Protein AF-0000000078822637 (afdb_homodimer)

Secondary structure (DSSP, 8-state):
---HHHHHHHHHHT----SSEESPPPPHHHHHHHHHHGGGS--GGG---EEEEEEETHHHHHHHHHHHHSGGGGSHHHHHHHHHHHHHHHSSSEEEEEEEE----SSS-HHHHHHHHHHHHHHHHHHHHHTT-EEEEE---TTHHHHHHHHHT--TTEEEEEEEEEEEESSPPPPPPPPPPGGGTEEE---/---HHHHHHHHHHT----SSEESPPPPHHHHHHHHHHGGGS--GGG---EEEEEEETHHHHHHHHHHHHSGGGGSHHHHHHHHHHHHHHHSSSEEEEEEEE----SSS-HHHHHHHHHHHHHHHHHHHHHTT-EEEEE---TTHHHHHHHHHT--TTEEEEEEEEEEEESSPPPPPPPPPPGGGTEEE---

Sequence (382 aa):
MRSTDEQTLEAILARRSAWPLSEPAPAPAELESILQAAAVAPDHAGLRPWHFKVVQGDDRQALLHRVLQHPDAQNEQVQVLQGKYTMKLTTAPVVIVLAARITVHPKVPEFEQLLAAGAAVMNMLNAAHLLGYSGFWSSTPEPLAALLHNVMGFGSQERIIGLLNVGMPASAARTAVARPSWQEYAQLWHAMRSTDEQTLEAILARRSAWPLSEPAPAPAELESILQAAAVAPDHAGLRPWHFKVVQGDDRQALLHRVLQHPDAQNEQVQVLQGKYTMKLTTAPVVIVLAARITVHPKVPEFEQLLAAGAAVMNMLNAAHLLGYSGFWSSTPEPLAALLHNVMGFGSQERIIGLLNVGMPASAARTAVARPSWQEYAQLWHA

Radius of gyration: 20.96 Å; Cα contacts (8 Å, |Δi|>4): 709; chains: 2; bounding box: 51×57×42 Å

Foldseek 3Di:
DPPPVRVLVVLLVPADAFPDFADDFDDPVLLVQLLVLLVVFDDVPPPSQKDKDKAADPRLVVLLVQLCPDPVCPDPVNVVCNVVVNSQSPHFRMKIFMKGQADDDPVQDRVNSVVSNVRSNSSSQSSLSVVPKHKDWDADDPPRQVSSCVSVPPDPRIGTGTMIGIHHHPDPDDDDDDDDDPVVPDDDDDD/DPPPVVVLVVLLVPADAFPDFADDDDDPVLLVVLLVLLVVFDDVPSPSQKDKDKAADPRLVVLLVQLCPDPVCPDPVNVVCNVVSNRQSPHFRMKMWMKGQADDDPVQDRVNSVVSNVRSNSSSQSSLSVVPKHKDWDADDPPRQVSSCVSVPPDPRIGTGTMIGIHHHPDPDDPDDDDDDPVVPDDDDDD

pLDDT: mean 93.75, std 8.47, range [35.59, 98.94]

InterPro domains:
  IPR000415 Nitroreductase-like [G3DSA:3.40.109.10] (8-168)
  IPR000415 Nitroreductase-like [SSF55469] (4-186)
  IPR026021 Putative NAD(P)H nitroreductase YdjA-like [PIRSF000232] (5-181)
  IPR026021 Putative NAD(P)H nitroreductase YdjA-like [cd02135] (9-168)
  IPR029479 Nitroreductase [PF00881] (13-167)
  IPR052530 NAD(P)H nitroreductase [PTHR43821] (5-188)

Organism: Methylobacillus flagellatus (strain ATCC 51484 / DSM 6875 / VKM B-1610 / KT) (NCBI:txid265072)

Nearest PDB structures (foldseek):
  7tmg-assembly1_B  TM=8.390E-01  e=2.909E-16  Klebsiella pneumoniae subsp. pneumoniae HS11286
  3bm1-assembly1_B  TM=8.216E-01  e=4.114E-15  Escherichia coli K-12
  7tmf-assembly1_A  TM=8.148E-01  e=1.372E-14  Klebsiella pneumoniae subsp. pneumoniae HS11286
  8dil-assembly2_C  TM=8.152E-01  e=1.273E-13  Salmonella enterica subsp. enterica serovar Typhimurium str. SL1344
  3k6h-assembly1_B  TM=7.688E-01  e=8.353E-14  Agrobacterium fabrum str. C58

Solvent-accessible surface area (backbone atoms only — not comparable to full-atom values): 20145 Å² total; per-residue (Å²): 125,76,50,73,39,51,54,42,44,50,53,60,58,62,52,64,73,47,78,60,29,19,71,63,53,70,50,73,72,53,45,50,51,22,51,36,27,30,52,49,34,68,48,84,90,69,67,68,24,42,37,38,37,36,29,42,70,71,31,24,57,46,47,50,50,53,47,63,64,34,78,80,35,74,38,70,72,39,57,75,41,42,66,62,50,50,47,67,48,57,47,26,39,28,32,30,43,33,22,34,40,62,63,93,46,97,86,46,51,65,69,58,40,41,20,29,29,19,14,14,53,40,35,23,44,49,38,32,42,45,72,73,34,34,34,32,81,40,84,52,59,82,64,55,31,59,42,51,37,60,75,69,63,56,53,94,47,43,39,70,71,22,37,38,31,32,12,27,60,67,57,79,79,68,84,78,75,81,67,66,61,39,69,80,37,36,43,80,50,73,117,126,76,50,74,38,52,53,42,44,52,51,60,60,62,50,63,73,48,78,59,30,18,70,62,53,72,52,72,72,53,45,49,50,22,50,36,28,29,53,49,32,70,49,84,90,69,68,68,23,42,36,37,37,36,29,42,70,71,32,24,57,46,48,51,51,53,46,62,65,34,77,80,35,75,39,71,74,40,58,74,41,44,65,61,51,49,47,67,47,57,46,24,40,28,33,32,44,35,22,35,40,62,63,95,46,97,85,47,52,64,70,58,40,41,21,26,28,18,15,14,53,40,35,23,43,49,38,32,41,48,73,72,33,34,33,32,81,40,85,50,58,82,64,56,31,57,43,51,36,59,75,70,62,58,53,94,49,43,38,71,70,21,38,38,31,32,12,26,63,68,56,79,80,69,85,77,76,82,66,66,59,41,70,79,36,36,42,81,51,75,117

Structure (mmCIF, N/CA/C/O backbone):
data_AF-0000000078822637-model_v1
#
loop_
_entity.id
_entity.type
_entity.pdbx_description
1 polymer 'Putative NAD(P)H nitroreductase'
#
loop_
_atom_site.group_PDB
_atom_site.id
_atom_site.type_symbol
_atom_site.label_atom_id
_atom_site.label_alt_id
_atom_site.label_comp_id
_atom_site.label_asym_id
_atom_site.label_entity_id
_atom_site.label_seq_id
_atom_site.pdbx_PDB_ins_code
_atom_site.Cartn_x
_atom_site.Cartn_y
_atom_site.Cartn_z
_atom_site.occupancy
_atom_site.B_iso_or_equiv
_atom_site.auth_seq_id
_atom_site.auth_comp_id
_atom_site.auth_asym_id
_atom_site.auth_atom_id
_atom_site.pdbx_PDB_model_num
ATOM 1 N N . MET A 1 1 ? -28.891 1.143 11.992 1 35.59 1 MET A N 1
ATOM 2 C CA . MET A 1 1 ? -28.469 0.389 10.812 1 35.59 1 MET A CA 1
ATOM 3 C C . MET A 1 1 ? -27.156 0.945 10.25 1 35.59 1 MET A C 1
ATOM 5 O O . MET A 1 1 ? -27.062 2.141 9.961 1 35.59 1 MET A O 1
ATOM 9 N N . ARG A 1 2 ? -26.047 0.352 10.438 1 51.81 2 ARG A N 1
ATOM 10 C CA . ARG A 1 2 ? -24.812 0.991 10.023 1 51.81 2 ARG A CA 1
ATOM 11 C C . ARG A 1 2 ? -24.891 1.479 8.578 1 51.81 2 ARG A C 1
ATOM 13 O O . ARG A 1 2 ? -25.578 0.869 7.754 1 51.81 2 ARG A O 1
ATOM 20 N N . SER A 1 3 ? -24.5 2.73 8.367 1 64.12 3 SER A N 1
ATOM 21 C CA . SER A 1 3 ? -24.516 3.26 7.004 1 64.12 3 SER A CA 1
ATOM 22 C C . SER A 1 3 ? -23.781 2.336 6.039 1 64.12 3 SER A C 1
ATOM 24 O O . SER A 1 3 ? -22.969 1.503 6.461 1 64.12 3 SER A O 1
ATOM 26 N N . THR A 1 4 ? -24.312 2.105 4.902 1 61.62 4 THR A N 1
ATOM 27 C CA . THR A 1 4 ? -23.641 1.351 3.852 1 61.62 4 THR A CA 1
ATOM 28 C C . THR A 1 4 ? -22.141 1.573 3.906 1 61.62 4 THR A C 1
ATOM 30 O O . THR A 1 4 ? -21.359 0.639 3.701 1 61.62 4 THR A O 1
ATOM 33 N N . ASP A 1 5 ? -21.875 2.717 4.395 1 66.25 5 ASP A N 1
ATOM 34 C CA . ASP A 1 5 ? -20.469 3.072 4.465 1 66.25 5 ASP A CA 1
ATOM 35 C C . ASP A 1 5 ? -19.766 2.355 5.621 1 66.25 5 ASP A C 1
ATOM 37 O O . ASP A 1 5 ? -18.641 1.88 5.48 1 66.25 5 ASP A O 1
ATOM 41 N N . GLU A 1 6 ? -20.469 2.184 6.676 1 72.88 6 GLU A N 1
ATOM 42 C CA . GLU A 1 6 ? -19.906 1.493 7.832 1 72.88 6 GLU A CA 1
ATOM 43 C C . GLU A 1 6 ? -19.734 0.004 7.551 1 72.88 6 GLU A C 1
ATOM 45 O O . GLU A 1 6 ? -18.734 -0.598 7.977 1 72.88 6 GLU A O 1
ATOM 50 N N . GLN A 1 7 ? -20.625 -0.453 6.805 1 77 7 GLN A N 1
ATOM 51 C CA . GLN A 1 7 ? -20.547 -1.869 6.461 1 77 7 GLN A CA 1
ATOM 52 C C . GLN A 1 7 ? -19.391 -2.141 5.512 1 77 7 GLN A C 1
ATOM 54 O O . GLN A 1 7 ? -18.703 -3.158 5.637 1 77 7 GLN A O 1
ATOM 59 N N . THR A 1 8 ? -19.172 -1.151 4.688 1 79.12 8 THR A N 1
ATOM 60 C CA . THR A 1 8 ? -18.094 -1.294 3.727 1 79.12 8 THR A CA 1
ATOM 61 C C . THR A 1 8 ? -16.734 -1.22 4.426 1 79.12 8 THR A C 1
ATOM 63 O O . THR A 1 8 ? -15.836 -2.012 4.137 1 79.12 8 THR A O 1
ATOM 66 N N . LEU A 1 9 ? -16.672 -0.358 5.414 1 87.75 9 LEU A N 1
ATOM 67 C CA . LEU A 1 9 ? -15.43 -0.23 6.168 1 87.75 9 LEU A CA 1
ATOM 68 C C . LEU A 1 9 ? -15.156 -1.493 6.973 1 87.75 9 LEU A C 1
ATOM 70 O O . LEU A 1 9 ? -14.016 -1.965 7.02 1 87.75 9 LEU A O 1
ATOM 74 N N . GLU A 1 10 ? -16.188 -2.043 7.473 1 88.62 10 GLU A N 1
ATOM 75 C CA . GLU A 1 10 ? -16.031 -3.273 8.242 1 88.62 10 GLU A CA 1
ATOM 76 C C . GLU A 1 10 ? -15.523 -4.414 7.367 1 88.62 10 GLU A C 1
ATOM 78 O O . GLU A 1 10 ? -14.742 -5.246 7.824 1 88.62 10 GLU A O 1
ATOM 83 N N . ALA A 1 11 ? -15.969 -4.387 6.184 1 87.38 11 ALA A N 1
ATOM 84 C CA . ALA A 1 11 ? -15.531 -5.43 5.258 1 87.38 11 ALA A CA 1
ATOM 85 C C . ALA A 1 11 ? -14.031 -5.332 4.984 1 87.38 11 ALA A C 1
ATOM 87 O O . ALA A 1 11 ? -13.32 -6.336 5.02 1 87.38 11 ALA A O 1
ATOM 88 N N . ILE A 1 12 ? -13.547 -4.172 4.789 1 88.31 12 ILE A N 1
ATOM 89 C CA . ILE A 1 12 ? -12.133 -3.988 4.488 1 88.31 12 ILE A CA 1
ATOM 90 C C . ILE A 1 12 ? -11.297 -4.309 5.727 1 88.31 12 ILE A C 1
ATOM 92 O O . ILE A 1 12 ? -10.219 -4.906 5.621 1 88.31 12 ILE A O 1
ATOM 96 N N . LEU A 1 13 ? -11.82 -3.955 6.883 1 92.44 13 LEU A N 1
ATOM 97 C CA . LEU A 1 13 ? -11.094 -4.172 8.133 1 92.44 13 LEU A CA 1
ATOM 98 C C . LEU A 1 13 ? -11.047 -5.656 8.477 1 92.44 13 LEU A C 1
ATOM 100 O O . LEU A 1 13 ? -10.227 -6.078 9.297 1 92.44 13 LEU A O 1
ATOM 104 N N . ALA A 1 14 ? -11.859 -6.438 7.844 1 92.81 14 ALA A N 1
ATOM 105 C CA . ALA A 1 14 ? -11.953 -7.863 8.156 1 92.81 14 ALA A CA 1
ATOM 106 C C . ALA A 1 14 ? -11.031 -8.68 7.254 1 92.81 14 ALA A C 1
ATOM 108 O O . ALA A 1 14 ? -10.891 -9.891 7.434 1 92.81 14 ALA A O 1
ATOM 109 N N . ARG A 1 15 ? -10.383 -8.055 6.328 1 94.69 15 ARG A N 1
ATOM 110 C CA . ARG A 1 15 ? -9.539 -8.805 5.406 1 94.69 15 ARG A CA 1
ATOM 111 C C . ARG A 1 15 ? -8.398 -9.5 6.145 1 94.69 15 ARG A C 1
ATOM 113 O O . ARG A 1 15 ? -7.75 -8.891 7 1 94.69 15 ARG A O 1
ATOM 120 N N . ARG A 1 16 ? -8.18 -10.773 5.789 1 95.12 16 ARG A N 1
ATOM 121 C CA . ARG A 1 16 ? -7.055 -11.586 6.242 1 95.12 16 ARG A CA 1
ATOM 122 C C . ARG A 1 16 ? -6.441 -12.359 5.082 1 95.12 16 ARG A C 1
ATOM 124 O O . ARG A 1 16 ? -7.145 -12.766 4.156 1 95.12 16 ARG A O 1
ATOM 131 N N . SER A 1 17 ? -5.16 -12.555 5.23 1 95.88 17 SER A N 1
ATOM 132 C CA . SER A 1 17 ? -4.531 -13.492 4.301 1 95.88 17 SER A CA 1
ATOM 133 C C . SER A 1 17 ? -4.887 -14.93 4.637 1 95.88 17 SER A C 1
ATOM 135 O O . SER A 1 17 ? -5.125 -15.266 5.801 1 95.88 17 SER A O 1
ATOM 137 N N . ALA A 1 18 ? -4.973 -15.695 3.631 1 95.06 18 ALA A N 1
ATOM 138 C CA . ALA A 1 18 ? -5.195 -17.125 3.811 1 95.06 18 ALA A CA 1
ATOM 139 C C . ALA A 1 18 ? -4.246 -17.938 2.936 1 95.06 18 ALA A C 1
ATOM 141 O O . ALA A 1 18 ? -3.977 -17.578 1.79 1 95.06 18 ALA A O 1
ATOM 142 N N . TRP A 1 19 ? -3.828 -19.062 3.496 1 93.81 19 TRP A N 1
ATOM 143 C CA . TRP A 1 19 ? -2.994 -20.016 2.775 1 93.81 19 TRP A CA 1
ATOM 144 C C . TRP A 1 19 ? -3.156 -21.422 3.348 1 93.81 19 TRP A C 1
ATOM 146 O O . TRP A 1 19 ? -3.242 -21.594 4.566 1 93.81 19 TRP A O 1
ATOM 156 N N . PRO A 1 20 ? -3.184 -22.375 2.488 1 95.56 20 PRO A N 1
ATOM 157 C CA . PRO A 1 20 ? -3.125 -22.359 1.024 1 95.56 20 PRO A CA 1
ATOM 158 C C . PRO A 1 20 ? -4.465 -22 0.384 1 95.56 20 PRO A C 1
ATOM 160 O O . PRO A 1 20 ? -5.492 -21.984 1.062 1 95.56 20 PRO A O 1
ATOM 163 N N . LEU A 1 21 ? -4.359 -21.609 -0.945 1 97.38 21 LEU A N 1
ATOM 164 C CA . LEU A 1 21 ? -5.551 -21.25 -1.702 1 97.38 21 LEU A CA 1
ATOM 165 C C . LEU A 1 21 ? -5.809 -22.234 -2.834 1 97.38 21 LEU A C 1
ATOM 167 O O . LEU A 1 21 ? -4.867 -22.828 -3.367 1 97.38 21 LEU A O 1
ATOM 171 N N . SER A 1 22 ? -7.043 -22.344 -3.109 1 96.81 22 SER A N 1
ATOM 172 C CA . SER A 1 22 ? -7.461 -23.281 -4.141 1 96.81 22 SER A CA 1
ATOM 173 C C . SER A 1 22 ? -8.602 -22.719 -4.977 1 96.81 22 SER A C 1
ATOM 175 O O . SER A 1 22 ? -8.938 -21.547 -4.863 1 96.81 22 SER A O 1
ATOM 177 N N . GLU A 1 23 ? -9.062 -23.531 -5.914 1 96.94 23 GLU A N 1
ATOM 178 C CA . GLU A 1 23 ? -10.188 -23.172 -6.766 1 96.94 23 GLU A CA 1
ATOM 179 C C . GLU A 1 23 ? -11.445 -22.906 -5.938 1 96.94 23 GLU A C 1
ATOM 181 O O . GLU A 1 23 ? -11.586 -23.438 -4.832 1 96.94 23 GLU A O 1
ATOM 186 N N . PRO A 1 24 ? -12.32 -22.125 -6.453 1 97.25 24 PRO A N 1
ATOM 187 C CA . PRO A 1 24 ? -12.352 -21.531 -7.793 1 97.25 24 PRO A CA 1
ATOM 188 C C . PRO A 1 24 ? -11.508 -20.266 -7.891 1 97.25 24 PRO A C 1
ATOM 190 O O . PRO A 1 24 ? -11.289 -19.578 -6.887 1 97.25 24 PRO A O 1
ATOM 193 N N . ALA A 1 25 ? -11.117 -19.969 -9.156 1 98.12 25 ALA A N 1
ATOM 194 C CA . ALA A 1 25 ? -10.492 -18.688 -9.508 1 98.12 25 ALA A CA 1
ATOM 195 C C . ALA A 1 25 ? -11.539 -17.594 -9.672 1 98.12 25 ALA A C 1
ATOM 197 O O . ALA A 1 25 ? -12.711 -17.875 -9.906 1 98.12 25 ALA A O 1
ATOM 198 N N . PRO A 1 26 ? -11.078 -16.359 -9.539 1 97.69 26 PRO A N 1
ATOM 199 C CA . PRO A 1 26 ? -11.984 -15.297 -9.984 1 97.69 26 PRO A CA 1
ATOM 200 C C . PRO A 1 26 ? -12.398 -15.453 -11.445 1 97.69 26 PRO A C 1
ATOM 202 O O . PRO A 1 26 ? -11.602 -15.891 -12.273 1 97.69 26 PRO A O 1
ATOM 205 N N . ALA A 1 27 ? -13.641 -15.102 -11.703 1 97.38 27 ALA A N 1
ATOM 206 C CA . ALA A 1 27 ? -14.055 -14.984 -13.102 1 97.38 27 ALA A CA 1
ATOM 207 C C . ALA A 1 27 ? -13.227 -13.93 -13.828 1 97.38 27 ALA A C 1
ATOM 209 O O . ALA A 1 27 ? -12.633 -13.055 -13.195 1 97.38 27 ALA A O 1
ATOM 210 N N . PRO A 1 28 ? -13.227 -14.031 -15.164 1 97.25 28 PRO A N 1
ATOM 211 C CA . PRO A 1 28 ? -12.375 -13.102 -15.906 1 97.25 28 PRO A CA 1
ATOM 212 C C . PRO A 1 28 ? -12.664 -11.641 -15.57 1 97.25 28 PRO A C 1
ATOM 214 O O . PRO A 1 28 ? -11.734 -10.867 -15.312 1 97.25 28 PRO A O 1
ATOM 217 N N . ALA A 1 29 ? -13.93 -11.273 -15.523 1 96.94 29 ALA A N 1
ATOM 218 C CA . ALA A 1 29 ? -14.297 -9.891 -15.227 1 96.94 29 ALA A CA 1
ATOM 219 C C . ALA A 1 29 ? -13.883 -9.5 -13.812 1 96.94 29 ALA A C 1
ATOM 221 O O . ALA A 1 29 ? -13.516 -8.344 -13.562 1 96.94 29 ALA A O 1
ATOM 222 N N . GLU A 1 30 ? -13.953 -10.445 -12.867 1 97.12 30 GLU A N 1
ATOM 223 C CA . GLU A 1 30 ? -13.547 -10.211 -11.484 1 97.12 30 GLU A CA 1
ATOM 224 C C . GLU A 1 30 ? -12.039 -10.016 -11.375 1 97.12 30 GLU A C 1
ATOM 226 O O . GLU A 1 30 ? -11.562 -9.125 -10.672 1 97.12 30 GLU A O 1
ATOM 231 N N . LEU A 1 31 ? -11.32 -10.836 -12.125 1 98.25 31 LEU A N 1
ATOM 232 C CA . LEU A 1 31 ? -9.867 -10.703 -12.156 1 98.25 31 LEU A CA 1
ATOM 233 C C . LEU A 1 31 ? -9.461 -9.352 -12.727 1 98.25 31 LEU A C 1
ATOM 235 O O . LEU A 1 31 ? -8.555 -8.695 -12.203 1 98.25 31 LEU A O 1
ATOM 239 N N . GLU A 1 32 ? -10.164 -8.938 -13.766 1 97.69 32 GLU A N 1
ATOM 240 C CA . GLU A 1 32 ? -9.898 -7.621 -14.344 1 97.69 32 GLU A CA 1
ATOM 241 C C . GLU A 1 32 ? -10.125 -6.512 -13.32 1 97.69 32 GLU A C 1
ATOM 243 O O . GLU A 1 32 ? -9.344 -5.562 -13.242 1 97.69 32 GLU A O 1
ATOM 248 N N . SER A 1 33 ? -11.211 -6.637 -12.562 1 97.25 33 SER A N 1
ATOM 249 C CA . SER A 1 33 ? -11.5 -5.645 -11.531 1 97.25 33 SER A CA 1
ATOM 250 C C . SER A 1 33 ? -10.414 -5.625 -10.469 1 97.25 33 SER A C 1
ATOM 252 O O . SER A 1 33 ? -10.039 -4.555 -9.969 1 97.25 33 SER A O 1
ATOM 254 N N . ILE A 1 34 ? -9.922 -6.789 -10.102 1 98.38 34 ILE A N 1
ATOM 255 C CA . ILE A 1 34 ? -8.844 -6.895 -9.125 1 98.38 34 ILE A CA 1
ATOM 256 C C . ILE A 1 34 ? -7.598 -6.18 -9.648 1 98.38 34 ILE A C 1
ATOM 258 O O . ILE A 1 34 ? -6.996 -5.375 -8.938 1 98.38 34 ILE A O 1
ATOM 262 N N . LEU A 1 35 ? -7.242 -6.414 -10.898 1 98.75 35 LEU A N 1
ATOM 263 C CA . LEU A 1 35 ? -6.078 -5.773 -11.5 1 98.75 35 LEU A CA 1
ATOM 264 C C . LEU A 1 35 ? -6.297 -4.27 -11.633 1 98.75 35 LEU A C 1
ATOM 266 O O . LEU A 1 35 ? -5.375 -3.48 -11.422 1 98.75 35 LEU A O 1
ATOM 270 N N . GLN A 1 36 ? -7.516 -3.889 -11.953 1 97.88 36 GLN A N 1
ATOM 271 C CA . GLN A 1 36 ? -7.836 -2.477 -12.133 1 97.88 36 GLN A CA 1
ATOM 272 C C . GLN A 1 36 ? -7.719 -1.713 -10.82 1 97.88 36 GLN A C 1
ATOM 274 O O . GLN A 1 36 ? -7.402 -0.522 -10.812 1 97.88 36 GLN A O 1
ATOM 279 N N . ALA A 1 37 ? -7.918 -2.373 -9.727 1 98.25 37 ALA A N 1
ATOM 280 C CA . ALA A 1 37 ? -7.859 -1.737 -8.414 1 98.25 37 ALA A CA 1
ATOM 281 C C . ALA A 1 37 ? -6.473 -1.159 -8.141 1 98.25 37 ALA A C 1
ATOM 283 O O . ALA A 1 37 ? -6.336 -0.184 -7.398 1 98.25 37 ALA A O 1
ATOM 284 N N . ALA A 1 38 ? -5.453 -1.714 -8.742 1 98.69 38 ALA A N 1
ATOM 285 C CA . ALA A 1 38 ? -4.094 -1.208 -8.57 1 98.69 38 ALA A CA 1
ATOM 286 C C . ALA A 1 38 ? -3.982 0.235 -9.055 1 98.69 38 ALA A C 1
ATOM 288 O O . ALA A 1 38 ? -3.217 1.025 -8.5 1 98.69 38 ALA A O 1
ATOM 289 N N . ALA A 1 39 ? -4.762 0.613 -9.992 1 97.88 39 ALA A N 1
ATOM 290 C CA . ALA A 1 39 ? -4.68 1.92 -10.641 1 97.88 39 ALA A CA 1
ATOM 291 C C . ALA A 1 39 ? -5.16 3.027 -9.711 1 97.88 39 ALA A C 1
ATOM 293 O O . ALA A 1 39 ? -4.949 4.211 -9.977 1 97.88 39 ALA A O 1
ATOM 294 N N . VAL A 1 40 ? -5.82 2.682 -8.648 1 97.5 40 VAL A N 1
ATOM 295 C CA . VAL A 1 40 ? -6.387 3.652 -7.715 1 97.5 40 VAL A CA 1
ATOM 296 C C . VAL A 1 40 ? -5.305 4.141 -6.758 1 97.5 40 VAL A C 1
ATOM 298 O O . VAL A 1 40 ? -5.477 5.164 -6.09 1 97.5 40 VAL A O 1
ATOM 301 N N . ALA A 1 41 ? -4.191 3.404 -6.645 1 98.25 41 ALA A N 1
ATOM 302 C CA . ALA A 1 41 ? -3.113 3.779 -5.734 1 98.25 41 ALA A CA 1
ATOM 303 C C . ALA A 1 41 ? -2.559 5.16 -6.078 1 98.25 41 ALA A C 1
ATOM 305 O O . ALA A 1 41 ? -2.4 5.496 -7.258 1 98.25 41 ALA A O 1
ATOM 306 N N . PRO A 1 42 ? -2.334 6.023 -5.043 1 97.62 42 PRO A N 1
ATOM 307 C CA . PRO A 1 42 ? -1.615 7.262 -5.352 1 97.62 42 PRO A CA 1
ATOM 308 C C . PRO A 1 42 ? -0.234 7.008 -5.953 1 97.62 42 PRO A C 1
ATOM 310 O O . PRO A 1 42 ? 0.438 6.043 -5.574 1 97.62 42 PRO A O 1
ATOM 313 N N . ASP A 1 43 ? 0.136 7.824 -6.848 1 95.5 43 ASP A N 1
ATOM 314 C CA . ASP A 1 43 ? 1.37 7.672 -7.613 1 95.5 43 ASP A CA 1
ATOM 315 C C . ASP A 1 43 ? 1.955 9.031 -7.988 1 95.5 43 ASP A C 1
ATOM 317 O O . ASP A 1 43 ? 1.507 9.664 -8.945 1 95.5 43 ASP A O 1
ATOM 321 N N . HIS A 1 44 ? 3.016 9.352 -7.184 1 95.19 44 HIS A N 1
ATOM 322 C CA . HIS A 1 44 ? 3.697 10.609 -7.461 1 95.19 44 HIS A CA 1
ATOM 323 C C . HIS A 1 44 ? 4.254 10.633 -8.883 1 95.19 44 HIS A C 1
ATOM 325 O O . HIS A 1 44 ? 4.949 9.703 -9.297 1 95.19 44 HIS A O 1
ATOM 331 N N . ALA A 1 45 ? 3.883 11.625 -9.664 1 95.88 45 ALA A N 1
ATOM 332 C CA . ALA A 1 45 ? 4.359 11.875 -11.023 1 95.88 45 ALA A CA 1
ATOM 333 C C . ALA A 1 45 ? 3.758 10.875 -12.008 1 95.88 45 ALA A C 1
ATOM 335 O O . ALA A 1 45 ? 4.18 10.805 -13.164 1 95.88 45 ALA A O 1
ATOM 336 N N . GLY A 1 46 ? 2.834 9.992 -11.609 1 95.5 46 GLY A N 1
ATOM 337 C CA . GLY A 1 46 ? 2.152 9.078 -12.508 1 95.5 46 GLY A CA 1
ATOM 338 C C . GLY A 1 46 ? 3.086 8.07 -13.156 1 95.5 46 GLY A C 1
ATOM 339 O O . GLY A 1 46 ? 2.979 7.805 -14.359 1 95.5 46 GLY A O 1
ATOM 340 N N . LEU A 1 47 ? 4.031 7.523 -12.422 1 97 47 LEU A N 1
ATOM 341 C CA . LEU A 1 47 ? 5.062 6.641 -12.961 1 97 47 LEU A CA 1
ATOM 342 C C . LEU A 1 47 ? 4.543 5.211 -13.086 1 97 47 LEU A C 1
ATOM 344 O O . LEU A 1 47 ? 5.145 4.387 -13.773 1 97 47 LEU A O 1
ATOM 348 N N . ARG A 1 48 ? 3.463 4.84 -12.383 1 97 48 ARG A N 1
ATOM 349 C CA . ARG A 1 48 ? 2.891 3.496 -12.359 1 97 48 ARG A CA 1
ATOM 350 C C . ARG A 1 48 ? 3.965 2.449 -12.086 1 97 48 ARG A C 1
ATOM 352 O O . ARG A 1 48 ? 4.164 1.533 -12.891 1 97 48 ARG A O 1
ATOM 359 N N . PRO A 1 49 ? 4.594 2.479 -10.93 1 98.62 49 PRO A N 1
ATOM 360 C CA . PRO A 1 49 ? 5.766 1.641 -10.664 1 98.62 49 PRO A CA 1
ATOM 361 C C . PRO A 1 49 ? 5.395 0.197 -10.328 1 98.62 49 PRO A C 1
ATOM 363 O O . PRO A 1 49 ? 6.164 -0.506 -9.672 1 98.62 49 PRO A O 1
ATOM 366 N N . TRP A 1 50 ? 4.293 -0.252 -10.664 1 98.75 50 TRP A N 1
ATOM 367 C CA . TRP A 1 50 ? 3.877 -1.634 -10.453 1 98.75 50 TRP A CA 1
ATOM 368 C C . TRP A 1 50 ? 3.59 -2.324 -11.781 1 98.75 50 TRP A C 1
ATOM 370 O O . TRP A 1 50 ? 2.861 -1.79 -12.617 1 98.75 50 TRP A O 1
ATOM 380 N N . HIS A 1 51 ? 4.168 -3.471 -11.93 1 98.69 51 HIS A N 1
ATOM 381 C CA . HIS A 1 51 ? 4.027 -4.266 -13.148 1 98.69 51 HIS A CA 1
ATOM 382 C C . HIS A 1 51 ? 3.832 -5.742 -12.828 1 98.69 51 HIS A C 1
ATOM 384 O O . HIS A 1 51 ? 4.617 -6.324 -12.07 1 98.69 51 HIS A O 1
ATOM 390 N N . PHE A 1 52 ? 2.822 -6.328 -13.445 1 98.88 52 PHE A N 1
ATOM 391 C CA . PHE A 1 52 ? 2.41 -7.66 -13.023 1 98.88 52 PHE A CA 1
ATOM 392 C C . PHE A 1 52 ? 2.346 -8.609 -14.211 1 98.88 52 PHE A C 1
ATOM 394 O O . PHE A 1 52 ? 2.049 -8.195 -15.328 1 98.88 52 PHE A O 1
ATOM 401 N N . LYS A 1 53 ? 2.604 -9.828 -13.961 1 98.88 53 LYS A N 1
ATOM 402 C CA . LYS A 1 53 ? 2.293 -10.922 -14.883 1 98.88 53 LYS A CA 1
ATOM 403 C C . LYS A 1 53 ? 1.382 -11.953 -14.219 1 98.88 53 LYS A C 1
ATOM 405 O O . LYS A 1 53 ? 1.685 -12.453 -13.133 1 98.88 53 LYS A O 1
ATOM 410 N N . VAL A 1 54 ? 0.286 -12.234 -14.883 1 98.88 54 VAL A N 1
ATOM 411 C CA . VAL A 1 54 ? -0.759 -13.094 -14.328 1 98.88 54 VAL A CA 1
ATOM 412 C C . VAL A 1 54 ? -0.646 -14.492 -14.93 1 98.88 54 VAL A C 1
ATOM 414 O O . VAL A 1 54 ? -0.647 -14.656 -16.156 1 98.88 54 VAL A O 1
ATOM 417 N N . VAL A 1 55 ? -0.563 -15.469 -14.055 1 98.75 55 VAL A N 1
ATOM 418 C CA . VAL A 1 55 ? -0.416 -16.859 -14.461 1 98.75 55 VAL A CA 1
ATOM 419 C C . VAL A 1 55 ? -1.627 -17.672 -13.992 1 98.75 55 VAL A C 1
ATOM 421 O O . VAL A 1 55 ? -1.984 -17.641 -12.812 1 98.75 55 VAL A O 1
ATOM 424 N N . GLN A 1 56 ? -2.236 -18.422 -14.898 1 98.06 56 GLN A N 1
ATOM 425 C CA . GLN A 1 56 ? -3.449 -19.172 -14.586 1 98.06 56 GLN A CA 1
ATOM 426 C C . GLN A 1 56 ? -3.469 -20.516 -15.312 1 98.06 56 GLN A C 1
ATOM 428 O O . GLN A 1 56 ? -2.68 -20.75 -16.234 1 98.06 56 GLN A O 1
ATOM 433 N N . GLY A 1 57 ? -4.32 -21.422 -14.805 1 96 57 GLY A N 1
ATOM 434 C CA . GLY A 1 57 ? -4.52 -22.703 -15.469 1 96 57 GLY A CA 1
ATOM 435 C C . GLY A 1 57 ? -3.232 -23.484 -15.664 1 96 57 GLY A C 1
ATOM 436 O O . GLY A 1 57 ? -2.406 -23.562 -14.75 1 96 57 GLY A O 1
ATOM 437 N N . ASP A 1 58 ? -3.051 -24.016 -16.828 1 96.44 58 ASP A N 1
ATOM 438 C CA . ASP A 1 58 ? -1.923 -24.891 -17.141 1 96.44 58 ASP A CA 1
ATOM 439 C C . ASP A 1 58 ? -0.614 -24.109 -17.188 1 96.44 58 ASP A C 1
ATOM 441 O O . ASP A 1 58 ? 0.467 -24.688 -17.031 1 96.44 58 ASP A O 1
ATOM 445 N N . ASP A 1 59 ? -0.722 -22.844 -17.328 1 98.12 59 ASP A N 1
ATOM 446 C CA . ASP A 1 59 ? 0.476 -22.016 -17.422 1 98.12 59 ASP A CA 1
ATOM 447 C C . ASP A 1 59 ? 1.256 -22.031 -16.109 1 98.12 59 ASP A C 1
ATOM 449 O O . ASP A 1 59 ? 2.467 -21.797 -16.094 1 98.12 59 ASP A O 1
ATOM 453 N N . ARG A 1 60 ? 0.568 -22.266 -15.039 1 97.94 60 ARG A N 1
ATOM 454 C CA . ARG A 1 60 ? 1.237 -22.344 -13.75 1 97.94 60 ARG A CA 1
ATOM 455 C C . ARG A 1 60 ? 2.24 -23.5 -13.719 1 97.94 60 ARG A C 1
ATOM 457 O O . ARG A 1 60 ? 3.385 -23.312 -13.297 1 97.94 60 ARG A O 1
ATOM 464 N N . GLN A 1 61 ? 1.823 -24.641 -14.172 1 97 61 GLN A N 1
ATOM 465 C CA . GLN A 1 61 ? 2.725 -25.781 -14.242 1 97 61 GLN A CA 1
ATOM 466 C C . GLN A 1 61 ? 3.828 -25.547 -15.273 1 97 61 GLN A C 1
ATOM 468 O O . GLN A 1 61 ? 4.969 -25.969 -15.07 1 97 61 GLN A O 1
ATOM 473 N N . ALA A 1 62 ? 3.455 -24.953 -16.328 1 97.69 62 ALA A N 1
ATOM 474 C CA . ALA A 1 62 ? 4.449 -24.641 -17.359 1 97.69 62 ALA A CA 1
ATOM 475 C C . ALA A 1 62 ? 5.527 -23.703 -16.812 1 97.69 62 ALA A C 1
ATOM 477 O O . ALA A 1 62 ? 6.715 -23.891 -17.078 1 97.69 62 ALA A O 1
ATOM 478 N N . LEU A 1 63 ? 5.105 -22.672 -16.109 1 97.56 63 LEU A N 1
ATOM 479 C CA . LEU A 1 63 ? 6.055 -21.766 -15.484 1 97.56 63 LEU A CA 1
ATOM 480 C C . LEU A 1 63 ? 6.973 -22.5 -14.516 1 97.56 63 LEU A C 1
ATOM 482 O O . LEU A 1 63 ? 8.195 -22.312 -14.547 1 97.56 63 LEU A O 1
ATOM 486 N N . LEU A 1 64 ? 6.383 -23.328 -13.672 1 95.88 64 LEU A N 1
ATOM 487 C CA . LEU A 1 64 ? 7.172 -24.109 -12.734 1 95.88 64 LEU A CA 1
ATOM 488 C C . LEU A 1 64 ? 8.227 -24.938 -13.477 1 95.88 64 LEU A C 1
ATOM 490 O O . LEU A 1 64 ? 9.391 -24.953 -13.086 1 95.88 64 LEU A O 1
ATOM 494 N N . HIS A 1 65 ? 7.789 -25.562 -14.484 1 95.38 65 HIS A N 1
ATOM 495 C CA . HIS A 1 65 ? 8.688 -26.391 -15.266 1 95.38 65 HIS A CA 1
ATOM 496 C C . HIS A 1 65 ? 9.852 -25.578 -15.82 1 95.38 65 HIS A C 1
ATOM 498 O O . HIS A 1 65 ? 11.008 -26 -15.734 1 95.38 65 HIS A O 1
ATOM 504 N N . ARG A 1 66 ? 9.609 -24.453 -16.375 1 96 66 ARG A N 1
ATOM 505 C CA . ARG A 1 66 ? 10.648 -23.594 -16.938 1 96 66 ARG A CA 1
ATOM 506 C C . ARG A 1 66 ? 11.609 -23.109 -15.852 1 96 66 ARG A C 1
ATOM 508 O O . ARG A 1 66 ? 12.82 -23.062 -16.062 1 96 66 ARG A O 1
ATOM 5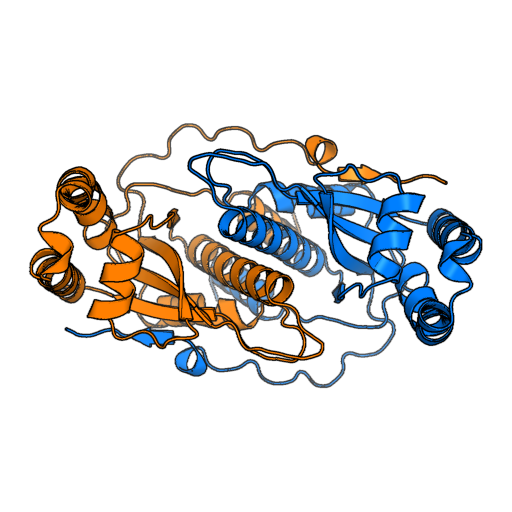15 N N . VAL A 1 67 ? 11.055 -22.75 -14.727 1 94.5 67 VAL A N 1
ATOM 516 C CA . VAL A 1 67 ? 11.875 -22.281 -13.609 1 94.5 67 VAL A CA 1
ATOM 517 C C . VAL A 1 67 ? 12.805 -23.391 -13.148 1 94.5 67 VAL A C 1
ATOM 519 O O . VAL A 1 67 ? 14.008 -23.188 -12.984 1 94.5 67 VAL A O 1
ATOM 522 N N . LEU A 1 68 ? 12.305 -24.578 -13.016 1 91.38 68 LEU A N 1
ATOM 523 C CA . LEU A 1 68 ? 13.07 -25.703 -12.492 1 91.38 68 LEU A CA 1
ATOM 524 C C . LEU A 1 68 ? 14.102 -26.172 -13.516 1 91.38 68 LEU A C 1
ATOM 526 O O . LEU A 1 68 ? 15.117 -26.781 -13.148 1 91.38 68 LEU A O 1
ATOM 530 N N . GLN A 1 69 ? 13.844 -25.906 -14.75 1 92.81 69 GLN A N 1
ATOM 531 C CA . GLN A 1 69 ? 14.742 -26.359 -15.797 1 92.81 69 GLN A CA 1
ATOM 532 C C . GLN A 1 69 ? 15.852 -25.344 -16.047 1 92.81 69 GLN A C 1
ATOM 534 O O . GLN A 1 69 ? 16.828 -25.625 -16.75 1 92.81 69 GLN A O 1
ATOM 539 N N . HIS A 1 70 ? 15.594 -24.188 -15.578 1 93.38 70 HIS A N 1
ATOM 540 C CA . HIS A 1 70 ? 16.609 -23.156 -15.781 1 93.38 70 HIS A CA 1
ATOM 541 C C . HIS A 1 70 ? 17.953 -23.578 -15.172 1 93.38 70 HIS A C 1
ATOM 543 O O . HIS A 1 70 ? 17.984 -24.156 -14.086 1 93.38 70 HIS A O 1
ATOM 549 N N . PRO A 1 71 ? 19.047 -23.281 -15.828 1 92.5 71 PRO A N 1
ATOM 550 C CA . PRO A 1 71 ? 20.359 -23.688 -15.32 1 92.5 71 PRO A CA 1
ATOM 551 C C . PRO A 1 71 ? 20.625 -23.172 -13.906 1 92.5 71 PRO A C 1
ATOM 553 O O . PRO A 1 71 ? 21.234 -23.875 -13.094 1 92.5 71 PRO A O 1
ATOM 556 N N . ASP A 1 72 ? 20.156 -22.031 -13.609 1 89.5 72 ASP A N 1
ATOM 557 C CA . ASP A 1 72 ? 20.406 -21.422 -12.305 1 89.5 72 ASP A CA 1
ATOM 558 C C . ASP A 1 72 ? 19.609 -22.125 -11.211 1 89.5 72 ASP A C 1
ATOM 560 O O . ASP A 1 72 ? 19.859 -21.922 -10.023 1 89.5 72 ASP A O 1
ATOM 564 N N . ALA A 1 73 ? 18.688 -22.906 -11.578 1 90.25 73 ALA A N 1
ATOM 565 C CA . ALA A 1 73 ? 17.844 -23.609 -10.617 1 90.25 73 ALA A CA 1
ATOM 566 C C . ALA A 1 73 ? 18.578 -24.797 -10.016 1 90.25 73 ALA A C 1
ATOM 568 O O . ALA A 1 73 ? 18.141 -25.375 -9.016 1 90.25 73 ALA A O 1
ATOM 569 N N . GLN A 1 74 ? 19.625 -25.219 -10.57 1 86.31 74 GLN A N 1
ATOM 570 C CA . GLN A 1 74 ? 20.328 -26.422 -10.156 1 86.31 74 GLN A CA 1
ATOM 571 C C . GLN A 1 74 ? 21.25 -26.141 -8.969 1 86.31 74 GLN A C 1
ATOM 573 O O . GLN A 1 74 ? 21.828 -27.078 -8.406 1 86.31 74 GLN A O 1
ATOM 578 N N . ASN A 1 75 ? 21.234 -25 -8.43 1 84.81 75 ASN A N 1
ATOM 579 C CA . ASN A 1 75 ? 22.062 -24.703 -7.262 1 84.81 75 ASN A CA 1
ATOM 580 C C . ASN A 1 75 ? 21.359 -25.109 -5.965 1 84.81 75 ASN A C 1
ATOM 582 O O . ASN A 1 75 ? 20.141 -25.266 -5.934 1 84.81 75 ASN A O 1
ATOM 586 N N . GLU A 1 76 ? 22.156 -25.328 -4.977 1 87.5 76 GLU A N 1
ATOM 587 C CA . GLU A 1 76 ? 21.703 -25.875 -3.699 1 87.5 76 GLU A CA 1
ATOM 588 C C . GLU A 1 76 ? 20.672 -24.969 -3.055 1 87.5 76 GLU A C 1
ATOM 590 O O . GLU A 1 76 ? 19.719 -25.438 -2.439 1 87.5 76 GLU A O 1
ATOM 595 N N . GLN A 1 77 ? 20.766 -23.719 -3.215 1 85.31 77 GLN A N 1
ATOM 596 C CA . GLN A 1 77 ? 19.844 -22.766 -2.609 1 85.31 77 GLN A CA 1
ATOM 597 C C . GLN A 1 77 ? 18.438 -22.906 -3.188 1 85.31 77 GLN A C 1
ATOM 599 O O . GLN A 1 77 ? 17.453 -22.797 -2.461 1 85.31 77 GLN A O 1
ATOM 604 N N . VAL A 1 78 ? 18.422 -23.188 -4.41 1 84.62 78 VAL A N 1
ATOM 605 C CA . VAL A 1 78 ? 17.141 -23.344 -5.078 1 84.62 78 VAL A CA 1
ATOM 606 C C . VAL A 1 78 ? 16.516 -24.688 -4.695 1 84.62 78 VAL A C 1
ATOM 608 O O . VAL A 1 78 ? 15.312 -24.797 -4.48 1 84.62 78 VAL A O 1
ATOM 611 N N . GLN A 1 79 ? 17.359 -25.672 -4.645 1 85.81 79 GLN A N 1
ATOM 612 C CA . GLN A 1 79 ? 16.875 -27 -4.316 1 85.81 79 GLN A CA 1
ATOM 613 C C . GLN A 1 79 ? 16.172 -27.016 -2.957 1 85.81 79 GLN A C 1
ATOM 615 O O . GLN A 1 79 ? 15.172 -27.703 -2.775 1 85.81 79 GLN A O 1
ATOM 620 N N . VAL A 1 80 ? 16.734 -26.266 -2.082 1 86.62 80 VAL A N 1
ATOM 621 C CA . VAL A 1 80 ? 16.172 -26.219 -0.732 1 86.62 80 VAL A CA 1
ATOM 622 C C . VAL A 1 80 ? 14.805 -25.547 -0.762 1 86.62 80 VAL A C 1
ATOM 624 O O . VAL A 1 80 ? 13.93 -25.875 0.044 1 86.62 80 VAL A O 1
ATOM 627 N N . LEU A 1 81 ? 14.562 -24.688 -1.741 1 84.62 81 LEU A N 1
ATOM 628 C CA . LEU A 1 81 ? 13.328 -23.906 -1.827 1 84.62 81 LEU A CA 1
ATOM 629 C C . LEU A 1 81 ? 12.336 -24.562 -2.781 1 84.62 81 LEU A C 1
ATOM 631 O O . LEU A 1 81 ? 11.195 -24.094 -2.904 1 84.62 81 LEU A O 1
ATOM 635 N N . GLN A 1 82 ? 12.688 -25.609 -3.359 1 86.06 82 GLN A N 1
ATOM 636 C CA . GLN A 1 82 ? 11.922 -26.188 -4.465 1 86.06 82 GLN A CA 1
ATOM 637 C C . GLN A 1 82 ? 10.5 -26.531 -4.035 1 86.06 82 GLN A C 1
ATOM 639 O O . GLN A 1 82 ? 9.539 -26.219 -4.742 1 86.06 82 GLN A O 1
ATOM 644 N N . GLY A 1 83 ? 10.344 -27.172 -2.9 1 87.81 83 GLY A N 1
ATOM 645 C CA . GLY A 1 83 ? 9.023 -27.531 -2.42 1 87.81 83 GLY A CA 1
ATOM 646 C C . GLY A 1 83 ? 8.125 -26.328 -2.186 1 87.81 83 GLY A C 1
ATOM 647 O O . GLY A 1 83 ? 6.988 -26.281 -2.656 1 87.81 83 GLY A O 1
ATOM 648 N N . LYS A 1 84 ? 8.688 -25.375 -1.535 1 86.62 84 LYS A N 1
ATOM 649 C CA . LYS A 1 84 ? 7.941 -24.156 -1.209 1 86.62 84 LYS A CA 1
ATOM 650 C C . LYS A 1 84 ? 7.555 -23.391 -2.473 1 86.62 84 LYS A C 1
ATOM 652 O O . LYS A 1 84 ? 6.43 -22.906 -2.588 1 86.62 84 LYS A O 1
ATOM 657 N N . TYR A 1 85 ? 8.398 -23.344 -3.303 1 85.19 85 TYR A N 1
ATOM 658 C CA . TYR A 1 85 ? 8.156 -22.609 -4.539 1 85.19 85 TYR A CA 1
ATOM 659 C C . TYR A 1 85 ? 7.152 -23.328 -5.422 1 85.19 85 TYR A C 1
ATOM 661 O O . TYR A 1 85 ? 6.297 -22.703 -6.055 1 85.19 85 TYR A O 1
ATOM 669 N N . THR A 1 86 ? 7.289 -24.641 -5.441 1 92.75 86 THR A N 1
ATOM 670 C CA . THR A 1 86 ? 6.305 -25.438 -6.172 1 92.75 86 THR A CA 1
ATOM 671 C C . THR A 1 86 ? 4.895 -25.156 -5.66 1 92.75 86 THR A C 1
ATOM 673 O O . THR A 1 86 ? 3.984 -24.891 -6.445 1 92.75 86 THR A O 1
ATOM 676 N N . MET A 1 87 ? 4.777 -25.094 -4.422 1 93.5 87 MET A N 1
ATOM 677 C CA . MET A 1 87 ? 3.465 -24.859 -3.828 1 93.5 87 MET A CA 1
ATOM 678 C C . MET A 1 87 ? 2.953 -23.469 -4.184 1 93.5 87 MET A C 1
ATOM 680 O O . MET A 1 87 ? 1.792 -23.297 -4.562 1 93.5 87 MET A O 1
ATOM 684 N N . LYS A 1 88 ? 3.82 -22.5 -4.141 1 94.5 88 LYS A N 1
ATOM 685 C CA . LYS A 1 88 ? 3.43 -21.109 -4.375 1 94.5 88 LYS A CA 1
ATOM 686 C C . LYS A 1 88 ? 2.998 -20.906 -5.824 1 94.5 88 LYS A C 1
ATOM 688 O O . LYS A 1 88 ? 2.16 -20.047 -6.105 1 94.5 88 LYS A O 1
ATOM 693 N N . LEU A 1 89 ? 3.496 -21.719 -6.707 1 96.62 89 LEU A N 1
ATOM 694 C CA . LEU A 1 89 ? 3.203 -21.5 -8.117 1 96.62 89 LEU A CA 1
ATOM 695 C C . LEU A 1 89 ? 2.035 -22.375 -8.57 1 96.62 89 LEU A C 1
ATOM 697 O O . LEU A 1 89 ? 1.457 -22.141 -9.633 1 96.62 89 LEU A O 1
ATOM 701 N N . THR A 1 90 ? 1.609 -23.344 -7.684 1 95.75 90 THR A N 1
ATOM 702 C CA . THR A 1 90 ? 0.728 -24.328 -8.297 1 95.75 90 THR A CA 1
ATOM 703 C C . THR A 1 90 ? -0.54 -24.516 -7.469 1 95.75 90 THR A C 1
ATOM 705 O O . THR A 1 90 ? -1.519 -25.094 -7.941 1 95.75 90 THR A O 1
ATOM 708 N N . THR A 1 91 ? -0.542 -24.078 -6.277 1 94.19 91 THR A N 1
ATOM 709 C CA . THR A 1 91 ? -1.665 -24.406 -5.406 1 94.19 91 THR A CA 1
ATOM 710 C C . THR A 1 91 ? -2.83 -23.453 -5.641 1 94.19 91 THR A C 1
ATOM 712 O O . THR A 1 91 ? -3.973 -23.891 -5.801 1 94.19 91 THR A O 1
ATOM 715 N N . ALA A 1 92 ? -2.605 -22.141 -5.711 1 97.75 92 ALA A N 1
ATOM 716 C CA . ALA A 1 92 ? -3.664 -21.172 -5.984 1 97.75 92 ALA A CA 1
ATOM 717 C C . ALA A 1 92 ? -4.02 -21.156 -7.465 1 97.75 92 ALA A C 1
ATOM 719 O O . ALA A 1 92 ? -3.152 -21.328 -8.32 1 97.75 92 ALA A O 1
ATOM 720 N N . PRO A 1 93 ? -5.27 -20.969 -7.781 1 98.44 93 PRO A N 1
ATOM 721 C CA . PRO A 1 93 ? -5.676 -21 -9.188 1 98.44 93 PRO A CA 1
ATOM 722 C C . PRO A 1 93 ? -5.156 -19.797 -9.977 1 98.44 93 PRO A C 1
ATOM 724 O O . PRO A 1 93 ? -5.109 -19.828 -11.211 1 98.44 93 PRO A O 1
ATOM 727 N N . VAL A 1 94 ? -4.875 -18.703 -9.336 1 98.75 94 VAL A N 1
ATOM 728 C CA . VAL A 1 94 ? -4.27 -17.547 -9.961 1 98.75 94 VAL A CA 1
ATOM 729 C C . VAL A 1 94 ? -2.998 -17.156 -9.211 1 98.75 94 VAL A C 1
ATOM 731 O O . VAL A 1 94 ? -3.002 -17.062 -7.98 1 98.75 94 VAL A O 1
ATOM 734 N N . VAL A 1 95 ? -1.929 -17.016 -9.938 1 98.81 95 VAL A N 1
ATOM 735 C CA . VAL A 1 95 ? -0.67 -16.484 -9.422 1 98.81 95 VAL A CA 1
ATOM 736 C C . VAL A 1 95 ? -0.32 -15.188 -10.148 1 98.81 95 VAL A C 1
ATOM 738 O O . VAL A 1 95 ? -0.162 -15.172 -11.367 1 98.81 95 VAL A O 1
ATOM 741 N N . ILE A 1 96 ? -0.265 -14.141 -9.414 1 98.94 96 ILE A N 1
ATOM 742 C CA . ILE A 1 96 ? 0.198 -12.875 -9.977 1 98.94 96 ILE A CA 1
ATOM 743 C C . ILE A 1 96 ? 1.632 -12.609 -9.523 1 98.94 96 ILE A C 1
ATOM 745 O O . ILE A 1 96 ? 1.892 -12.422 -8.336 1 98.94 96 ILE A O 1
ATOM 749 N N . VAL A 1 97 ? 2.574 -12.641 -10.453 1 98.88 97 VAL A N 1
ATOM 750 C CA . VAL A 1 97 ? 3.957 -12.273 -10.164 1 98.88 97 VAL A CA 1
ATOM 751 C C . VAL A 1 97 ? 4.105 -10.75 -10.188 1 98.88 97 VAL A C 1
ATOM 753 O O . VAL A 1 97 ? 3.828 -10.109 -11.203 1 98.88 97 VAL A O 1
ATOM 756 N N . LEU A 1 98 ? 4.539 -10.242 -9.078 1 98.94 98 LEU A N 1
ATOM 757 C CA . LEU A 1 98 ? 4.543 -8.805 -8.859 1 98.94 98 LEU A CA 1
ATOM 758 C C . LEU A 1 98 ? 5.945 -8.234 -9.055 1 98.94 98 LEU A C 1
ATOM 760 O O . LEU A 1 98 ? 6.918 -8.75 -8.508 1 98.94 98 LEU A O 1
ATOM 764 N N . ALA A 1 99 ? 6.031 -7.176 -9.789 1 98.88 99 ALA A N 1
ATOM 765 C CA . ALA A 1 99 ? 7.297 -6.461 -9.93 1 98.88 99 ALA A CA 1
ATOM 766 C C . ALA A 1 99 ? 7.102 -4.961 -9.742 1 98.88 99 ALA A C 1
ATOM 768 O O . ALA A 1 99 ? 6.078 -4.402 -10.148 1 98.88 99 ALA A O 1
ATOM 769 N N . ALA A 1 100 ? 8.016 -4.328 -9.07 1 98.81 100 ALA A N 1
ATOM 770 C CA . ALA A 1 100 ? 8.125 -2.873 -9.07 1 98.81 100 ALA A CA 1
ATOM 771 C C . ALA A 1 100 ? 9.039 -2.395 -10.195 1 98.81 100 ALA A C 1
ATOM 773 O O . ALA A 1 100 ? 10.188 -2.828 -10.297 1 98.81 100 ALA A O 1
ATOM 774 N N . ARG A 1 101 ? 8.531 -1.599 -11.062 1 98.38 101 ARG A N 1
ATOM 775 C CA . ARG A 1 101 ? 9.359 -0.956 -12.078 1 98.38 101 ARG A CA 1
ATOM 776 C C . ARG A 1 101 ? 9.891 0.384 -11.586 1 98.38 101 ARG A C 1
ATOM 778 O O . ARG A 1 101 ? 9.164 1.38 -11.562 1 98.38 101 ARG A O 1
ATOM 785 N N . ILE A 1 102 ? 11.133 0.399 -11.219 1 98.38 102 ILE A N 1
ATOM 786 C CA . ILE A 1 102 ? 11.734 1.587 -10.625 1 98.38 102 ILE A CA 1
ATOM 787 C C . ILE A 1 102 ? 12.359 2.449 -11.719 1 98.38 102 ILE A C 1
ATOM 789 O O . ILE A 1 102 ? 13.25 1.993 -12.445 1 98.38 102 ILE A O 1
ATOM 793 N N . THR A 1 103 ? 11.859 3.609 -11.812 1 97.56 103 THR A N 1
ATOM 794 C CA . THR A 1 103 ? 12.344 4.598 -12.766 1 97.56 103 THR A CA 1
ATOM 795 C C . THR A 1 103 ? 13.164 5.676 -12.062 1 97.56 103 THR A C 1
ATOM 797 O O . THR A 1 103 ? 12.734 6.223 -11.047 1 97.56 103 THR A O 1
ATOM 800 N N . VAL A 1 104 ? 14.391 5.918 -12.578 1 97.06 104 VAL A N 1
ATOM 801 C CA . VAL A 1 104 ? 15.156 7.047 -12.055 1 97.06 104 VAL A CA 1
ATOM 802 C C . VAL A 1 104 ? 14.422 8.352 -12.352 1 97.06 104 VAL A C 1
ATOM 804 O O . VAL A 1 104 ? 14.117 8.648 -13.508 1 97.06 104 VAL A O 1
ATOM 807 N N . HIS A 1 105 ? 14.062 9.078 -11.352 1 97 105 HIS A N 1
ATOM 808 C CA . HIS A 1 105 ? 13.312 10.328 -11.469 1 97 105 HIS A CA 1
ATOM 809 C C . HIS A 1 105 ? 13.859 11.383 -10.516 1 97 105 HIS A C 1
ATOM 811 O O . HIS A 1 105 ? 14.188 11.078 -9.367 1 97 105 HIS A O 1
ATOM 817 N N . PRO A 1 106 ? 13.969 12.578 -10.938 1 95 106 PRO A N 1
ATOM 818 C CA . PRO A 1 106 ? 14.586 13.617 -10.109 1 95 106 PRO A CA 1
ATOM 819 C C . PRO A 1 106 ? 13.742 13.969 -8.883 1 95 106 PRO A C 1
ATOM 821 O O . PRO A 1 106 ? 14.281 14.422 -7.875 1 95 106 PRO A O 1
ATOM 824 N N . LYS A 1 107 ? 12.492 13.727 -8.914 1 94.19 107 LYS A N 1
ATOM 825 C CA . LYS A 1 107 ? 11.617 14.195 -7.852 1 94.19 107 LYS A CA 1
ATOM 826 C C . LYS A 1 107 ? 10.969 13.031 -7.113 1 94.19 107 LYS A C 1
ATOM 828 O O . LYS A 1 107 ? 10.273 13.227 -6.109 1 94.19 107 LYS A O 1
ATOM 833 N N . VAL A 1 108 ? 11.07 11.844 -7.676 1 97.62 108 VAL A N 1
ATOM 834 C CA . VAL A 1 108 ? 10.422 10.68 -7.09 1 97.62 108 VAL A CA 1
ATOM 835 C C . VAL A 1 108 ? 11.461 9.617 -6.762 1 97.62 108 VAL A C 1
ATOM 837 O O . VAL A 1 108 ? 11.82 8.805 -7.617 1 97.62 108 VAL A O 1
ATOM 840 N N . PRO A 1 109 ? 11.891 9.648 -5.547 1 97.31 109 PRO A N 1
ATOM 841 C CA . PRO A 1 109 ? 12.906 8.664 -5.184 1 97.31 109 PRO A CA 1
ATOM 842 C C . PRO A 1 109 ? 12.367 7.234 -5.176 1 97.31 109 PRO A C 1
ATOM 844 O O . PRO A 1 109 ? 11.156 7.027 -5.172 1 97.31 109 PRO A O 1
ATOM 847 N N . GLU A 1 110 ? 13.273 6.305 -5.203 1 97.88 110 GLU A N 1
ATOM 848 C CA . GLU A 1 110 ? 12.953 4.887 -5.301 1 97.88 110 GLU A CA 1
ATOM 849 C C . GLU A 1 110 ? 11.984 4.461 -4.199 1 97.88 110 GLU A C 1
ATOM 851 O O . GLU A 1 110 ? 11.031 3.721 -4.453 1 97.88 110 GLU A O 1
ATOM 856 N N . PHE A 1 111 ? 12.227 4.918 -2.949 1 98.12 111 PHE A N 1
ATOM 857 C CA . PHE A 1 111 ? 11.406 4.43 -1.847 1 98.12 111 PHE A CA 1
ATOM 858 C C . PHE A 1 111 ? 9.953 4.855 -2.023 1 98.12 111 PHE A C 1
ATOM 860 O O . PHE A 1 111 ? 9.031 4.125 -1.641 1 98.12 111 PHE A O 1
ATOM 867 N N . GLU A 1 112 ? 9.656 6 -2.637 1 98.5 112 GLU A N 1
ATOM 868 C CA . GLU A 1 112 ? 8.289 6.426 -2.902 1 98.5 112 GLU A CA 1
ATOM 869 C C . GLU A 1 112 ? 7.621 5.52 -3.932 1 98.5 112 GLU A C 1
ATOM 871 O O . GLU A 1 112 ? 6.422 5.25 -3.842 1 98.5 112 GLU A O 1
ATOM 876 N N . GLN A 1 113 ? 8.422 5.121 -4.922 1 98.75 113 GLN A N 1
ATOM 877 C CA . GLN A 1 113 ? 7.91 4.219 -5.949 1 98.75 113 GLN A CA 1
ATOM 878 C C . GLN A 1 113 ? 7.566 2.855 -5.355 1 98.75 113 GLN A C 1
ATOM 880 O O . GLN A 1 113 ? 6.562 2.248 -5.73 1 98.75 113 GLN A O 1
ATOM 885 N N . LEU A 1 114 ? 8.344 2.393 -4.414 1 98.81 114 LEU A N 1
ATOM 886 C CA . LEU A 1 114 ? 8.047 1.15 -3.711 1 98.81 114 LEU A CA 1
ATOM 887 C C . LEU A 1 114 ? 6.781 1.29 -2.869 1 98.81 114 LEU A C 1
ATOM 889 O O . LEU A 1 114 ? 5.953 0.379 -2.832 1 98.81 114 LEU A O 1
ATOM 893 N N . LEU A 1 115 ? 6.625 2.408 -2.217 1 98.81 115 LEU A N 1
ATOM 894 C CA . LEU A 1 115 ? 5.414 2.668 -1.445 1 98.81 115 LEU A CA 1
ATOM 895 C C . LEU A 1 115 ? 4.18 2.625 -2.34 1 98.81 115 LEU A C 1
ATOM 897 O O . LEU A 1 115 ? 3.166 2.023 -1.979 1 98.81 115 LEU A O 1
ATOM 901 N N . ALA A 1 116 ? 4.289 3.248 -3.486 1 98.81 116 ALA A N 1
ATOM 902 C CA . ALA A 1 116 ? 3.182 3.246 -4.441 1 98.81 116 ALA A CA 1
ATOM 903 C C . ALA A 1 116 ? 2.857 1.827 -4.898 1 98.81 116 ALA A C 1
ATOM 905 O O . ALA A 1 116 ? 1.686 1.461 -5.023 1 98.81 116 ALA A O 1
ATOM 906 N N . ALA A 1 117 ? 3.857 1.06 -5.141 1 98.88 117 ALA A N 1
ATOM 907 C CA . ALA A 1 117 ? 3.648 -0.332 -5.531 1 98.88 117 ALA A CA 1
ATOM 908 C C . ALA A 1 117 ? 2.959 -1.116 -4.422 1 98.88 117 ALA A C 1
ATOM 910 O O . ALA A 1 117 ? 2.049 -1.907 -4.68 1 98.88 117 ALA A O 1
ATOM 911 N N . GLY A 1 118 ? 3.416 -0.917 -3.172 1 98.88 118 GLY A N 1
ATOM 912 C CA . GLY A 1 118 ? 2.748 -1.539 -2.041 1 98.88 118 GLY A CA 1
ATOM 913 C C . GLY A 1 118 ? 1.281 -1.167 -1.936 1 98.88 118 GLY A C 1
ATOM 914 O O . GLY A 1 118 ? 0.437 -2.02 -1.651 1 98.88 118 GLY A O 1
ATOM 915 N N . ALA A 1 119 ? 0.998 0.078 -2.141 1 98.88 119 ALA A N 1
ATOM 916 C CA . ALA A 1 119 ? -0.375 0.575 -2.121 1 98.88 119 ALA A CA 1
ATOM 917 C C . ALA A 1 119 ? -1.215 -0.089 -3.209 1 98.88 119 ALA A C 1
ATOM 919 O O . ALA A 1 119 ? -2.361 -0.473 -2.971 1 98.88 119 ALA A O 1
ATOM 920 N N . ALA A 1 120 ? -0.625 -0.232 -4.383 1 98.88 120 ALA A N 1
ATOM 921 C CA . ALA A 1 120 ? -1.317 -0.855 -5.508 1 98.88 120 ALA A CA 1
ATOM 922 C C . ALA A 1 120 ? -1.699 -2.297 -5.188 1 98.88 120 ALA A C 1
ATOM 924 O O . ALA A 1 120 ? -2.844 -2.707 -5.398 1 98.88 120 ALA A O 1
ATOM 925 N N . VAL A 1 121 ? -0.774 -3.029 -4.652 1 98.94 121 VAL A N 1
ATOM 926 C CA . VAL A 1 121 ? -1.025 -4.434 -4.344 1 98.94 121 VAL A CA 1
ATOM 927 C C . VAL A 1 121 ? -2.07 -4.539 -3.234 1 98.94 121 VAL A C 1
ATOM 929 O O . VAL A 1 121 ? -2.918 -5.434 -3.254 1 98.94 121 VAL A O 1
ATOM 932 N N . MET A 1 122 ? -2.055 -3.617 -2.27 1 98.69 122 MET A N 1
ATOM 933 C CA . MET A 1 122 ? -3.053 -3.641 -1.204 1 98.69 122 MET A CA 1
ATOM 934 C C . MET A 1 122 ? -4.453 -3.43 -1.766 1 98.69 122 MET A C 1
ATOM 936 O O . MET A 1 122 ? -5.41 -4.062 -1.312 1 98.69 122 MET A O 1
ATOM 940 N N . ASN A 1 123 ? -4.566 -2.512 -2.73 1 98.5 123 ASN A N 1
ATOM 941 C CA . ASN A 1 123 ? -5.855 -2.322 -3.383 1 98.5 123 ASN A CA 1
ATOM 942 C C . ASN A 1 123 ? -6.336 -3.604 -4.059 1 98.5 123 ASN A C 1
ATOM 944 O O . ASN A 1 123 ? -7.527 -3.922 -4.023 1 98.5 123 ASN A O 1
ATOM 948 N N . MET A 1 124 ? -5.422 -4.312 -4.652 1 98.75 124 MET A N 1
ATOM 949 C CA . MET A 1 124 ? -5.785 -5.578 -5.285 1 98.75 124 MET A CA 1
ATOM 950 C C . MET A 1 124 ? -6.258 -6.59 -4.246 1 98.75 124 MET A C 1
ATOM 952 O O . MET A 1 124 ? -7.234 -7.309 -4.473 1 98.75 124 MET A O 1
ATOM 956 N N . LEU A 1 125 ? -5.578 -6.668 -3.119 1 98.5 125 LEU A N 1
ATOM 957 C CA . LEU A 1 125 ? -5.973 -7.551 -2.025 1 98.5 125 LEU A CA 1
ATOM 958 C C . LEU A 1 125 ? -7.367 -7.199 -1.518 1 98.5 125 LEU A C 1
ATOM 960 O O . LEU A 1 125 ? -8.195 -8.086 -1.293 1 98.5 125 LEU A O 1
ATOM 964 N N . ASN A 1 126 ? -7.621 -5.926 -1.335 1 97.19 126 ASN A N 1
ATOM 965 C CA . ASN A 1 126 ? -8.938 -5.48 -0.903 1 97.19 126 ASN A CA 1
ATOM 966 C C . ASN A 1 126 ? -10.016 -5.848 -1.924 1 97.19 126 ASN A C 1
ATOM 968 O O . ASN A 1 126 ? -11.102 -6.301 -1.554 1 97.19 126 ASN A O 1
ATOM 972 N N . ALA A 1 127 ? -9.703 -5.605 -3.203 1 97.19 127 ALA A N 1
ATOM 973 C CA . ALA A 1 127 ? -10.656 -5.93 -4.262 1 97.19 127 ALA A CA 1
ATOM 974 C C . ALA A 1 127 ? -10.984 -7.422 -4.27 1 97.19 127 ALA A C 1
ATOM 976 O O . ALA A 1 127 ? -12.148 -7.809 -4.359 1 97.19 127 ALA A O 1
ATOM 977 N N . ALA A 1 128 ? -9.938 -8.281 -4.168 1 97.38 128 ALA A N 1
ATOM 978 C CA . ALA A 1 128 ? -10.156 -9.727 -4.105 1 97.38 128 ALA A CA 1
ATOM 979 C C . ALA A 1 128 ? -11.062 -10.094 -2.936 1 97.38 128 ALA A C 1
ATOM 981 O O . ALA A 1 128 ? -12.023 -10.859 -3.098 1 97.38 128 ALA A O 1
ATOM 982 N N . HIS A 1 129 ? -10.805 -9.547 -1.805 1 96.19 129 HIS A N 1
ATOM 983 C CA . HIS A 1 129 ? -11.57 -9.812 -0.591 1 96.19 129 HIS A CA 1
ATOM 984 C C . HIS A 1 129 ? -13.023 -9.406 -0.753 1 96.19 129 HIS A C 1
ATOM 986 O O . HIS A 1 129 ? -13.93 -10.156 -0.394 1 96.19 129 HIS A O 1
ATOM 992 N N . LEU A 1 130 ? -13.273 -8.258 -1.316 1 94.69 130 LEU A N 1
ATOM 993 C CA . LEU A 1 130 ? -14.625 -7.727 -1.479 1 94.69 130 LEU A CA 1
ATOM 994 C C . LEU A 1 130 ? -15.406 -8.539 -2.504 1 94.69 130 LEU A C 1
ATOM 996 O O . LEU A 1 130 ? -16.641 -8.562 -2.471 1 94.69 130 LEU A O 1
ATOM 1000 N N . LEU A 1 131 ? -14.703 -9.172 -3.406 1 95.5 131 LEU A N 1
ATOM 1001 C CA . LEU A 1 131 ? -15.336 -10.016 -4.422 1 95.5 131 LEU A CA 1
ATOM 1002 C C . LEU A 1 131 ? -15.539 -11.43 -3.902 1 95.5 131 LEU A C 1
ATOM 1004 O O . LEU A 1 131 ? -16.031 -12.297 -4.625 1 95.5 131 LEU A O 1
ATOM 1008 N N . GLY A 1 132 ? -15.094 -11.648 -2.66 1 94.56 132 GLY A N 1
ATOM 1009 C CA . GLY A 1 132 ? -15.359 -12.93 -2.021 1 94.56 132 GLY A CA 1
ATOM 1010 C C . GLY A 1 132 ? -14.195 -13.898 -2.121 1 94.56 132 GLY A C 1
ATOM 1011 O O . GLY A 1 132 ? -14.328 -15.07 -1.771 1 94.56 132 GLY A O 1
ATOM 1012 N N . TYR A 1 133 ? -13.047 -13.461 -2.619 1 96.94 133 TY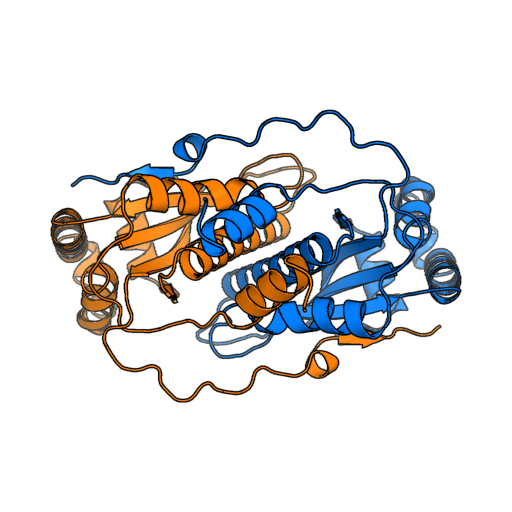R A N 1
ATOM 1013 C CA . TYR A 1 133 ? -11.852 -14.281 -2.711 1 96.94 133 TYR A CA 1
ATOM 1014 C C . TYR A 1 133 ? -10.859 -13.938 -1.607 1 96.94 133 TYR A C 1
ATOM 1016 O O . TYR A 1 133 ? -11.039 -12.945 -0.896 1 96.94 133 TYR A O 1
ATOM 1024 N N . SER A 1 134 ? -9.898 -14.828 -1.439 1 97.12 134 SER A N 1
ATOM 1025 C CA . SER A 1 134 ? -8.766 -14.539 -0.565 1 97.12 134 SER A CA 1
ATOM 1026 C C . SER A 1 134 ? -7.492 -14.297 -1.37 1 97.12 134 SER A C 1
ATOM 1028 O O . SER A 1 134 ? -7.402 -14.703 -2.533 1 97.12 134 SER A O 1
ATOM 1030 N N . GLY A 1 135 ? -6.625 -13.578 -0.807 1 97.69 135 GLY A N 1
ATOM 1031 C CA . GLY A 1 135 ? -5.309 -13.32 -1.364 1 97.69 135 GLY A CA 1
ATOM 1032 C C . GLY A 1 135 ? -4.184 -13.555 -0.374 1 97.69 135 GLY A C 1
ATOM 1033 O O . GLY A 1 135 ? -4.355 -13.352 0.83 1 97.69 135 GLY A O 1
ATOM 1034 N N . PHE A 1 136 ? -3.117 -13.977 -0.895 1 97.69 136 PHE A N 1
ATOM 1035 C CA . PHE A 1 136 ? -1.914 -14.195 -0.099 1 97.69 136 PHE A CA 1
ATOM 1036 C C . PHE A 1 136 ? -0.693 -13.594 -0.787 1 97.69 136 PHE A C 1
ATOM 1038 O O . PHE A 1 136 ? -0.27 -14.078 -1.841 1 97.69 136 PHE A O 1
ATOM 1045 N N . TRP A 1 137 ? -0.141 -12.539 -0.26 1 98.62 137 TRP A N 1
ATOM 1046 C CA . TRP A 1 137 ? 1.078 -11.898 -0.75 1 98.62 137 TRP A CA 1
ATOM 1047 C C . TRP A 1 137 ? 2.309 -12.484 -0.063 1 98.62 137 TRP A C 1
ATOM 1049 O O . TRP A 1 137 ? 2.5 -12.305 1.142 1 98.62 137 TRP A O 1
ATOM 1059 N N . SER A 1 138 ? 3.17 -13.148 -0.821 1 96.94 138 SER A N 1
ATOM 1060 C CA . SER A 1 138 ? 4.34 -13.797 -0.233 1 96.94 138 SER A CA 1
ATOM 1061 C C . SER A 1 138 ? 5.633 -13.227 -0.799 1 96.94 138 SER A C 1
ATOM 1063 O O . SER A 1 138 ? 5.672 -12.781 -1.95 1 96.94 138 SER A O 1
ATOM 1065 N N . SER A 1 139 ? 6.688 -13.242 -0 1 95.25 139 SER A N 1
ATOM 1066 C CA . SER A 1 139 ? 8.031 -12.891 -0.443 1 95.25 139 SER A CA 1
ATOM 1067 C C . SER A 1 139 ? 8.57 -13.922 -1.436 1 95.25 139 SER A C 1
ATOM 1069 O O . SER A 1 139 ? 8.141 -15.078 -1.436 1 95.25 139 SER A O 1
ATOM 1071 N N . THR A 1 140 ? 9.367 -13.453 -2.305 1 93.81 140 THR A N 1
ATOM 1072 C CA . THR A 1 140 ? 10.133 -14.297 -3.217 1 93.81 140 THR A CA 1
ATOM 1073 C C . THR A 1 140 ? 11.633 -14.102 -3.006 1 93.81 140 THR A C 1
ATOM 1075 O O . THR A 1 140 ? 12.25 -13.258 -3.658 1 93.81 140 THR A O 1
ATOM 1078 N N . PRO A 1 141 ? 12.172 -14.906 -2.191 1 90.81 141 PRO A N 1
ATOM 1079 C CA . PRO A 1 141 ? 13.594 -14.719 -1.917 1 90.81 141 PRO A CA 1
ATOM 1080 C C . PRO A 1 141 ? 14.477 -15.078 -3.111 1 90.81 141 PRO A C 1
ATOM 1082 O O . PRO A 1 141 ? 14.062 -15.852 -3.979 1 90.81 141 PRO A O 1
ATOM 1085 N N . GLU A 1 142 ? 15.656 -14.461 -3.078 1 90.88 142 GLU A N 1
ATOM 1086 C CA . GLU A 1 142 ? 16.688 -14.953 -3.996 1 90.88 142 GLU A CA 1
ATOM 1087 C C . GLU A 1 142 ? 17.094 -16.375 -3.645 1 90.88 142 GLU A C 1
ATOM 1089 O O . GLU A 1 142 ? 17.156 -16.75 -2.469 1 90.88 142 GLU A O 1
ATOM 1094 N N . PRO A 1 143 ? 17.344 -17.234 -4.652 1 90.38 143 PRO A N 1
ATOM 1095 C CA . PRO A 1 143 ? 17.5 -16.906 -6.074 1 90.38 143 PRO A CA 1
ATOM 1096 C C . PRO A 1 143 ? 16.188 -17.062 -6.852 1 90.38 143 PRO A C 1
ATOM 1098 O O . PRO A 1 143 ? 16.172 -16.906 -8.078 1 90.38 143 PRO A O 1
ATOM 1101 N N . LEU A 1 144 ? 15.102 -17.391 -6.188 1 90.19 144 LEU A N 1
ATOM 1102 C CA . LEU A 1 144 ? 13.836 -17.625 -6.871 1 90.19 144 LEU A CA 1
ATOM 1103 C C . LEU A 1 144 ? 13.375 -16.375 -7.605 1 90.19 144 LEU A C 1
ATOM 1105 O O . LEU A 1 144 ? 12.891 -16.453 -8.734 1 90.19 144 LEU A O 1
ATOM 1109 N N . ALA A 1 145 ? 13.547 -15.227 -6.98 1 94.62 145 ALA A N 1
ATOM 1110 C CA . ALA A 1 145 ? 13.148 -13.961 -7.598 1 94.62 145 ALA A CA 1
ATOM 1111 C C . ALA A 1 145 ? 13.883 -13.742 -8.922 1 94.62 145 ALA A C 1
ATOM 1113 O O . ALA A 1 145 ? 13.258 -13.398 -9.93 1 94.62 145 ALA A O 1
ATOM 1114 N N . ALA A 1 146 ? 15.133 -13.984 -8.891 1 94.94 146 ALA A N 1
ATOM 1115 C CA . ALA A 1 146 ? 15.938 -13.828 -10.102 1 94.94 146 ALA A CA 1
ATOM 1116 C C . ALA A 1 146 ? 15.492 -14.812 -11.18 1 94.94 146 ALA A C 1
ATOM 1118 O O . ALA A 1 146 ? 15.445 -14.469 -12.367 1 94.94 146 ALA A O 1
ATOM 1119 N N . LEU A 1 147 ? 15.195 -16.016 -10.797 1 94.62 147 LEU A N 1
ATOM 1120 C CA . LEU A 1 147 ? 14.75 -17.031 -11.734 1 94.62 147 LEU A CA 1
ATOM 1121 C C . LEU A 1 147 ? 13.43 -16.625 -12.391 1 94.62 147 LEU A C 1
ATOM 1123 O O . LEU A 1 147 ? 13.297 -16.703 -13.617 1 94.62 147 LEU A O 1
ATOM 1127 N N . LEU A 1 148 ? 12.492 -16.188 -11.586 1 96.25 148 LEU A N 1
ATOM 1128 C CA . LEU A 1 148 ? 11.211 -15.75 -12.133 1 96.25 148 LEU A CA 1
ATOM 1129 C C . LEU A 1 148 ? 11.398 -14.555 -13.062 1 96.25 148 LEU A C 1
ATOM 1131 O O . LEU A 1 148 ? 10.82 -14.516 -14.148 1 96.25 148 LEU A O 1
ATOM 1135 N N . HIS A 1 149 ? 12.234 -13.672 -12.602 1 97.75 149 HIS A N 1
ATOM 1136 C CA . HIS A 1 149 ? 12.531 -12.477 -13.383 1 97.75 149 HIS A CA 1
ATOM 1137 C C . HIS A 1 149 ? 13.023 -12.852 -14.781 1 97.75 149 HIS A C 1
ATOM 1139 O O . HIS A 1 149 ? 12.492 -12.359 -15.781 1 97.75 149 HIS A O 1
ATOM 1145 N N . ASN A 1 150 ? 13.93 -13.742 -14.82 1 96.5 150 ASN A N 1
ATOM 1146 C CA . ASN A 1 150 ? 14.562 -14.133 -16.078 1 96.5 150 ASN A CA 1
ATOM 1147 C C . ASN A 1 150 ? 13.617 -14.969 -16.938 1 96.5 150 ASN A C 1
ATOM 1149 O O . ASN A 1 150 ? 13.445 -14.688 -18.125 1 96.5 150 ASN A O 1
ATOM 1153 N N . VAL A 1 151 ? 13.016 -15.922 -16.359 1 96.94 151 VAL A N 1
ATOM 1154 C CA . VAL A 1 151 ? 12.164 -16.859 -17.078 1 96.94 151 VAL A CA 1
ATOM 1155 C C . VAL A 1 151 ? 10.969 -16.125 -17.688 1 96.94 151 VAL A C 1
ATOM 1157 O O . VAL A 1 151 ? 10.539 -16.438 -18.797 1 96.94 151 VAL A O 1
ATOM 1160 N N . MET A 1 152 ? 10.484 -15.141 -16.969 1 98.06 152 MET A N 1
ATOM 1161 C CA . MET A 1 152 ? 9.25 -14.5 -17.391 1 98.06 152 MET A CA 1
ATOM 1162 C C . MET A 1 152 ? 9.547 -13.25 -18.219 1 98.06 152 MET A C 1
ATOM 1164 O O . MET A 1 152 ? 8.633 -12.586 -18.703 1 98.06 152 MET A O 1
ATOM 1168 N N . GLY A 1 153 ? 10.75 -12.875 -18.297 1 97.44 153 GLY A N 1
ATOM 1169 C CA . GLY A 1 153 ? 11.156 -11.797 -19.188 1 97.44 153 GLY A CA 1
ATOM 1170 C C . GLY A 1 153 ? 10.844 -10.422 -18.641 1 97.44 153 GLY A C 1
ATOM 1171 O O . GLY A 1 153 ? 10.383 -9.539 -19.375 1 97.44 153 GLY A O 1
ATOM 1172 N N . PHE A 1 154 ? 11.023 -10.227 -17.344 1 98.06 154 PHE A N 1
ATOM 1173 C CA . PHE A 1 154 ? 10.922 -8.891 -16.781 1 98.06 154 PHE A CA 1
ATOM 1174 C C . PHE A 1 154 ? 12.102 -8.023 -17.203 1 98.06 154 PHE A C 1
ATOM 1176 O O . PHE A 1 154 ? 13.211 -8.531 -17.391 1 98.06 154 PHE A O 1
ATOM 1183 N N . GLY A 1 155 ? 11.859 -6.758 -17.328 1 97.38 155 GLY A N 1
ATOM 1184 C CA . GLY A 1 155 ? 12.891 -5.828 -17.75 1 97.38 155 GLY A CA 1
ATOM 1185 C C . GLY A 1 155 ? 13.891 -5.496 -16.656 1 97.38 155 GLY A C 1
ATOM 1186 O O . GLY A 1 155 ? 13.656 -5.797 -15.484 1 97.38 155 GLY A O 1
ATOM 1187 N N . SER A 1 156 ? 14.953 -4.805 -16.984 1 96.88 156 SER A N 1
ATOM 1188 C CA . SER A 1 156 ? 16.062 -4.508 -16.078 1 96.88 156 SER A CA 1
ATOM 1189 C C . SER A 1 156 ? 15.617 -3.576 -14.961 1 96.88 156 SER A C 1
ATOM 1191 O O . SER A 1 156 ? 16.203 -3.586 -13.875 1 96.88 156 SER A O 1
ATOM 1193 N N . GLN A 1 157 ? 14.547 -2.799 -15.148 1 97.25 157 GLN A N 1
ATOM 1194 C CA . GLN A 1 157 ? 14.094 -1.847 -14.141 1 97.25 157 GLN A CA 1
ATOM 1195 C C . GLN A 1 157 ? 13.023 -2.463 -13.25 1 97.25 157 GLN A C 1
ATOM 1197 O O . GLN A 1 157 ? 12.477 -1.792 -12.367 1 97.25 157 GLN A O 1
ATOM 1202 N N . GLU A 1 158 ? 12.711 -3.707 -13.594 1 98.25 158 GLU A N 1
ATOM 1203 C CA . GLU A 1 158 ? 11.656 -4.367 -12.836 1 98.25 158 GLU A CA 1
ATOM 1204 C C . GLU A 1 158 ? 12.234 -5.305 -11.781 1 98.25 158 GLU A C 1
ATOM 1206 O O . GLU A 1 158 ? 13.008 -6.211 -12.102 1 98.25 158 GLU A O 1
ATOM 1211 N N . ARG A 1 159 ? 11.836 -5.047 -10.609 1 97.94 159 ARG A N 1
ATOM 1212 C CA . ARG A 1 159 ? 12.242 -5.855 -9.461 1 97.94 159 ARG A CA 1
ATOM 1213 C C . ARG A 1 159 ? 11.078 -6.676 -8.922 1 97.94 159 ARG A C 1
ATOM 1215 O O . ARG A 1 159 ? 10.016 -6.133 -8.625 1 97.94 159 ARG A O 1
ATOM 1222 N N . ILE A 1 160 ? 11.344 -7.996 -8.781 1 98.5 160 ILE A N 1
ATOM 1223 C CA . ILE A 1 160 ? 10.305 -8.836 -8.203 1 98.5 160 ILE A CA 1
ATOM 1224 C C . ILE A 1 160 ? 10.039 -8.406 -6.766 1 98.5 160 ILE A C 1
ATOM 1226 O O . ILE A 1 160 ? 10.969 -8.25 -5.973 1 98.5 160 ILE A O 1
ATOM 1230 N N . ILE A 1 161 ? 8.734 -8.203 -6.484 1 98.69 161 ILE A N 1
ATOM 1231 C CA . ILE A 1 161 ? 8.406 -7.781 -5.125 1 98.69 161 ILE A CA 1
ATOM 1232 C C . ILE A 1 161 ? 7.492 -8.812 -4.465 1 98.69 161 ILE A C 1
ATOM 1234 O O . ILE A 1 161 ? 6.918 -8.555 -3.408 1 98.69 161 ILE A O 1
ATOM 1238 N N . GLY A 1 162 ? 7.254 -9.953 -5.113 1 97.94 162 GLY A N 1
ATOM 1239 C CA . GLY A 1 162 ? 6.516 -11.039 -4.48 1 97.94 162 GLY A CA 1
ATOM 1240 C C . GLY A 1 162 ? 5.555 -11.734 -5.422 1 97.94 162 GLY A C 1
ATOM 1241 O O . GLY A 1 162 ? 5.578 -11.5 -6.633 1 97.94 162 GLY A O 1
ATOM 1242 N N . LEU A 1 163 ? 4.816 -12.695 -4.844 1 98.44 163 LEU A N 1
ATOM 1243 C CA . LEU A 1 163 ? 3.711 -13.391 -5.492 1 98.44 163 LEU A CA 1
ATOM 1244 C C . LEU A 1 163 ? 2.391 -13.086 -4.789 1 98.44 163 LEU A C 1
ATOM 1246 O O . LEU A 1 163 ? 2.324 -13.07 -3.561 1 98.44 163 LEU A O 1
ATOM 1250 N N . LEU A 1 164 ? 1.47 -12.766 -5.57 1 98.81 164 LEU A N 1
ATOM 1251 C CA . LEU A 1 164 ? 0.105 -12.68 -5.062 1 98.81 164 LEU A CA 1
ATOM 1252 C C . LEU A 1 164 ? -0.736 -13.852 -5.555 1 98.81 164 LEU A C 1
ATOM 1254 O O . LEU A 1 164 ? -1.031 -13.945 -6.75 1 98.81 164 LEU A O 1
ATOM 1258 N N . ASN A 1 165 ? -1.069 -14.688 -4.617 1 98.69 165 ASN A N 1
ATOM 1259 C CA . ASN A 1 165 ? -1.962 -15.805 -4.918 1 98.69 165 ASN A CA 1
ATOM 1260 C C . ASN A 1 165 ? -3.42 -15.438 -4.648 1 98.69 165 ASN A C 1
ATOM 1262 O O . ASN A 1 165 ? -3.725 -14.781 -3.656 1 98.69 165 ASN A O 1
ATOM 1266 N N . VAL A 1 166 ? -4.297 -15.797 -5.508 1 98.75 166 VAL A N 1
ATOM 1267 C CA . VAL A 1 166 ? -5.715 -15.492 -5.363 1 98.75 166 VAL A CA 1
ATOM 1268 C C . VAL A 1 166 ? -6.547 -16.75 -5.574 1 98.75 166 VAL A C 1
ATOM 1270 O O . VAL A 1 166 ? -6.301 -17.516 -6.512 1 98.75 166 VAL A O 1
ATOM 1273 N N . GLY A 1 167 ? -7.488 -17 -4.75 1 98.31 167 GLY A N 1
ATOM 1274 C CA . GLY A 1 167 ? -8.391 -18.125 -4.781 1 98.31 167 GLY A CA 1
ATOM 1275 C C . GLY A 1 167 ? -9.273 -18.234 -3.551 1 98.31 167 GLY A C 1
ATOM 1276 O O . GLY A 1 167 ? -9.656 -17.219 -2.969 1 98.31 167 GLY A O 1
ATOM 1277 N N . MET A 1 168 ? -9.617 -19.469 -3.273 1 97.5 168 MET A N 1
ATOM 1278 C CA . MET A 1 168 ? -10.422 -19.766 -2.086 1 97.5 168 MET A CA 1
ATOM 1279 C C . MET A 1 168 ? -9.594 -20.5 -1.044 1 97.5 168 MET A C 1
ATOM 1281 O O . MET A 1 168 ? -8.789 -21.375 -1.389 1 97.5 168 MET A O 1
ATOM 1285 N N . PRO A 1 169 ? -9.828 -20.125 0.254 1 96.19 169 PRO A N 1
ATOM 1286 C CA . PRO A 1 169 ? -9.094 -20.875 1.27 1 96.19 169 PRO A CA 1
ATOM 1287 C C . PRO A 1 169 ? -9.367 -22.375 1.195 1 96.19 169 PRO A C 1
ATOM 1289 O O . PRO A 1 169 ? -10.523 -22.797 1.133 1 96.19 169 PRO A O 1
ATOM 1292 N N . ALA A 1 170 ? -8.258 -23.141 1.152 1 93.44 170 ALA A N 1
ATOM 1293 C CA . ALA A 1 170 ? -8.383 -24.578 1.051 1 93.44 170 ALA A CA 1
ATOM 1294 C C . ALA A 1 170 ? -8.852 -25.188 2.373 1 93.44 170 ALA A C 1
ATOM 1296 O O . ALA A 1 170 ? -9.344 -26.312 2.404 1 93.44 170 ALA A O 1
ATOM 1297 N N . SER A 1 171 ? -8.57 -24.516 3.43 1 86.44 171 SER A N 1
ATOM 1298 C CA . SER A 1 171 ? -8.992 -24.969 4.75 1 86.44 171 SER A CA 1
ATOM 1299 C C . SER A 1 171 ? -9.719 -23.859 5.512 1 86.44 171 SER A C 1
ATOM 1301 O O . SER A 1 171 ? -9.664 -22.688 5.125 1 86.44 171 SER A O 1
ATOM 1303 N N . ALA A 1 172 ? -10.477 -24.359 6.5 1 78.44 172 ALA A N 1
ATOM 1304 C CA . ALA A 1 172 ? -11.18 -23.391 7.332 1 78.44 172 ALA A CA 1
ATOM 1305 C C . ALA A 1 172 ? -10.203 -22.391 7.953 1 78.44 172 ALA A C 1
ATOM 1307 O O . ALA A 1 172 ? -9.047 -22.734 8.234 1 78.44 172 ALA A O 1
ATOM 1308 N N . ALA A 1 173 ? -10.82 -21.234 7.949 1 68.69 173 ALA A N 1
ATOM 1309 C CA . ALA A 1 173 ? -9.992 -20.156 8.477 1 68.69 173 ALA A CA 1
ATOM 1310 C C . ALA A 1 173 ? -9.523 -20.453 9.891 1 68.69 173 ALA A C 1
ATOM 1312 O O . ALA A 1 173 ? -10.297 -20.953 10.711 1 68.69 173 ALA A O 1
ATOM 1313 N N . ARG A 1 174 ? -8.195 -20.469 10 1 68.75 174 ARG A N 1
ATOM 1314 C CA . ARG A 1 174 ? -7.676 -20.5 11.367 1 68.75 174 ARG A CA 1
ATOM 1315 C C . ARG A 1 174 ? -8.188 -19.328 12.18 1 68.75 174 ARG A C 1
ATOM 1317 O O . ARG A 1 174 ? -8.711 -18.359 11.625 1 68.75 174 ARG A O 1
ATOM 1324 N N . THR A 1 175 ? -8.234 -19.562 13.555 1 73.06 175 THR A N 1
ATOM 1325 C CA . THR A 1 175 ? -8.617 -18.469 14.438 1 73.06 175 THR A CA 1
ATOM 1326 C C . THR A 1 175 ? -7.816 -17.219 14.125 1 73.06 175 THR A C 1
ATOM 1328 O O . THR A 1 175 ? -6.582 -17.25 14.086 1 73.06 175 THR A O 1
ATOM 1331 N N . ALA A 1 176 ? -8.578 -16.234 13.898 1 78.25 176 ALA A N 1
ATOM 1332 C CA . ALA A 1 176 ? -7.949 -14.969 13.516 1 78.25 176 ALA A CA 1
ATOM 1333 C C . ALA A 1 176 ? -7.18 -14.359 14.688 1 78.25 176 ALA A C 1
ATOM 1335 O O . ALA A 1 176 ? -7.695 -14.297 15.805 1 78.25 176 ALA A O 1
ATOM 1336 N N . VAL A 1 177 ? -5.879 -14.141 14.422 1 82.5 177 VAL A N 1
ATOM 1337 C CA . VAL A 1 177 ? -5.086 -13.391 15.391 1 82.5 177 VAL A CA 1
ATOM 1338 C C . VAL A 1 177 ? -5.555 -11.938 15.43 1 82.5 177 VAL A C 1
ATOM 1340 O O . VAL A 1 177 ? -5.816 -11.328 14.383 1 82.5 177 VAL A O 1
ATOM 1343 N N . ALA A 1 178 ? -5.695 -11.453 16.656 1 89.56 178 ALA A N 1
ATOM 1344 C CA . ALA A 1 178 ? -6.133 -10.07 16.812 1 89.56 178 ALA A CA 1
ATOM 1345 C C . ALA A 1 178 ? -5.164 -9.109 16.141 1 89.56 178 ALA A C 1
ATOM 1347 O O . ALA A 1 178 ? -3.945 -9.289 16.219 1 89.56 178 ALA A O 1
ATOM 1348 N N . ARG A 1 179 ? -5.723 -8.148 15.453 1 93.5 179 ARG A N 1
ATOM 1349 C CA . ARG A 1 179 ? -4.887 -7.094 14.875 1 93.5 179 ARG A CA 1
ATOM 1350 C C . ARG A 1 179 ? -4.316 -6.191 15.969 1 93.5 179 ARG A C 1
ATOM 1352 O O . ARG A 1 179 ? -4.965 -5.949 16.984 1 93.5 179 ARG A O 1
ATOM 1359 N N . PRO A 1 180 ? -3.135 -5.723 15.75 1 94.31 180 PRO A N 1
ATOM 1360 C CA . PRO A 1 180 ? -2.621 -4.75 16.719 1 94.31 180 PRO A CA 1
ATOM 1361 C C . PRO A 1 180 ? -3.471 -3.484 16.797 1 94.31 180 PRO A C 1
ATOM 1363 O O . PRO A 1 180 ? -4.016 -3.043 15.773 1 94.31 180 PRO A O 1
ATOM 1366 N N . SER A 1 181 ? -3.576 -2.928 18.031 1 97.06 181 SER A N 1
ATOM 1367 C CA . SER A 1 181 ? -4.227 -1.629 18.188 1 97.06 181 SER A CA 1
ATOM 1368 C C . SER A 1 181 ? -3.422 -0.526 17.5 1 97.06 181 SER A C 1
ATOM 1370 O O . SER A 1 181 ? -2.191 -0.535 17.547 1 97.06 181 SER A O 1
ATOM 1372 N N . TRP A 1 182 ? -4.176 0.425 16.953 1 97.94 182 TRP A N 1
ATOM 1373 C CA . TRP A 1 182 ? -3.504 1.522 16.266 1 97.94 182 TRP A CA 1
ATOM 1374 C C . TRP A 1 182 ? -2.531 2.236 17.203 1 97.94 182 TRP A C 1
ATOM 1376 O O . TRP A 1 182 ? -1.531 2.803 16.75 1 97.94 182 TRP A O 1
ATOM 1386 N N . GLN A 1 183 ? -2.678 2.176 18.406 1 98.25 183 GLN A N 1
ATOM 1387 C CA . GLN A 1 183 ? -1.854 2.867 19.406 1 98.25 183 GLN A CA 1
ATOM 1388 C C . GLN A 1 183 ? -0.445 2.285 19.438 1 98.25 183 GLN A C 1
ATOM 1390 O O . GLN A 1 183 ? 0.466 2.895 20.016 1 98.25 183 GLN A O 1
ATOM 1395 N N . GLU A 1 184 ? -0.298 1.077 18.906 1 97.81 184 GLU A N 1
ATOM 1396 C CA . GLU A 1 184 ? 1.021 0.453 18.875 1 97.81 184 GLU A CA 1
ATOM 1397 C C . GLU A 1 184 ? 1.932 1.119 17.859 1 97.81 184 GLU A C 1
ATOM 1399 O O . GLU A 1 184 ? 3.156 0.985 17.922 1 97.81 184 GLU A O 1
ATOM 1404 N N . TYR A 1 185 ? 1.331 1.844 16.875 1 98.38 185 TYR A N 1
ATOM 1405 C CA . TYR A 1 185 ? 2.17 2.373 15.797 1 98.38 185 TYR A CA 1
ATOM 1406 C C . TYR A 1 185 ? 1.801 3.818 15.484 1 98.38 185 TYR A C 1
ATOM 1408 O O . TYR A 1 185 ? 2.414 4.445 14.617 1 98.38 185 TYR A O 1
ATOM 1416 N N . ALA A 1 186 ? 0.795 4.344 16.156 1 98.56 186 ALA A N 1
ATOM 1417 C CA . ALA A 1 186 ? 0.396 5.734 15.938 1 98.56 186 ALA A CA 1
ATOM 1418 C C . ALA A 1 186 ? 0.195 6.453 17.266 1 98.56 186 ALA A C 1
ATOM 1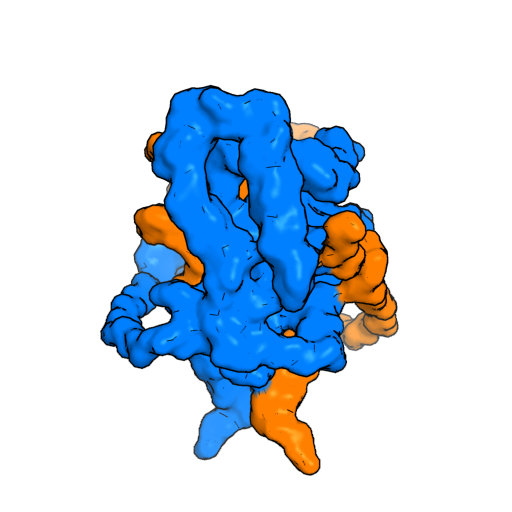420 O O . ALA A 1 186 ? -0.234 5.848 18.25 1 98.56 186 ALA A O 1
ATOM 1421 N N . GLN A 1 187 ? 0.498 7.715 17.266 1 98 187 GLN A N 1
ATOM 1422 C CA . GLN A 1 187 ? 0.265 8.523 18.453 1 98 187 GLN A CA 1
ATOM 1423 C C . GLN A 1 187 ? -0.235 9.922 18.078 1 98 187 GLN A C 1
ATOM 1425 O O . GLN A 1 187 ? 0.145 10.461 17.047 1 98 187 GLN A O 1
ATOM 1430 N N . LEU A 1 188 ? -1.07 10.461 18.922 1 97.69 188 LEU A N 1
ATOM 1431 C CA . LEU A 1 188 ? -1.413 11.875 18.812 1 97.69 188 LEU A CA 1
ATOM 1432 C C . LEU A 1 188 ? -0.23 12.75 19.203 1 97.69 188 LEU A C 1
ATOM 1434 O O . LEU A 1 188 ? 0.394 12.523 20.25 1 97.69 188 LEU A O 1
ATOM 1438 N N . TRP A 1 189 ? 0.118 13.648 18.328 1 98 189 TRP A N 1
ATOM 1439 C CA . TRP A 1 189 ? 1.248 14.531 18.594 1 98 189 TRP A CA 1
ATOM 1440 C C . TRP A 1 189 ? 0.783 15.828 19.25 1 98 189 TRP A C 1
ATOM 1442 O O . TRP A 1 189 ? -0.201 16.438 18.828 1 98 189 TRP A O 1
ATOM 1452 N N . HIS A 1 190 ? 1.409 16.203 20.25 1 95.81 190 HIS A N 1
ATOM 1453 C CA . HIS A 1 190 ? 1.149 17.453 20.953 1 95.81 190 HIS A CA 1
ATOM 1454 C C . HIS A 1 190 ? 2.418 18.297 21.078 1 95.81 190 HIS A C 1
ATOM 1456 O O . HIS A 1 190 ? 3.5 17.75 21.328 1 95.81 190 HIS A O 1
ATOM 1462 N N . ALA A 1 191 ? 2.266 19.562 20.828 1 88.25 191 ALA A N 1
ATOM 1463 C CA . ALA A 1 191 ? 3.395 20.484 20.906 1 88.25 191 ALA A CA 1
ATOM 1464 C C . ALA A 1 191 ? 3.818 20.703 22.344 1 88.25 191 ALA A C 1
ATOM 1466 O O . ALA A 1 191 ? 2.986 20.672 23.266 1 88.25 191 ALA A O 1
ATOM 1467 N N . MET B 1 1 ? -29.578 -5.965 -8.492 1 37.03 1 MET B N 1
ATOM 1468 C CA . MET B 1 1 ? -29.109 -5.137 -7.387 1 37.03 1 MET B CA 1
ATOM 1469 C C . MET B 1 1 ? -27.672 -5.512 -7.004 1 37.03 1 MET B C 1
ATOM 1471 O O . MET B 1 1 ? -27.391 -6.68 -6.734 1 37.03 1 MET B O 1
ATOM 1475 N N . ARG B 1 2 ? -26.688 -4.777 -7.324 1 53.59 2 ARG B N 1
ATOM 1476 C CA . ARG B 1 2 ? -25.312 -5.227 -7.078 1 53.59 2 ARG B CA 1
ATOM 1477 C C . ARG B 1 2 ? -25.141 -5.664 -5.629 1 53.59 2 ARG B C 1
ATOM 1479 O O . ARG B 1 2 ? -25.781 -5.121 -4.727 1 53.59 2 ARG B O 1
ATOM 1486 N N . SER B 1 3 ? -24.516 -6.801 -5.457 1 66.88 3 SER B N 1
ATOM 1487 C CA . SER B 1 3 ? -24.266 -7.273 -4.098 1 66.88 3 SER B CA 1
ATOM 1488 C C . SER B 1 3 ? -23.547 -6.215 -3.266 1 66.88 3 SER B C 1
ATOM 1490 O O . SER B 1 3 ? -22.953 -5.289 -3.814 1 66.88 3 SER B O 1
ATOM 1492 N N . THR B 1 4 ? -23.922 -6.047 -2.072 1 64.12 4 THR B N 1
ATOM 1493 C CA . THR B 1 4 ? -23.219 -5.156 -1.149 1 64.12 4 THR B CA 1
ATOM 1494 C C . THR B 1 4 ? -21.719 -5.156 -1.422 1 64.12 4 THR B C 1
ATOM 1496 O O . THR B 1 4 ? -21.078 -4.109 -1.355 1 64.12 4 THR B O 1
ATOM 1499 N N . ASP B 1 5 ? -21.359 -6.262 -1.915 1 68.5 5 ASP B N 1
ATOM 1500 C CA . ASP B 1 5 ? -19.938 -6.406 -2.188 1 68.5 5 ASP B CA 1
ATOM 1501 C C . ASP B 1 5 ? -19.531 -5.648 -3.451 1 68.5 5 ASP B C 1
ATOM 1503 O O . ASP B 1 5 ? -18.484 -5.008 -3.49 1 68.5 5 ASP B O 1
ATOM 1507 N N . GLU B 1 6 ? -20.406 -5.637 -4.391 1 74.69 6 GLU B N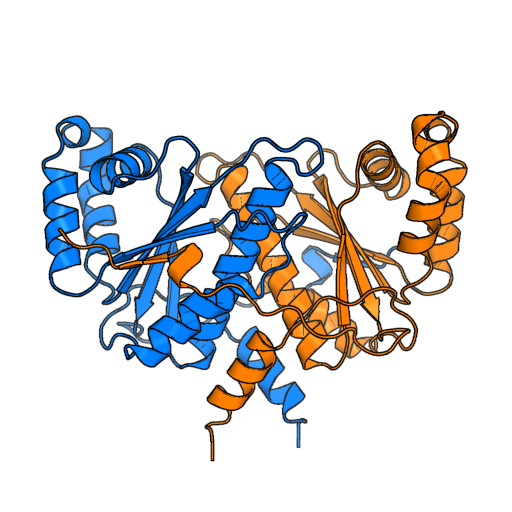 1
ATOM 1508 C CA . GLU B 1 6 ? -20.125 -4.922 -5.633 1 74.69 6 GLU B CA 1
ATOM 1509 C C . GLU B 1 6 ? -20.141 -3.412 -5.414 1 74.69 6 GLU B C 1
ATOM 1511 O O . GLU B 1 6 ? -19.328 -2.688 -5.992 1 74.69 6 GLU B O 1
ATOM 1516 N N . GLN B 1 7 ? -20.969 -3.066 -4.555 1 78 7 GLN B N 1
ATOM 1517 C CA . GLN B 1 7 ? -21.062 -1.643 -4.25 1 78 7 GLN B CA 1
ATOM 1518 C C . GLN B 1 7 ? -19.828 -1.163 -3.488 1 78 7 GLN B C 1
ATOM 1520 O O . GLN B 1 7 ? -19.328 -0.065 -3.738 1 78 7 GLN B O 1
ATOM 1525 N N . THR B 1 8 ? -19.359 -2.059 -2.664 1 80.88 8 THR B N 1
ATOM 1526 C CA . THR B 1 8 ? -18.172 -1.714 -1.8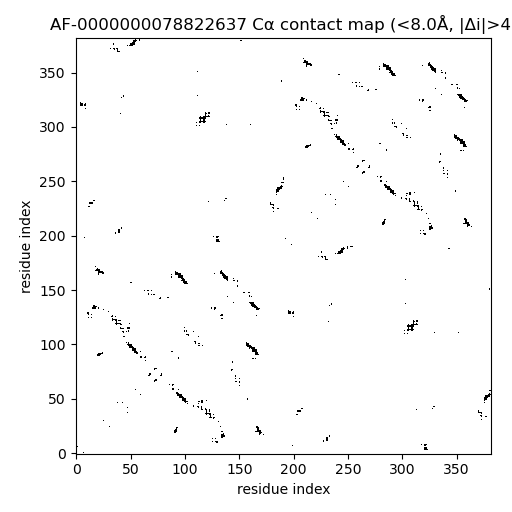84 1 80.88 8 THR B CA 1
ATOM 1527 C C . THR B 1 8 ? -16.938 -1.629 -2.777 1 80.88 8 THR B C 1
ATOM 1529 O O . THR B 1 8 ? -16.125 -0.713 -2.637 1 80.88 8 THR B O 1
ATOM 1532 N N . LEU B 1 9 ? -16.906 -2.523 -3.734 1 88.56 9 LEU B N 1
ATOM 1533 C CA . LEU B 1 9 ? -15.789 -2.504 -4.66 1 88.56 9 LEU B CA 1
ATOM 1534 C C . LEU B 1 9 ? -15.805 -1.241 -5.516 1 88.56 9 LEU B C 1
ATOM 1536 O O . LEU B 1 9 ? -14.766 -0.609 -5.723 1 88.56 9 LEU B O 1
ATOM 1540 N N . GLU B 1 10 ? -16.969 -0.872 -5.887 1 89.31 10 GLU B N 1
ATOM 1541 C CA . GLU B 1 10 ? -17.109 0.347 -6.68 1 89.31 10 GLU B CA 1
ATOM 1542 C C . GLU B 1 10 ? -16.672 1.573 -5.887 1 89.31 10 GLU B C 1
ATOM 1544 O O . GLU B 1 10 ? -16.078 2.496 -6.441 1 89.31 10 GLU B O 1
ATOM 1549 N N . ALA B 1 11 ? -16.969 1.527 -4.648 1 88 11 ALA B N 1
ATOM 1550 C CA . ALA B 1 11 ? -16.578 2.646 -3.797 1 88 11 ALA B CA 1
ATOM 1551 C C . ALA B 1 11 ? -15.055 2.762 -3.701 1 88 11 ALA B C 1
ATOM 1553 O O . ALA B 1 11 ? -14.5 3.855 -3.826 1 88 11 ALA B O 1
ATOM 1554 N N . ILE B 1 12 ? -14.391 1.682 -3.543 1 88.81 12 ILE B N 1
ATOM 1555 C CA . ILE B 1 12 ? -12.938 1.698 -3.412 1 88.81 12 ILE B CA 1
ATOM 1556 C C . ILE B 1 12 ? -12.305 2.119 -4.738 1 88.81 12 ILE B C 1
ATOM 1558 O O . ILE B 1 12 ? -11.32 2.863 -4.754 1 88.81 12 ILE B O 1
ATOM 1562 N N . LEU B 1 13 ? -12.906 1.683 -5.82 1 92.81 13 LEU B N 1
ATOM 1563 C CA . LEU B 1 13 ? -12.367 1.986 -7.141 1 92.81 13 LEU B CA 1
ATOM 1564 C C . LEU B 1 13 ? -12.578 3.457 -7.488 1 92.81 13 LEU B C 1
ATOM 1566 O O . LEU B 1 13 ? -11.93 3.982 -8.398 1 92.81 13 LEU B O 1
ATOM 1570 N N . ALA B 1 14 ? -13.43 4.113 -6.758 1 93.06 14 ALA B N 1
ATOM 1571 C CA . ALA B 1 14 ? -13.766 5.504 -7.047 1 93.06 14 ALA B CA 1
ATOM 1572 C C . ALA B 1 14 ? -12.891 6.461 -6.242 1 93.06 14 ALA B C 1
ATOM 1574 O O . ALA B 1 14 ? -12.953 7.676 -6.43 1 93.06 14 ALA B O 1
ATOM 1575 N N . ARG B 1 15 ? -12.062 5.953 -5.395 1 94.69 15 ARG B N 1
ATOM 1576 C CA . ARG B 1 15 ? -11.25 6.832 -4.559 1 94.69 15 ARG B CA 1
ATOM 1577 C C . ARG B 1 15 ? -10.305 7.68 -5.41 1 94.69 15 ARG B C 1
ATOM 1579 O O . ARG B 1 15 ? -9.672 7.168 -6.336 1 94.69 15 ARG B O 1
ATOM 1586 N N . ARG B 1 16 ? -10.242 8.977 -5.074 1 95.19 16 ARG B N 1
ATOM 1587 C CA . ARG B 1 16 ? -9.305 9.945 -5.633 1 95.19 16 ARG B CA 1
ATOM 1588 C C . ARG B 1 16 ? -8.695 10.812 -4.539 1 95.19 16 ARG B C 1
ATOM 1590 O O . ARG B 1 16 ? -9.344 11.109 -3.537 1 95.19 16 ARG B O 1
ATOM 1597 N N . SER B 1 17 ? -7.473 11.195 -4.816 1 95.94 17 SER B N 1
ATOM 1598 C CA . SER B 1 17 ? -6.898 12.219 -3.947 1 95.94 17 SER B CA 1
ATOM 1599 C C . SER B 1 17 ? -7.504 13.586 -4.234 1 95.94 17 SER B C 1
ATOM 1601 O O . SER B 1 17 ? -7.91 13.867 -5.363 1 95.94 17 SER B O 1
ATOM 1603 N N . ALA B 1 18 ? -7.609 14.336 -3.229 1 95 18 ALA B N 1
ATOM 1604 C CA . ALA B 1 18 ? -8.062 15.711 -3.375 1 95 18 ALA B CA 1
ATOM 1605 C C . ALA B 1 18 ? -7.168 16.672 -2.6 1 95 18 ALA B C 1
ATOM 1607 O O . ALA B 1 18 ? -6.719 16.359 -1.495 1 95 18 ALA B O 1
ATOM 1608 N N . TRP B 1 19 ? -6.992 17.844 -3.197 1 93.75 19 TRP B N 1
ATOM 1609 C CA . TRP B 1 19 ? -6.238 18.922 -2.564 1 93.75 19 TRP B CA 1
ATOM 1610 C C . TRP B 1 19 ? -6.672 20.281 -3.109 1 93.75 19 TRP B C 1
ATOM 1612 O O . TRP B 1 19 ? -6.918 20.422 -4.309 1 93.75 19 TRP B O 1
ATOM 1622 N N . PRO B 1 20 ? -6.754 21.188 -2.246 1 95.44 20 PRO B N 1
ATOM 1623 C CA . PRO B 1 20 ? -6.535 21.203 -0.797 1 95.44 20 PRO B CA 1
ATOM 1624 C C . PRO B 1 20 ? -7.727 20.656 -0.018 1 95.44 20 PRO B C 1
ATOM 1626 O O . PRO B 1 20 ? -8.812 20.469 -0.582 1 95.44 20 PRO B O 1
ATOM 1629 N N . LEU B 1 21 ? -7.43 20.312 1.289 1 97.31 21 LEU B N 1
ATOM 1630 C 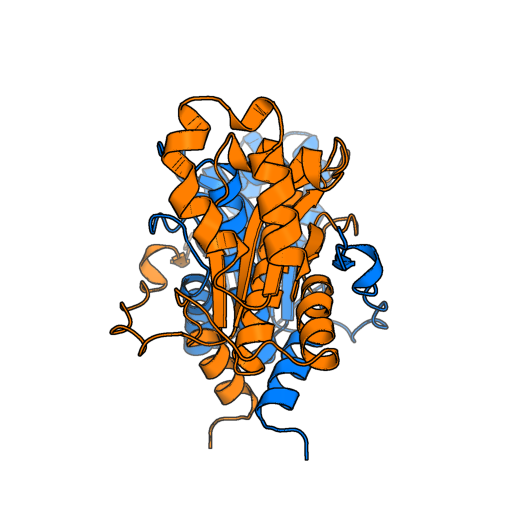CA . LEU B 1 21 ? -8.461 19.781 2.166 1 97.31 21 LEU B CA 1
ATOM 1631 C C . LEU B 1 21 ? -8.742 20.734 3.322 1 97.31 21 LEU B C 1
ATOM 1633 O O . LEU B 1 21 ? -7.859 21.469 3.75 1 97.31 21 LEU B O 1
ATOM 1637 N N . SER B 1 22 ? -9.945 20.641 3.721 1 96.81 22 SER B N 1
ATOM 1638 C CA . SER B 1 22 ? -10.391 21.531 4.793 1 96.81 22 SER B CA 1
ATOM 1639 C C . SER B 1 22 ? -11.344 20.797 5.742 1 96.81 22 SER B C 1
ATOM 1641 O O . SER B 1 22 ? -11.508 19.594 5.652 1 96.81 22 SER B O 1
ATOM 1643 N N . GLU B 1 23 ? -11.812 21.547 6.723 1 96.94 23 GLU B N 1
ATOM 1644 C CA . GLU B 1 23 ? -12.781 21.031 7.684 1 96.94 23 GLU B CA 1
ATOM 1645 C C . GLU B 1 23 ? -14.055 20.562 6.992 1 96.94 23 GLU B C 1
ATOM 1647 O O . GLU B 1 23 ? -14.391 21.031 5.902 1 96.94 23 GLU B O 1
ATOM 1652 N N . PRO B 1 24 ? -14.75 19.672 7.586 1 97.31 24 PRO B N 1
ATOM 1653 C CA . PRO B 1 24 ? -14.547 19.094 8.914 1 97.31 24 PRO B CA 1
ATOM 1654 C C . PRO B 1 24 ? -13.523 17.969 8.914 1 97.31 24 PRO B C 1
ATOM 1656 O O . PRO B 1 24 ? -13.305 17.328 7.887 1 97.31 24 PRO B O 1
ATOM 1659 N N . ALA B 1 25 ? -12.961 17.734 10.133 1 98.12 25 ALA B N 1
ATOM 1660 C CA . ALA B 1 25 ? -12.117 16.578 10.414 1 98.12 25 ALA B CA 1
ATOM 1661 C C . ALA B 1 25 ? -12.961 15.336 10.68 1 98.12 25 ALA B C 1
ATOM 1663 O O . ALA B 1 25 ? -14.133 15.438 11.039 1 98.12 25 ALA B O 1
ATOM 1664 N N . PRO B 1 26 ? -12.328 14.188 10.5 1 97.62 26 PRO B N 1
ATOM 1665 C CA . PRO B 1 26 ? -13.008 13 11.031 1 97.62 26 PRO B CA 1
ATOM 1666 C C . PRO B 1 26 ? -13.289 13.109 12.531 1 97.62 26 PRO B C 1
ATOM 1668 O O . PRO B 1 26 ? -12.477 13.672 13.273 1 97.62 26 PRO B O 1
ATOM 1671 N N . ALA B 1 27 ? -14.43 12.578 12.922 1 97.31 27 ALA B N 1
ATOM 1672 C CA . ALA B 1 27 ? -14.672 12.414 14.359 1 97.31 27 ALA B CA 1
ATOM 1673 C C . ALA B 1 27 ? -13.625 11.5 14.992 1 97.31 27 ALA B C 1
ATOM 1675 O O . ALA B 1 27 ? -12.977 10.711 14.297 1 97.31 27 ALA B O 1
ATOM 1676 N N . PRO B 1 28 ? -13.5 11.617 16.312 1 97.19 28 PRO B N 1
ATOM 1677 C CA . PRO B 1 28 ? -12.445 10.828 16.969 1 97.19 28 PRO B CA 1
ATOM 1678 C C . PRO B 1 28 ? -12.547 9.336 16.656 1 97.19 28 PRO B C 1
ATOM 1680 O O . PRO B 1 28 ? -11.547 8.711 16.297 1 97.19 28 PRO B O 1
ATOM 1683 N N . ALA B 1 29 ? -13.742 8.781 16.734 1 96.75 29 ALA B N 1
ATOM 1684 C CA . ALA B 1 29 ? -13.93 7.355 16.469 1 96.75 29 ALA B CA 1
ATOM 1685 C C . ALA B 1 29 ? -13.609 7.02 15.016 1 96.75 29 ALA B C 1
ATOM 1687 O O . ALA B 1 29 ? -13.102 5.934 14.719 1 96.75 29 ALA B O 1
ATOM 1688 N N . GLU B 1 30 ? -13.922 7.934 14.086 1 97 30 GLU B N 1
ATOM 1689 C CA . GLU B 1 30 ? -13.633 7.75 12.672 1 97 30 GLU B CA 1
ATOM 1690 C C . GLU B 1 30 ? -12.125 7.785 12.406 1 97 30 GLU B C 1
ATOM 1692 O O . GLU B 1 30 ? -11.609 6.965 11.648 1 97 30 GLU B O 1
ATOM 1697 N N . LEU B 1 31 ? -11.477 8.711 13.078 1 98.19 31 LEU B N 1
ATOM 1698 C CA . LEU B 1 31 ? -10.023 8.797 12.953 1 98.19 31 LEU B CA 1
ATOM 1699 C C . LEU B 1 31 ? -9.359 7.527 13.469 1 98.19 31 LEU B C 1
ATOM 1701 O O . LEU B 1 31 ? -8.43 7.012 12.852 1 98.19 31 LEU B O 1
ATOM 1705 N N . GLU B 1 32 ? -9.875 7.016 14.578 1 97.62 32 GLU B N 1
ATOM 1706 C CA . GLU B 1 32 ? -9.352 5.766 15.117 1 97.62 32 GLU B CA 1
ATOM 1707 C C . GLU B 1 32 ? -9.516 4.621 14.117 1 97.62 32 GLU B C 1
ATOM 1709 O O . GLU B 1 32 ? -8.617 3.803 13.945 1 97.62 32 GLU B O 1
ATOM 1714 N N . SER B 1 33 ? -10.68 4.578 13.477 1 97.12 33 SER B N 1
ATOM 1715 C CA . SER B 1 33 ? -10.922 3.547 12.477 1 97.12 33 SER B CA 1
ATOM 1716 C C . SER B 1 33 ? -9.961 3.678 11.297 1 97.12 33 SER B C 1
ATOM 1718 O O . SER B 1 33 ? -9.484 2.674 10.766 1 97.12 33 SER B O 1
ATOM 1720 N N . ILE B 1 34 ? -9.695 4.898 10.891 1 98.31 34 ILE B N 1
ATOM 1721 C CA . ILE B 1 34 ? -8.75 5.152 9.805 1 98.31 34 ILE B CA 1
ATOM 1722 C C . ILE B 1 34 ? -7.367 4.637 10.195 1 98.31 34 ILE B C 1
ATOM 1724 O O . ILE B 1 34 ? -6.727 3.926 9.414 1 98.31 34 ILE B O 1
ATOM 1728 N N . LEU B 1 35 ? -6.93 4.934 11.398 1 98.69 35 LEU B N 1
ATOM 1729 C CA . LEU B 1 35 ? -5.625 4.48 11.875 1 98.69 35 LEU B CA 1
ATOM 1730 C C . LEU B 1 35 ? -5.602 2.963 12.023 1 98.69 35 LEU B C 1
ATOM 1732 O O . LEU B 1 35 ? -4.594 2.322 11.703 1 98.69 35 LEU B O 1
ATOM 1736 N N . GLN B 1 36 ? -6.703 2.406 12.461 1 97.81 36 GLN B N 1
ATOM 1737 C CA . GLN B 1 36 ? -6.785 0.964 12.664 1 97.81 36 GLN B CA 1
ATOM 1738 C C . GLN B 1 36 ? -6.695 0.216 11.336 1 97.81 36 GLN B C 1
ATOM 1740 O O . GLN B 1 36 ? -6.199 -0.912 11.289 1 97.81 36 GLN B O 1
ATOM 1745 N N . ALA B 1 37 ? -7.105 0.825 10.273 1 98.19 37 ALA B N 1
ATOM 1746 C CA . ALA B 1 37 ? -7.09 0.194 8.961 1 98.19 37 ALA B CA 1
ATOM 1747 C C . ALA B 1 37 ? -5.668 -0.168 8.539 1 98.19 37 ALA B C 1
ATOM 1749 O O . ALA B 1 37 ? -5.461 -1.115 7.781 1 98.19 37 ALA B O 1
ATOM 1750 N N . ALA B 1 38 ? -4.688 0.546 9.031 1 98.69 38 ALA B N 1
ATOM 1751 C CA . ALA B 1 38 ? -3.293 0.252 8.719 1 98.69 38 ALA B CA 1
ATOM 1752 C C . ALA B 1 38 ? -2.91 -1.154 9.172 1 98.69 38 ALA B C 1
ATOM 1754 O O . ALA B 1 38 ? -2.107 -1.826 8.516 1 98.69 38 ALA B O 1
ATOM 1755 N N . ALA B 1 39 ? -3.514 -1.635 10.188 1 97.81 39 ALA B N 1
ATOM 1756 C CA . ALA B 1 39 ? -3.162 -2.91 10.805 1 97.81 39 ALA B CA 1
ATOM 1757 C C . ALA B 1 39 ? -3.572 -4.082 9.914 1 97.81 39 ALA B C 1
ATOM 1759 O O . ALA B 1 39 ? -3.154 -5.219 10.148 1 97.81 39 ALA B O 1
ATOM 1760 N N . VAL B 1 40 ? -4.398 -3.844 8.938 1 97.44 40 VAL B N 1
ATOM 1761 C CA . VAL B 1 40 ? -4.906 -4.891 8.062 1 97.44 40 VAL B CA 1
ATOM 1762 C C . VAL B 1 40 ? -3.867 -5.223 6.992 1 97.44 40 VAL B C 1
ATOM 1764 O O . VAL B 1 40 ? -3.951 -6.266 6.336 1 97.44 40 VAL B O 1
ATOM 1767 N N . ALA B 1 41 ? -2.896 -4.324 6.766 1 98.19 41 ALA B N 1
ATOM 1768 C CA . ALA B 1 41 ? -1.877 -4.539 5.742 1 98.19 41 ALA B CA 1
ATOM 1769 C C . ALA B 1 41 ? -1.082 -5.812 6.02 1 98.19 41 ALA B C 1
ATOM 1771 O O . ALA B 1 41 ? -0.746 -6.102 7.172 1 98.19 41 ALA B O 1
ATOM 1772 N N . PRO B 1 42 ? -0.841 -6.652 4.973 1 97.62 42 PRO B N 1
ATOM 1773 C CA . PRO B 1 42 ? 0.085 -7.766 5.195 1 97.62 42 PRO B CA 1
ATOM 1774 C C . PRO B 1 42 ? 1.473 -7.305 5.629 1 97.62 42 PRO B C 1
ATOM 1776 O O . PRO B 1 42 ? 1.945 -6.254 5.184 1 97.62 42 PRO B O 1
ATOM 1779 N N . ASP B 1 43 ? 2.062 -8.047 6.465 1 95.69 43 ASP B N 1
ATOM 1780 C CA . ASP B 1 43 ? 3.342 -7.707 7.082 1 95.69 43 ASP B CA 1
ATOM 1781 C C . ASP B 1 43 ? 4.156 -8.961 7.379 1 95.69 43 ASP B C 1
ATOM 1783 O O . ASP B 1 43 ? 3.895 -9.664 8.359 1 95.69 43 ASP B O 1
ATOM 1787 N N . HIS B 1 44 ? 5.176 -9.117 6.465 1 95.5 44 HIS B N 1
ATOM 1788 C CA . HIS B 1 44 ? 6.055 -10.266 6.664 1 95.5 44 HIS B CA 1
ATOM 1789 C C . HIS B 1 44 ? 6.75 -10.195 8.016 1 95.5 44 HIS B C 1
ATOM 1791 O O . HIS B 1 44 ? 7.348 -9.172 8.367 1 95.5 44 HIS B O 1
ATOM 1797 N N . ALA B 1 45 ? 6.605 -11.227 8.836 1 95.88 45 ALA B N 1
ATOM 1798 C CA . ALA B 1 45 ? 7.246 -11.398 10.141 1 95.88 45 ALA B CA 1
ATOM 1799 C C . ALA B 1 45 ? 6.602 -10.492 11.188 1 95.88 45 ALA B C 1
ATOM 1801 O O . ALA B 1 45 ? 7.121 -10.359 12.297 1 95.88 45 ALA B O 1
ATOM 1802 N N . GLY B 1 46 ? 5.516 -9.758 10.883 1 95.5 46 GLY B N 1
ATOM 1803 C CA . GLY B 1 46 ? 4.793 -8.953 11.859 1 95.5 46 GLY B CA 1
ATOM 1804 C C . GLY B 1 46 ? 5.625 -7.82 12.43 1 95.5 46 GLY B C 1
ATOM 1805 O O . GLY B 1 46 ? 5.605 -7.578 13.633 1 95.5 46 GLY B O 1
ATOM 1806 N N . LEU B 1 47 ? 6.398 -7.121 11.617 1 97 47 LEU B N 1
ATOM 1807 C CA . LEU B 1 47 ? 7.336 -6.094 12.062 1 97 47 LEU B CA 1
ATOM 1808 C C . LEU B 1 47 ? 6.625 -4.762 12.258 1 97 47 LEU B C 1
ATOM 1810 O O . LEU B 1 47 ? 7.164 -3.854 12.898 1 97 47 LEU B O 1
ATOM 1814 N N . ARG B 1 48 ? 5.438 -4.551 11.664 1 97.06 48 ARG B N 1
ATOM 1815 C CA . ARG B 1 48 ? 4.672 -3.309 11.719 1 97.06 48 ARG B CA 1
ATOM 1816 C C . ARG B 1 48 ? 5.547 -2.115 11.344 1 97.06 48 ARG B C 1
ATOM 1818 O O . ARG B 1 48 ? 5.695 -1.179 12.133 1 97.06 48 ARG B O 1
ATOM 1825 N N . PRO B 1 49 ? 6.043 -2.057 10.133 1 98.62 49 PRO B N 1
ATOM 1826 C CA . PRO B 1 49 ? 7.043 -1.058 9.75 1 98.62 49 PRO B CA 1
ATOM 1827 C C . PRO B 1 49 ? 6.434 0.317 9.484 1 98.62 49 PRO B C 1
ATOM 1829 O O . PRO B 1 49 ? 7.043 1.146 8.805 1 98.62 49 PRO B O 1
ATOM 1832 N N . TRP B 1 50 ? 5.309 0.587 9.906 1 98.75 50 TRP B N 1
ATOM 1833 C CA . TRP B 1 50 ? 4.672 1.892 9.758 1 98.75 50 TRP B CA 1
ATOM 1834 C C . TRP B 1 50 ? 4.422 2.539 11.117 1 98.75 50 TRP B C 1
ATOM 1836 O O . TRP B 1 50 ? 3.885 1.903 12.023 1 98.75 50 TRP B O 1
ATOM 1846 N N . HIS B 1 51 ? 4.828 3.764 11.211 1 98.69 51 HIS B N 1
ATOM 1847 C CA . HIS B 1 51 ? 4.699 4.535 12.445 1 98.69 51 HIS B CA 1
ATOM 1848 C C . HIS B 1 51 ? 4.246 5.961 12.148 1 98.69 51 HIS B C 1
ATOM 1850 O O . HIS B 1 51 ? 4.844 6.652 11.32 1 98.69 51 HIS B O 1
ATOM 1856 N N . PHE B 1 52 ? 3.229 6.398 12.891 1 98.88 52 PHE B N 1
ATOM 1857 C CA . PHE B 1 52 ? 2.574 7.645 12.516 1 98.88 52 PHE B CA 1
ATOM 1858 C C . PHE B 1 52 ? 2.49 8.586 13.711 1 98.88 52 PHE B C 1
ATOM 1860 O O . PHE B 1 52 ? 2.379 8.141 14.859 1 98.88 52 PHE B O 1
ATOM 1867 N N . LYS B 1 53 ? 2.537 9.82 13.445 1 98.88 53 LYS B N 1
ATOM 1868 C CA . LYS B 1 53 ? 2.166 10.867 14.398 1 98.88 53 LYS B CA 1
ATOM 1869 C C . LYS B 1 53 ? 1.047 11.742 13.844 1 98.88 53 LYS B C 1
ATOM 1871 O O . LYS B 1 53 ? 1.16 12.281 12.742 1 98.88 53 LYS B O 1
ATOM 1876 N N . VAL B 1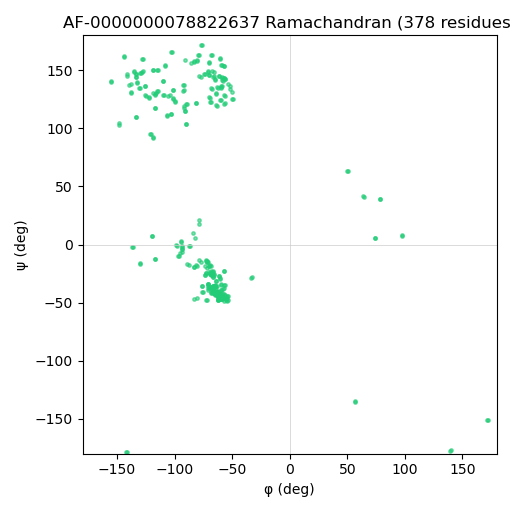 54 ? -0.01 11.859 14.617 1 98.88 54 VAL B N 1
ATOM 1877 C CA . VAL B 1 54 ? -1.224 12.539 14.18 1 98.88 54 VAL B CA 1
ATOM 1878 C C . VAL B 1 54 ? -1.266 13.945 14.773 1 98.88 54 VAL B C 1
ATOM 1880 O O . VAL B 1 54 ? -1.169 14.117 15.992 1 98.88 54 VAL B O 1
ATOM 1883 N N . VAL B 1 55 ? -1.41 14.93 13.914 1 98.81 55 VAL B N 1
ATOM 1884 C CA . VAL B 1 55 ? -1.434 16.328 14.305 1 98.81 55 VAL B CA 1
ATOM 1885 C C . VAL B 1 55 ? -2.793 16.938 13.969 1 98.81 55 VAL B C 1
ATOM 1887 O O . VAL B 1 55 ? -3.258 16.844 12.828 1 98.81 55 VAL B O 1
ATOM 1890 N N . GLN B 1 56 ? -3.422 17.594 14.945 1 98.12 56 GLN B N 1
ATOM 1891 C CA . GLN B 1 56 ? -4.758 18.156 14.758 1 98.12 56 GLN B CA 1
ATOM 1892 C C . GLN B 1 56 ? -4.914 19.469 15.5 1 98.12 56 GLN B C 1
ATOM 1894 O O . GLN B 1 56 ? -4.078 19.828 16.328 1 98.12 56 GLN B O 1
ATOM 1899 N N . GLY B 1 57 ? -5.945 20.234 15.086 1 96.06 57 GLY B N 1
ATOM 1900 C CA . GLY B 1 57 ? -6.266 21.469 15.781 1 96.06 57 GLY B CA 1
ATOM 1901 C C . GLY B 1 57 ? -5.102 22.438 15.844 1 96.06 57 GLY B C 1
ATOM 1902 O O . GLY B 1 57 ? -4.398 22.641 14.852 1 96.06 57 GLY B O 1
ATOM 1903 N N . ASP B 1 58 ? -4.879 23.016 17 1 96.56 58 ASP B N 1
ATOM 1904 C CA . ASP B 1 58 ? -3.873 24.047 17.188 1 96.56 58 ASP B CA 1
ATOM 1905 C C . ASP B 1 58 ? -2.463 23.469 17.094 1 96.56 58 ASP B C 1
ATOM 1907 O O . ASP B 1 58 ? -1.502 24.203 16.844 1 96.56 58 ASP B O 1
ATOM 1911 N N . ASP B 1 59 ? -2.365 22.203 17.234 1 98.19 59 ASP B N 1
ATOM 1912 C CA . ASP B 1 59 ? -1.051 21.578 17.188 1 98.19 59 ASP B CA 1
ATOM 1913 C C . ASP B 1 59 ? -0.424 21.703 15.805 1 98.19 59 ASP B C 1
ATOM 1915 O O . ASP B 1 59 ? 0.8 21.656 15.664 1 98.19 59 ASP B O 1
ATOM 1919 N N . ARG B 1 60 ? -1.239 21.828 14.828 1 98 60 ARG B N 1
ATOM 1920 C CA . ARG B 1 60 ? -0.726 22 13.469 1 98 60 ARG B CA 1
ATOM 1921 C C . ARG B 1 60 ? 0.087 23.297 13.352 1 98 60 ARG B C 1
ATOM 1923 O O . ARG B 1 60 ? 1.198 23.281 12.812 1 98 60 ARG B O 1
ATOM 1930 N N . GLN B 1 61 ? -0.459 24.359 13.844 1 97.06 61 GLN B N 1
ATOM 1931 C CA . GLN B 1 61 ? 0.264 25.625 13.836 1 97.06 61 GLN B CA 1
ATOM 1932 C C . GLN B 1 61 ? 1.487 25.562 14.75 1 97.06 61 GLN B C 1
ATOM 1934 O O . GLN B 1 61 ? 2.529 26.156 14.438 1 97.06 61 GLN B O 1
ATOM 1939 N N . ALA B 1 62 ? 1.324 24.938 15.836 1 97.75 62 ALA B N 1
ATOM 1940 C CA . ALA B 1 62 ? 2.453 24.781 16.75 1 97.75 62 ALA B CA 1
ATOM 1941 C C . ALA B 1 62 ? 3.596 24.016 16.078 1 97.75 62 ALA B C 1
ATOM 1943 O O . ALA B 1 62 ? 4.766 24.391 16.234 1 97.75 62 ALA B O 1
ATOM 1944 N N . LEU B 1 63 ? 3.266 22.922 15.422 1 97.62 63 LEU B N 1
ATOM 1945 C CA . LEU B 1 63 ? 4.273 22.156 14.695 1 97.62 63 LEU B CA 1
ATOM 1946 C C . LEU B 1 63 ? 4.973 23.031 13.656 1 97.62 63 LEU B C 1
ATOM 1948 O O . LEU B 1 63 ? 6.203 23.031 13.562 1 97.62 63 LEU B O 1
ATOM 1952 N N . LEU B 1 64 ? 4.184 23.734 12.883 1 96.06 64 LEU B N 1
ATOM 1953 C CA . LEU B 1 64 ? 4.75 24.641 11.883 1 96.06 64 LEU B CA 1
ATOM 1954 C C . LEU B 1 64 ? 5.73 25.609 12.523 1 96.06 64 LEU B C 1
ATOM 1956 O O . LEU B 1 64 ? 6.836 25.812 12.016 1 96.06 64 LEU B O 1
ATOM 1960 N N . HIS B 1 65 ? 5.309 26.172 13.578 1 95.56 65 HIS B N 1
ATOM 1961 C CA . HIS B 1 65 ? 6.148 27.141 14.281 1 95.56 65 HIS B CA 1
ATOM 1962 C C . HIS B 1 65 ? 7.473 26.516 14.703 1 95.56 65 HIS B C 1
ATOM 1964 O O . HIS B 1 65 ? 8.539 27.094 14.508 1 95.56 65 HIS B O 1
ATOM 1970 N N . ARG B 1 66 ? 7.453 25.359 15.281 1 96.12 66 ARG B N 1
ATOM 1971 C CA . ARG B 1 66 ? 8.664 24.672 15.719 1 96.12 66 ARG B CA 1
ATOM 1972 C C . ARG B 1 66 ? 9.57 24.344 14.539 1 96.12 66 ARG B C 1
ATOM 1974 O O . ARG B 1 66 ? 10.789 24.469 14.633 1 96.12 66 ARG B O 1
ATOM 1981 N N . VAL B 1 67 ? 8.969 23.875 13.461 1 94.62 67 VAL B N 1
ATOM 1982 C CA . VAL B 1 67 ? 9.734 23.547 12.266 1 94.62 67 VAL B CA 1
ATOM 1983 C C . VAL B 1 67 ? 10.438 24.781 11.727 1 94.62 67 VAL B C 1
ATOM 1985 O O . VAL B 1 67 ? 11.641 24.75 11.445 1 94.62 67 VAL B O 1
ATOM 1988 N N . LEU B 1 68 ? 9.75 25.891 11.672 1 91.69 68 LEU B N 1
ATOM 1989 C CA . LEU B 1 68 ? 10.289 27.125 11.094 1 91.69 68 LEU B CA 1
ATOM 1990 C C . LEU B 1 68 ? 11.336 27.734 12.008 1 91.69 68 LEU B C 1
ATOM 1992 O O . LEU B 1 68 ? 12.211 28.469 11.555 1 91.69 68 LEU B O 1
ATOM 1996 N N . GLN B 1 69 ? 11.25 27.422 13.25 1 92.94 69 GLN B N 1
ATOM 1997 C CA . GLN B 1 69 ? 12.172 28.016 14.219 1 92.94 69 GLN B CA 1
ATOM 1998 C C . GLN B 1 69 ? 13.438 27.156 14.344 1 92.94 69 GLN B C 1
ATOM 2000 O O . GLN B 1 69 ? 14.422 27.594 14.945 1 92.94 69 GLN B O 1
ATOM 2005 N N . HIS B 1 70 ? 13.32 25.984 13.883 1 93.31 70 HIS B N 1
ATOM 2006 C CA . HIS B 1 70 ? 14.484 25.109 13.977 1 93.31 70 HIS B CA 1
ATOM 2007 C C . HIS B 1 70 ? 15.68 25.719 13.242 1 93.31 70 HIS B C 1
ATOM 2009 O O . HIS B 1 70 ? 15.531 26.297 12.172 1 93.31 70 HIS B O 1
ATOM 2015 N N . PRO B 1 71 ? 16.859 25.578 13.781 1 92.25 71 PRO B N 1
ATOM 2016 C CA . PRO B 1 71 ? 18.047 26.172 13.148 1 92.25 71 PRO B CA 1
ATOM 2017 C C . PRO B 1 71 ? 18.25 25.703 11.711 1 92.25 71 PRO B C 1
ATOM 2019 O O . PRO B 1 71 ? 18.672 26.484 10.859 1 92.25 71 PRO B O 1
ATOM 2022 N N . ASP B 1 72 ? 17.922 24.531 11.453 1 89 72 ASP B N 1
ATOM 2023 C CA . ASP B 1 72 ? 18.125 23.953 10.125 1 89 72 ASP B CA 1
ATOM 2024 C C . ASP B 1 72 ? 17.125 24.531 9.117 1 89 72 ASP B C 1
ATOM 2026 O O . ASP B 1 72 ? 17.281 24.344 7.91 1 89 72 ASP B O 1
ATOM 2030 N N . ALA B 1 73 ? 16.141 25.172 9.586 1 90.06 73 ALA B N 1
ATOM 2031 C CA . ALA B 1 73 ? 15.117 25.75 8.719 1 90.06 73 ALA B CA 1
ATOM 2032 C C . ALA B 1 73 ? 15.586 27.062 8.094 1 90.06 73 ALA B C 1
ATOM 2034 O O . ALA B 1 73 ? 14.977 27.562 7.152 1 90.06 73 ALA B O 1
ATOM 2035 N N . GLN B 1 74 ? 16.609 27.625 8.547 1 86.19 74 GLN B N 1
ATOM 2036 C CA . GLN B 1 74 ? 17.062 28.953 8.133 1 86.19 74 GLN B CA 1
ATOM 2037 C C . GLN B 1 74 ? 17.906 28.875 6.859 1 86.19 74 GLN B C 1
ATOM 2039 O O . GLN B 1 74 ? 18.297 29.906 6.312 1 86.19 74 GLN B O 1
ATOM 2044 N N . ASN B 1 75 ? 17.969 27.781 6.219 1 84.5 75 ASN B N 1
ATOM 2045 C CA . ASN B 1 75 ? 18.734 27.672 4.977 1 84.5 75 ASN B CA 1
ATOM 2046 C C . ASN B 1 75 ? 17.859 27.969 3.758 1 84.5 75 ASN B C 1
ATOM 2048 O O . ASN B 1 75 ? 16.625 27.922 3.844 1 84.5 75 ASN B O 1
ATOM 2052 N N . GLU B 1 76 ? 18.531 28.312 2.684 1 87.19 76 GLU B N 1
ATOM 2053 C CA . GLU B 1 76 ? 17.875 28.766 1.46 1 87.19 76 GLU B CA 1
ATOM 2054 C C . GLU B 1 76 ? 16.938 27.688 0.91 1 87.19 76 GLU B C 1
ATOM 2056 O O . GLU B 1 76 ? 15.867 28 0.396 1 87.19 76 GLU B O 1
ATOM 2061 N N . GLN B 1 77 ? 17.266 26.469 1.042 1 84.94 77 GLN B N 1
ATOM 2062 C CA . GLN B 1 77 ? 16.469 25.375 0.523 1 84.94 77 GLN B CA 1
ATOM 2063 C C . GLN B 1 77 ? 15.109 25.297 1.229 1 84.94 77 GLN B C 1
ATOM 2065 O O . GLN B 1 77 ? 14.086 25.031 0.597 1 84.94 77 GLN B O 1
ATOM 2070 N N . VAL B 1 78 ? 15.156 25.594 2.453 1 85 78 VAL B N 1
ATOM 2071 C CA . VAL B 1 78 ? 13.938 25.547 3.248 1 85 78 VAL B CA 1
ATOM 2072 C C . VAL B 1 78 ? 13.078 26.766 2.939 1 85 78 VAL B C 1
ATOM 2074 O O . VAL B 1 78 ? 11.852 26.672 2.848 1 85 78 VAL B O 1
ATOM 2077 N N . GLN B 1 79 ? 13.734 27.859 2.822 1 85.81 79 GLN B N 1
ATOM 2078 C CA . GLN B 1 79 ? 13 29.094 2.549 1 85.81 79 GLN B CA 1
ATOM 2079 C C . GLN B 1 79 ? 12.172 28.984 1.271 1 85.81 79 GLN B C 1
ATOM 2081 O O . GLN B 1 79 ? 11.047 29.484 1.203 1 85.81 79 GLN B O 1
ATOM 2086 N N . VAL B 1 80 ? 12.742 28.328 0.335 1 86.69 80 VAL B N 1
ATOM 2087 C CA . VAL B 1 80 ? 12.07 28.172 -0.949 1 86.69 80 VAL B CA 1
ATOM 2088 C C . VAL B 1 80 ? 10.844 27.281 -0.776 1 86.69 80 VAL B C 1
ATOM 2090 O O . VAL B 1 80 ? 9.844 27.438 -1.483 1 86.69 80 VAL B O 1
ATOM 2093 N N . LEU B 1 81 ? 10.836 26.406 0.215 1 85.06 81 LEU B N 1
ATOM 2094 C CA . LEU B 1 81 ? 9.773 25.422 0.425 1 85.06 81 LEU B CA 1
ATOM 2095 C C . LEU B 1 81 ? 8.797 25.906 1.491 1 85.06 81 LEU B C 1
ATOM 2097 O O . LEU B 1 81 ? 7.777 25.25 1.743 1 85.06 81 LEU B O 1
ATOM 2101 N N . GLN B 1 82 ? 9.023 27.016 2.027 1 86.88 82 GLN B N 1
ATOM 2102 C CA . GLN B 1 82 ? 8.297 27.469 3.207 1 86.88 82 GLN B CA 1
ATOM 2103 C C . GLN B 1 82 ? 6.797 27.547 2.93 1 86.88 82 GLN B C 1
ATOM 2105 O O . GLN B 1 82 ? 5.988 27.094 3.746 1 86.88 82 GLN B O 1
ATOM 2110 N N . GLY B 1 83 ? 6.426 28.109 1.821 1 88.38 83 GLY B N 1
ATOM 2111 C CA . GLY B 1 83 ? 5.02 28.219 1.478 1 88.38 83 GLY B CA 1
ATOM 2112 C C . GLY B 1 83 ? 4.336 26.859 1.348 1 88.38 83 GLY B C 1
ATOM 2113 O O . GLY B 1 83 ? 3.268 26.641 1.922 1 88.38 83 GLY B O 1
ATOM 2114 N N . LYS B 1 84 ? 5 26.016 0.667 1 86.69 84 LYS B N 1
ATOM 2115 C CA . LYS B 1 84 ? 4.461 24.672 0.441 1 86.69 84 LYS B CA 1
ATOM 2116 C C . LYS B 1 84 ? 4.328 23.906 1.753 1 86.69 84 LYS B C 1
ATOM 2118 O O . LYS B 1 84 ? 3.32 23.234 1.989 1 86.69 84 LYS B O 1
ATOM 2123 N N . TYR B 1 85 ? 5.242 24.016 2.533 1 84.81 85 TYR B N 1
ATOM 2124 C CA . TYR B 1 85 ? 5.234 23.328 3.82 1 84.81 85 TYR B CA 1
ATOM 2125 C C . TYR B 1 85 ? 4.148 23.891 4.73 1 84.81 85 TYR B C 1
ATOM 2127 O O . TYR B 1 85 ? 3.461 23.141 5.426 1 84.81 85 TYR B O 1
ATOM 2135 N N . THR B 1 86 ? 4.059 25.172 4.684 1 92.94 86 THR B N 1
ATOM 2136 C CA . THR B 1 86 ? 3.016 25.812 5.48 1 92.94 86 THR B CA 1
ATOM 2137 C C . THR B 1 86 ? 1.639 25.281 5.09 1 92.94 86 THR B C 1
ATOM 2139 O O . THR B 1 86 ? 0.852 24.891 5.953 1 92.94 86 THR B O 1
ATOM 2142 N N . MET B 1 87 ? 1.435 25.188 3.863 1 93.5 87 MET B N 1
ATOM 2143 C CA . MET B 1 87 ? 0.134 24.719 3.383 1 93.5 87 MET B CA 1
ATOM 2144 C C . MET B 1 87 ? -0.11 23.266 3.781 1 93.5 87 MET B C 1
ATOM 2146 O O . MET B 1 87 ? -1.191 22.922 4.262 1 93.5 87 MET B O 1
ATOM 2150 N N . LYS B 1 88 ? 0.882 22.453 3.666 1 94.31 88 LYS B N 1
ATOM 2151 C CA . LYS B 1 88 ? 0.743 21.031 3.928 1 94.31 88 LYS B CA 1
ATOM 2152 C C . LYS B 1 88 ? 0.481 20.766 5.406 1 94.31 88 LYS B C 1
ATOM 2154 O O . LYS B 1 88 ? -0.181 19.781 5.762 1 94.31 88 LYS B O 1
ATOM 2159 N N . LEU B 1 89 ? 0.929 21.656 6.242 1 96.81 89 LEU B N 1
ATOM 2160 C CA . LEU B 1 89 ? 0.81 21.406 7.676 1 96.81 89 LEU B CA 1
ATOM 2161 C C . LEU B 1 89 ? -0.426 22.094 8.242 1 96.81 89 LEU B C 1
ATOM 2163 O O . LEU B 1 89 ? -0.854 21.797 9.359 1 96.81 89 LEU B O 1
ATOM 2167 N N . THR B 1 90 ? -1.085 22.969 7.41 1 95.88 90 THR B N 1
ATOM 2168 C CA . THR B 1 90 ? -2.051 23.812 8.109 1 95.88 90 THR B CA 1
ATOM 2169 C C . THR B 1 90 ? -3.4 23.781 7.398 1 95.88 90 THR B C 1
ATOM 2171 O O . THR B 1 90 ? -4.414 24.219 7.965 1 95.88 90 THR B O 1
ATOM 2174 N N . THR B 1 91 ? -3.438 23.359 6.199 1 94.19 91 THR B N 1
ATOM 2175 C CA . THR B 1 91 ? -4.668 23.5 5.426 1 94.19 91 THR B CA 1
ATOM 2176 C C . THR B 1 91 ? -5.656 22.391 5.781 1 94.19 91 THR B C 1
ATOM 2178 O O . THR B 1 91 ? -6.828 22.656 6.051 1 94.19 91 THR B O 1
ATOM 2181 N N . ALA B 1 92 ? -5.25 21.125 5.855 1 97.75 92 ALA B N 1
ATOM 2182 C CA . ALA B 1 92 ? -6.129 20.016 6.227 1 97.75 92 ALA B CA 1
ATOM 2183 C C . ALA B 1 92 ? -6.328 19.969 7.738 1 97.75 92 ALA B C 1
ATOM 2185 O O . ALA B 1 92 ? -5.414 20.281 8.5 1 97.75 92 ALA B O 1
ATOM 2186 N N . PRO B 1 93 ? -7.492 19.594 8.172 1 98.44 93 PRO B N 1
ATOM 2187 C CA . PRO B 1 93 ? -7.758 19.578 9.617 1 98.44 93 PRO B CA 1
ATOM 2188 C C . PRO B 1 93 ? -6.992 18.469 10.344 1 98.44 93 PRO B C 1
ATOM 2190 O O . PRO B 1 93 ? -6.828 18.531 11.562 1 98.44 93 PRO B O 1
ATOM 2193 N N . VAL B 1 94 ? -6.621 17.438 9.664 1 98.81 94 VAL B N 1
ATOM 2194 C CA . VAL B 1 94 ? -5.781 16.391 10.219 1 98.81 94 VAL B CA 1
ATOM 2195 C C . VAL B 1 94 ? -4.551 16.188 9.336 1 98.81 94 VAL B C 1
ATOM 2197 O O . VAL B 1 94 ? -4.668 16.078 8.117 1 98.81 94 VAL B O 1
ATOM 2200 N N . VAL B 1 95 ? -3.402 16.219 9.961 1 98.81 95 VAL B N 1
ATOM 2201 C CA . VAL B 1 95 ? -2.139 15.875 9.312 1 98.81 95 VAL B CA 1
ATOM 2202 C C . VAL B 1 95 ? -1.523 14.648 9.992 1 98.81 95 VAL B C 1
ATOM 2204 O O . VAL B 1 95 ? -1.231 14.68 11.188 1 98.81 95 VAL B O 1
ATOM 2207 N N . ILE B 1 96 ? -1.394 13.625 9.242 1 98.94 96 ILE B N 1
ATOM 2208 C CA . ILE B 1 96 ? -0.689 12.453 9.75 1 98.94 96 ILE B CA 1
ATOM 2209 C C . ILE B 1 96 ? 0.715 12.391 9.148 1 98.94 96 ILE B C 1
ATOM 2211 O O . ILE B 1 96 ? 0.875 12.242 7.938 1 98.94 96 ILE B O 1
ATOM 2215 N N . VAL B 1 97 ? 1.729 12.578 9.984 1 98.88 97 VAL B N 1
ATOM 2216 C CA . VAL B 1 97 ? 3.113 12.422 9.547 1 98.88 97 VAL B CA 1
ATOM 2217 C C . VAL B 1 97 ? 3.488 10.945 9.547 1 98.88 97 VAL B C 1
ATOM 2219 O O . VAL B 1 97 ? 3.42 10.273 10.578 1 98.88 97 VAL B O 1
ATOM 2222 N N . LEU B 1 98 ? 3.875 10.492 8.391 1 98.94 98 LEU B N 1
ATOM 2223 C CA . LEU B 1 98 ? 4.078 9.062 8.164 1 98.94 98 LEU B CA 1
ATOM 2224 C C . LEU B 1 98 ? 5.559 8.711 8.211 1 98.94 98 LEU B C 1
ATOM 2226 O O . LEU B 1 98 ? 6.379 9.367 7.559 1 98.94 98 LEU B O 1
ATOM 2230 N N . ALA B 1 99 ? 5.879 7.684 8.922 1 98.88 99 ALA B N 1
ATOM 2231 C CA . ALA B 1 99 ? 7.246 7.172 8.922 1 98.88 99 ALA B CA 1
ATOM 2232 C C . ALA B 1 99 ? 7.27 5.66 8.742 1 98.88 99 ALA B C 1
ATOM 2234 O O . ALA B 1 99 ? 6.391 4.953 9.25 1 98.88 99 ALA B O 1
ATOM 2235 N N . ALA B 1 100 ? 8.18 5.172 7.965 1 98.81 100 ALA B N 1
ATOM 2236 C CA . ALA B 1 100 ? 8.516 3.75 7.941 1 98.81 100 ALA B CA 1
ATOM 2237 C C . ALA B 1 100 ? 9.602 3.426 8.961 1 98.81 100 ALA B C 1
ATOM 2239 O O . ALA B 1 100 ? 10.68 4.031 8.945 1 98.81 100 ALA B O 1
ATOM 2240 N N . ARG B 1 101 ? 9.312 2.57 9.867 1 98.38 101 ARG B N 1
ATOM 2241 C CA . ARG B 1 101 ? 10.328 2.068 10.781 1 98.38 101 ARG B CA 1
ATOM 2242 C C . ARG B 1 101 ? 11.008 0.819 10.219 1 98.38 101 ARG B C 1
ATOM 2244 O O . ARG B 1 101 ? 10.445 -0.277 10.289 1 98.38 101 ARG B O 1
ATOM 2251 N N . ILE B 1 102 ? 12.18 0.986 9.734 1 98.38 102 ILE B N 1
ATOM 2252 C CA . ILE B 1 102 ? 12.891 -0.102 9.07 1 98.38 102 ILE B CA 1
ATOM 2253 C C . ILE B 1 102 ? 13.758 -0.848 10.078 1 98.38 102 ILE B C 1
ATOM 2255 O O . ILE B 1 102 ? 14.648 -0.26 10.703 1 98.38 102 ILE B O 1
ATOM 2259 N N . THR B 1 103 ? 13.445 -2.061 10.234 1 97.5 103 THR B N 1
ATOM 2260 C CA . THR B 1 103 ? 14.172 -2.951 11.125 1 97.5 103 THR B CA 1
ATOM 2261 C C . THR B 1 103 ? 15.07 -3.9 10.336 1 97.5 103 THR B C 1
ATOM 2263 O O . THR B 1 103 ? 14.625 -4.516 9.367 1 97.5 103 THR B O 1
ATOM 2266 N N . VAL B 1 104 ? 16.359 -3.963 10.727 1 97 104 VAL B N 1
ATOM 2267 C CA . VAL B 1 104 ? 17.234 -4.965 10.125 1 97 104 VAL B CA 1
ATOM 2268 C C . VAL B 1 104 ? 16.734 -6.363 10.484 1 97 104 VAL B C 1
ATOM 2270 O O . VAL B 1 104 ? 16.594 -6.695 11.664 1 97 104 VAL B O 1
ATOM 2273 N N . HIS B 1 105 ? 16.406 -7.152 9.508 1 96.94 105 HIS B N 1
ATOM 2274 C CA . HIS B 1 105 ? 15.875 -8.492 9.68 1 96.94 105 HIS B CA 1
ATOM 2275 C C . HIS B 1 105 ? 16.469 -9.461 8.664 1 96.94 105 HIS B C 1
ATOM 2277 O O . HIS B 1 105 ? 16.641 -9.117 7.492 1 96.94 105 HIS B O 1
ATOM 2283 N N . PRO B 1 106 ? 16.812 -10.617 9.07 1 94.94 106 PRO B N 1
ATOM 2284 C CA . PRO B 1 106 ? 17.484 -11.555 8.172 1 94.94 106 PRO B CA 1
ATOM 2285 C C . PRO B 1 106 ? 16.578 -12.039 7.035 1 94.94 106 PRO B C 1
ATOM 2287 O O . PRO B 1 106 ? 17.078 -12.414 5.969 1 94.94 106 PRO B O 1
ATOM 2290 N N . LYS B 1 107 ? 15.32 -11.992 7.195 1 94.12 107 LYS B N 1
ATOM 2291 C CA . LYS B 1 107 ? 14.414 -12.594 6.227 1 94.12 107 LYS B CA 1
ATOM 2292 C C . LYS B 1 107 ? 13.523 -11.547 5.57 1 94.12 107 LYS B C 1
ATOM 2294 O O . LYS B 1 107 ? 12.766 -11.852 4.645 1 94.12 107 LYS B O 1
ATOM 2299 N N . VAL B 1 108 ? 13.508 -10.359 6.125 1 97.56 108 VAL B N 1
ATOM 2300 C CA . VAL B 1 108 ? 12.625 -9.305 5.621 1 97.56 108 VAL B CA 1
ATOM 2301 C C . VAL B 1 108 ? 13.461 -8.102 5.195 1 97.56 108 VAL B C 1
ATOM 2303 O O . VAL B 1 108 ? 13.781 -7.234 6.016 1 97.56 108 VAL B O 1
ATOM 2306 N N . PRO B 1 109 ? 13.758 -8.07 3.943 1 97.25 109 PRO B N 1
ATOM 2307 C CA . PRO B 1 109 ? 14.57 -6.945 3.484 1 97.25 109 PRO B CA 1
ATOM 2308 C C . PRO B 1 109 ? 13.82 -5.613 3.543 1 97.25 109 PRO B C 1
ATOM 2310 O O . PRO B 1 109 ? 12.594 -5.598 3.668 1 97.25 109 PRO B O 1
ATOM 2313 N N . GLU B 1 110 ? 14.562 -4.562 3.484 1 97.88 110 GLU B N 1
ATOM 2314 C CA . GLU B 1 110 ? 14.039 -3.205 3.623 1 97.88 110 GLU B CA 1
ATOM 2315 C C . GLU B 1 110 ? 12.906 -2.947 2.635 1 97.88 110 GLU B C 1
ATOM 2317 O O . GLU B 1 110 ? 11.883 -2.359 2.992 1 97.88 110 GLU B O 1
ATOM 2322 N N . PHE B 1 111 ? 13.078 -3.369 1.361 1 98.12 111 PHE B N 1
ATOM 2323 C CA . PHE B 1 111 ? 12.086 -3.027 0.354 1 98.12 111 PHE B CA 1
ATOM 2324 C C . PHE B 1 111 ? 10.742 -3.666 0.681 1 98.12 111 PHE B C 1
ATOM 2326 O O . PHE B 1 111 ? 9.688 -3.086 0.405 1 98.12 111 PHE B O 1
ATOM 2333 N N . GLU B 1 112 ? 10.695 -4.84 1.316 1 98.5 112 GLU B N 1
ATOM 2334 C CA . GLU B 1 112 ? 9.445 -5.469 1.724 1 98.5 112 GLU B CA 1
ATOM 2335 C C . GLU B 1 112 ? 8.75 -4.664 2.822 1 98.5 112 GLU B C 1
ATOM 2337 O O . GLU B 1 112 ? 7.523 -4.582 2.857 1 98.5 112 GLU B O 1
ATOM 2342 N N . GLN B 1 113 ? 9.578 -4.141 3.725 1 98.75 113 GLN B N 1
ATOM 2343 C CA . GLN B 1 113 ? 9.047 -3.318 4.805 1 98.75 113 GLN B CA 1
ATOM 2344 C C . GLN B 1 113 ? 8.438 -2.027 4.266 1 98.75 113 GLN B C 1
ATOM 2346 O O . GLN B 1 113 ? 7.398 -1.576 4.746 1 98.75 113 GLN B O 1
ATOM 2351 N N . LEU B 1 114 ? 9.031 -1.462 3.254 1 98.81 114 LEU B N 1
ATOM 2352 C CA . LEU B 1 114 ? 8.484 -0.282 2.594 1 98.81 114 LEU B CA 1
ATOM 2353 C C . LEU B 1 114 ? 7.176 -0.616 1.884 1 98.81 114 LEU B C 1
ATOM 2355 O O . LEU B 1 114 ? 6.219 0.159 1.939 1 98.81 114 LEU B O 1
ATOM 2359 N N . LEU B 1 115 ? 7.121 -1.757 1.244 1 98.88 115 LEU B N 1
ATOM 2360 C CA . LEU B 1 115 ? 5.887 -2.201 0.601 1 98.88 115 LEU B CA 1
ATOM 2361 C C . LEU B 1 115 ? 4.762 -2.338 1.62 1 98.88 115 LEU B C 1
ATOM 2363 O O . LEU B 1 115 ? 3.637 -1.902 1.37 1 98.88 115 LEU B O 1
ATOM 2367 N N . ALA B 1 116 ? 5.086 -2.924 2.74 1 98.81 116 ALA B N 1
ATOM 2368 C CA . ALA B 1 116 ? 4.098 -3.08 3.805 1 98.81 116 ALA B CA 1
ATOM 2369 C C . ALA B 1 116 ? 3.611 -1.722 4.305 1 98.81 116 ALA B C 1
ATOM 2371 O O . ALA B 1 116 ? 2.418 -1.536 4.555 1 98.81 116 ALA B O 1
ATOM 2372 N N . ALA B 1 117 ? 4.504 -0.811 4.453 1 98.88 117 ALA B N 1
ATOM 2373 C CA . ALA B 1 117 ? 4.133 0.539 4.871 1 98.88 117 ALA B CA 1
ATOM 2374 C C . ALA B 1 117 ? 3.219 1.199 3.844 1 98.88 117 ALA B C 1
ATOM 2376 O O . ALA B 1 117 ? 2.232 1.846 4.203 1 98.88 117 ALA B O 1
ATOM 2377 N N . GLY B 1 118 ? 3.568 1.059 2.551 1 98.88 118 GLY B N 1
ATOM 2378 C CA . GLY B 1 118 ? 2.697 1.561 1.499 1 98.88 118 GLY B CA 1
ATOM 2379 C C . GLY B 1 118 ? 1.301 0.971 1.547 1 98.88 118 GLY B C 1
ATOM 2380 O O . GLY B 1 118 ? 0.313 1.684 1.359 1 98.88 118 GLY B O 1
ATOM 2381 N N . ALA B 1 119 ? 1.232 -0.298 1.779 1 98.88 119 ALA B N 1
ATOM 2382 C CA . ALA B 1 119 ? -0.044 -0.997 1.901 1 98.88 119 ALA B CA 1
ATOM 2383 C C . ALA B 1 119 ? -0.855 -0.457 3.076 1 98.88 119 ALA B C 1
ATOM 2385 O O . ALA B 1 119 ? -2.066 -0.252 2.961 1 98.88 119 ALA B O 1
ATOM 2386 N N . ALA B 1 120 ? -0.171 -0.216 4.176 1 98.88 120 ALA B N 1
ATOM 2387 C CA . ALA B 1 120 ? -0.828 0.305 5.371 1 98.88 120 ALA B CA 1
ATOM 2388 C C . ALA B 1 120 ? -1.454 1.671 5.102 1 98.88 120 ALA B C 1
ATOM 2390 O O . ALA B 1 120 ? -2.617 1.905 5.441 1 98.88 120 ALA B O 1
ATOM 2391 N N . VAL B 1 121 ? -0.715 2.527 4.473 1 98.94 121 VAL B N 1
ATOM 2392 C CA . VAL B 1 121 ? -1.207 3.873 4.203 1 98.94 121 VAL B CA 1
ATOM 2393 C C . VAL B 1 121 ? -2.365 3.811 3.211 1 98.94 121 VAL B C 1
ATOM 2395 O O . VAL B 1 121 ? -3.332 4.566 3.326 1 98.94 121 VAL B O 1
ATOM 2398 N N . MET B 1 122 ? -2.312 2.889 2.25 1 98.69 122 MET B N 1
ATOM 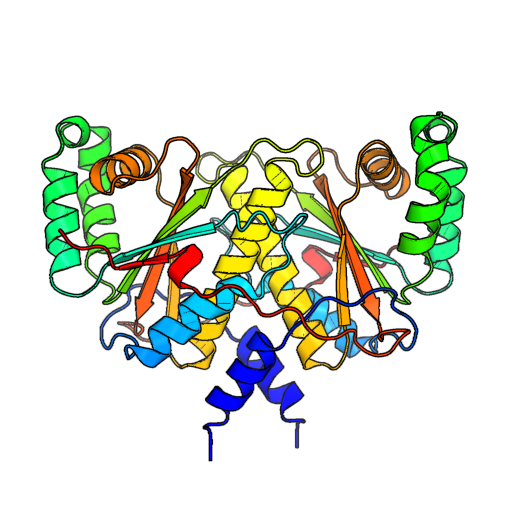2399 C CA . MET B 1 122 ? -3.406 2.75 1.295 1 98.69 122 MET B CA 1
ATOM 2400 C C . MET B 1 122 ? -4.695 2.338 1.999 1 98.69 122 MET B C 1
ATOM 2402 O O . MET B 1 122 ? -5.777 2.814 1.653 1 98.69 122 MET B O 1
ATOM 2406 N N . ASN B 1 123 ? -4.57 1.422 2.963 1 98.5 123 ASN B N 1
ATOM 2407 C CA . ASN B 1 123 ? -5.738 1.045 3.746 1 98.5 123 ASN B CA 1
ATOM 2408 C C . ASN B 1 123 ? -6.332 2.246 4.48 1 98.5 123 ASN B C 1
ATOM 2410 O O . ASN B 1 123 ? -7.555 2.379 4.574 1 98.5 123 ASN B O 1
ATOM 2414 N N . MET B 1 124 ? -5.473 3.084 4.973 1 98.75 124 MET B N 1
ATOM 2415 C CA . MET B 1 124 ? -5.957 4.285 5.648 1 98.75 124 MET B CA 1
ATOM 2416 C C . MET B 1 124 ? -6.68 5.207 4.672 1 98.75 124 MET B C 1
ATOM 2418 O O . MET B 1 124 ? -7.723 5.773 5.008 1 98.75 124 MET B O 1
ATOM 2422 N N . LEU B 1 125 ? -6.145 5.379 3.484 1 98.5 125 LEU B N 1
ATOM 2423 C CA . LEU B 1 125 ? -6.777 6.184 2.447 1 98.5 125 LEU B CA 1
ATOM 2424 C C . LEU B 1 125 ? -8.148 5.621 2.084 1 98.5 125 LEU B C 1
ATOM 2426 O O . LEU B 1 125 ? -9.117 6.371 1.958 1 98.5 125 LEU B O 1
ATOM 2430 N N . ASN B 1 126 ? -8.227 4.324 1.922 1 97.19 126 ASN B N 1
ATOM 2431 C CA . ASN B 1 126 ? -9.508 3.682 1.626 1 97.19 126 ASN B CA 1
ATOM 2432 C C . ASN B 1 126 ? -10.508 3.885 2.756 1 97.19 126 ASN B C 1
ATOM 2434 O O . ASN B 1 126 ? -11.68 4.168 2.506 1 97.19 126 ASN B O 1
ATOM 2438 N N . ALA B 1 127 ? -10.031 3.709 3.986 1 97.12 127 ALA B N 1
ATOM 2439 C CA . ALA B 1 127 ? -10.906 3.895 5.141 1 97.12 127 ALA B CA 1
ATOM 2440 C C . ALA B 1 127 ? -11.445 5.32 5.195 1 97.12 127 ALA B C 1
ATOM 2442 O O . ALA B 1 127 ? -12.648 5.527 5.406 1 97.12 127 ALA B O 1
ATOM 2443 N N . ALA B 1 128 ? -10.57 6.32 4.992 1 97.31 128 ALA B N 1
ATOM 2444 C CA . ALA B 1 128 ? -11.008 7.715 4.969 1 97.31 128 ALA B CA 1
ATOM 2445 C C . ALA B 1 128 ? -12.078 7.934 3.9 1 97.31 128 ALA B C 1
ATOM 2447 O O . ALA B 1 128 ? -13.117 8.539 4.172 1 97.31 128 ALA B O 1
ATOM 2448 N N . HIS B 1 129 ? -11.844 7.422 2.75 1 96.12 129 HIS B N 1
ATOM 2449 C CA . HIS B 1 129 ? -12.766 7.566 1.625 1 96.12 129 HIS B CA 1
ATOM 2450 C C . HIS B 1 129 ? -14.117 6.938 1.934 1 96.12 129 HIS B C 1
ATOM 2452 O O . HIS B 1 129 ? -15.156 7.543 1.677 1 96.12 129 HIS B O 1
ATOM 2458 N N . LEU B 1 130 ? -14.141 5.77 2.506 1 94.56 130 LEU B N 1
ATOM 2459 C CA . LEU B 1 130 ? -15.367 5.039 2.807 1 94.56 130 LEU B CA 1
ATOM 2460 C C . LEU B 1 130 ? -16.156 5.734 3.91 1 94.56 130 LEU B C 1
ATOM 2462 O O . LEU B 1 130 ? -17.375 5.574 4.004 1 94.56 130 LEU B O 1
ATOM 2466 N N . LEU B 1 131 ? -15.461 6.477 4.738 1 95.38 131 LEU B N 1
ATOM 2467 C CA . LEU B 1 131 ? -16.109 7.219 5.82 1 95.38 131 LEU B CA 1
ATOM 2468 C C . LEU B 1 131 ? -16.578 8.586 5.34 1 95.38 131 LEU B C 1
ATOM 2470 O O . LEU B 1 131 ? -17.125 9.367 6.121 1 95.38 131 LEU B O 1
ATOM 2474 N N . GLY B 1 132 ? -16.297 8.859 4.066 1 94.44 132 GLY B N 1
ATOM 2475 C CA . GLY B 1 132 ? -16.812 10.078 3.467 1 94.44 132 GLY B CA 1
ATOM 2476 C C . GLY B 1 132 ? -15.812 11.211 3.451 1 94.44 132 GLY B C 1
ATOM 2477 O O . GLY B 1 132 ? -16.156 12.352 3.127 1 94.44 132 GLY B O 1
ATOM 2478 N N . TYR B 1 133 ? -14.562 10.953 3.816 1 96.88 133 TYR B N 1
ATOM 2479 C CA . TYR B 1 133 ? -13.508 11.953 3.787 1 96.88 133 TYR B CA 1
ATOM 2480 C C . TYR B 1 133 ? -12.594 11.75 2.586 1 96.88 133 TYR B C 1
ATOM 2482 O O . TYR B 1 133 ? -12.688 10.734 1.896 1 96.88 133 TYR B O 1
ATOM 2490 N N . SER B 1 134 ? -11.797 12.781 2.32 1 97.06 134 SER B N 1
ATOM 2491 C CA . SER B 1 134 ? -10.734 12.656 1.332 1 97.06 134 SER B CA 1
ATOM 2492 C C . SER B 1 134 ? -9.359 12.617 1.998 1 97.06 134 SER B C 1
ATOM 2494 O O . SER B 1 134 ? -9.211 13.047 3.146 1 97.06 134 SER B O 1
ATOM 2496 N N . GLY B 1 135 ? -8.461 12.023 1.347 1 97.69 135 GLY B N 1
ATOM 2497 C CA . GLY B 1 135 ? -7.066 11.977 1.76 1 97.69 135 GLY B CA 1
ATOM 2498 C C . GLY B 1 135 ? -6.102 12.375 0.659 1 97.69 135 GLY B C 1
ATOM 2499 O O . GLY B 1 135 ? -6.375 12.156 -0.523 1 97.69 135 GLY B O 1
ATOM 2500 N N . PHE B 1 136 ? -5.059 12.953 1.067 1 97.62 136 PHE B N 1
ATOM 2501 C CA . PHE B 1 136 ? -3.992 13.344 0.155 1 97.62 136 PHE B CA 1
ATOM 2502 C C . PHE B 1 136 ? -2.631 12.938 0.71 1 97.62 136 PHE B C 1
ATOM 2504 O O . PHE B 1 136 ? -2.18 13.484 1.72 1 97.62 136 PHE B O 1
ATOM 2511 N N . TRP B 1 137 ? -1.989 11.969 0.119 1 98.56 137 TRP B N 1
ATOM 2512 C CA . TRP B 1 137 ? -0.643 11.531 0.474 1 98.56 137 TRP B CA 1
ATOM 2513 C C . TRP B 1 137 ? 0.405 12.289 -0.336 1 98.56 137 TRP B C 1
ATOM 2515 O O . TRP B 1 137 ? 0.493 12.125 -1.556 1 98.56 137 TRP B O 1
ATOM 2525 N N . SER B 1 138 ? 1.229 13.086 0.35 1 97 138 SER B N 1
ATOM 2526 C CA . SER B 1 138 ? 2.215 13.898 -0.356 1 97 138 SER B CA 1
ATOM 2527 C C . SER B 1 138 ? 3.635 13.531 0.06 1 97 138 SER B C 1
ATOM 2529 O O . SER B 1 138 ? 3.867 13.117 1.197 1 97 138 SER B O 1
ATOM 2531 N N . SER B 1 139 ? 4.578 13.695 -0.855 1 95.31 139 SER B N 1
ATOM 2532 C CA . SER B 1 139 ? 6 13.57 -0.56 1 95.31 139 SER B CA 1
ATOM 2533 C C . SER B 1 139 ? 6.469 14.672 0.386 1 95.31 139 SER B C 1
ATOM 2535 O O . SER B 1 139 ? 5.867 15.75 0.44 1 95.31 139 SER B O 1
ATOM 2537 N N . THR B 1 140 ? 7.41 14.336 1.161 1 94 140 THR B N 1
ATOM 2538 C CA . THR B 1 140 ? 8.109 15.297 2.004 1 94 140 THR B CA 1
ATOM 2539 C C . THR B 1 140 ? 9.594 15.352 1.642 1 94 140 THR B C 1
ATOM 2541 O O . THR B 1 140 ? 10.414 14.648 2.234 1 94 140 THR B O 1
ATOM 2544 N N . PRO B 1 141 ? 9.906 16.219 0.772 1 90.88 141 PRO B N 1
ATOM 2545 C CA . PRO B 1 141 ? 11.312 16.266 0.364 1 90.88 141 PRO B CA 1
ATOM 2546 C C . PRO B 1 141 ? 12.227 16.797 1.466 1 90.88 141 PRO B C 1
ATOM 2548 O O . PRO B 1 141 ? 11.766 17.484 2.377 1 90.88 141 PRO B O 1
ATOM 2551 N N . GLU B 1 142 ? 13.5 16.406 1.315 1 90.69 142 GLU B N 1
ATOM 2552 C CA . GLU B 1 142 ? 14.5 17.078 2.139 1 90.69 142 GLU B CA 1
ATOM 2553 C C . GLU B 1 142 ? 14.609 18.562 1.773 1 90.69 142 GLU B C 1
ATOM 2555 O O . GLU B 1 142 ? 14.477 18.922 0.605 1 90.69 142 GLU B O 1
ATOM 2560 N N . PRO B 1 143 ? 14.797 19.422 2.738 1 90.12 143 PRO B N 1
ATOM 2561 C CA . PRO B 1 143 ? 15.141 19.125 4.129 1 90.12 143 PRO B CA 1
ATOM 2562 C C . PRO B 1 143 ? 13.922 19.047 5.039 1 90.12 143 PRO B C 1
ATOM 2564 O O . PRO B 1 143 ? 14.055 18.859 6.25 1 90.12 143 PRO B O 1
ATOM 2567 N N . LEU B 1 144 ? 12.719 19.203 4.496 1 89.94 144 LEU B N 1
ATOM 2568 C CA . LEU B 1 144 ? 11.508 19.203 5.316 1 89.94 144 LEU B CA 1
ATOM 2569 C C . LEU B 1 144 ? 11.367 17.891 6.074 1 89.94 144 LEU B C 1
ATOM 2571 O O . LEU B 1 144 ? 11.008 17.875 7.258 1 89.94 144 LEU B O 1
ATOM 2575 N N . ALA B 1 145 ? 11.672 16.781 5.418 1 94.88 145 ALA B N 1
ATOM 2576 C CA . ALA B 1 145 ? 11.57 15.477 6.055 1 94.88 145 ALA B CA 1
ATOM 2577 C C . ALA B 1 145 ? 12.461 15.398 7.289 1 94.88 145 ALA B C 1
ATOM 2579 O O . ALA B 1 145 ? 12.023 14.953 8.352 1 94.88 145 ALA B O 1
ATOM 2580 N N . ALA B 1 146 ? 13.656 15.844 7.133 1 95 146 ALA B N 1
ATOM 2581 C CA . ALA B 1 146 ? 14.594 15.82 8.25 1 95 146 ALA B CA 1
ATOM 2582 C C . ALA B 1 146 ? 14.117 16.719 9.383 1 95 146 ALA B C 1
ATOM 2584 O O . ALA B 1 146 ? 14.25 16.375 10.555 1 95 146 ALA B O 1
ATOM 2585 N N . LEU B 1 147 ? 13.594 17.859 9.055 1 94.75 147 LEU B N 1
ATOM 2586 C CA . LEU B 1 147 ? 13.094 18.797 10.047 1 94.75 147 LEU B CA 1
ATOM 2587 C C . LEU B 1 147 ? 11.938 18.188 10.836 1 94.75 147 LEU B C 1
ATOM 2589 O O . LEU B 1 147 ? 11.93 18.25 12.07 1 94.75 147 LEU B O 1
ATOM 2593 N N . LEU B 1 148 ? 11 17.609 10.133 1 96.5 148 LEU B N 1
ATOM 2594 C CA . LEU B 1 148 ? 9.875 16.969 10.805 1 96.5 148 LEU B CA 1
ATOM 2595 C C . LEU B 1 148 ? 10.352 15.82 11.688 1 96.5 148 LEU B C 1
ATOM 2597 O O . LEU B 1 148 ? 9.898 15.688 12.828 1 96.5 148 LEU B O 1
ATOM 2601 N N . HIS B 1 149 ? 11.258 15.07 11.125 1 97.75 149 HIS B N 1
ATOM 2602 C CA . HIS B 1 149 ? 11.828 13.945 11.859 1 97.75 149 HIS B CA 1
ATOM 2603 C C . HIS B 1 149 ? 12.406 14.398 13.195 1 97.75 149 HIS B C 1
ATOM 2605 O O . HIS B 1 149 ? 12.07 13.836 14.242 1 97.75 149 HIS B O 1
ATOM 2611 N N . ASN B 1 150 ? 13.172 15.422 13.156 1 96.5 150 ASN B N 1
ATOM 2612 C CA . ASN B 1 150 ? 13.859 15.922 14.344 1 96.5 150 ASN B CA 1
ATOM 2613 C C . ASN B 1 150 ? 12.898 16.594 15.312 1 96.5 150 ASN B C 1
ATOM 2615 O O . ASN B 1 150 ? 12.898 16.297 16.5 1 96.5 150 ASN B O 1
ATOM 2619 N N . VAL B 1 151 ? 12.086 17.438 14.812 1 96.94 151 VAL B N 1
ATOM 2620 C CA . VAL B 1 151 ? 11.188 18.25 15.641 1 96.94 151 VAL B CA 1
ATOM 2621 C C . VAL B 1 151 ? 10.188 17.328 16.359 1 96.94 151 VAL B C 1
ATOM 2623 O O . VAL B 1 151 ? 9.836 17.578 17.516 1 96.94 151 VAL B O 1
ATOM 2626 N N . MET B 1 152 ? 9.773 16.281 15.664 1 98.06 152 MET B N 1
ATOM 2627 C CA . MET B 1 152 ? 8.711 15.453 16.219 1 98.06 152 MET B CA 1
ATOM 2628 C C . MET B 1 152 ? 9.281 14.273 17 1 98.06 152 MET B C 1
ATOM 2630 O O . MET B 1 152 ? 8.531 13.484 17.578 1 98.06 152 MET B O 1
ATOM 2634 N N . GLY B 1 153 ? 10.531 14.094 16.953 1 97.44 153 GLY B N 1
ATOM 2635 C CA . GLY B 1 153 ? 11.195 13.094 17.781 1 97.44 153 GLY B CA 1
ATOM 2636 C C . GLY B 1 153 ? 11.039 11.688 17.25 1 97.44 153 GLY B C 1
ATOM 2637 O O . GLY B 1 153 ? 10.797 10.75 18.016 1 97.44 153 GLY B O 1
ATOM 2638 N N . PHE B 1 154 ? 11.109 11.516 15.938 1 98.06 154 PHE B N 1
ATOM 2639 C CA . PHE B 1 154 ? 11.156 10.172 15.367 1 98.06 154 PHE B CA 1
ATOM 2640 C C . PHE B 1 154 ? 12.492 9.5 15.656 1 98.06 154 PHE B C 1
ATOM 2642 O O . PHE B 1 154 ? 13.523 10.172 15.734 1 98.06 154 PHE B O 1
ATOM 2649 N N . GLY B 1 155 ? 12.461 8.219 15.781 1 97.38 155 GLY B N 1
ATOM 2650 C CA . GLY B 1 155 ? 13.656 7.457 16.094 1 97.38 155 GLY B CA 1
ATOM 2651 C C . GLY B 1 155 ? 14.57 7.273 14.898 1 97.38 155 GLY B C 1
ATOM 2652 O O . GLY B 1 155 ? 14.18 7.531 13.758 1 97.38 155 GLY B O 1
ATOM 2653 N N . SER B 1 156 ? 15.766 6.746 15.109 1 96.81 156 SER B N 1
ATOM 2654 C CA . SER B 1 156 ? 16.797 6.613 14.094 1 96.81 156 SER B CA 1
ATOM 2655 C C . SER B 1 156 ? 16.391 5.625 13.008 1 96.81 156 SER B C 1
ATOM 2657 O O . SER B 1 156 ? 16.844 5.719 11.867 1 96.81 156 SER B O 1
ATOM 2659 N N . GLN B 1 157 ? 15.477 4.691 13.305 1 97.25 157 GLN B N 1
ATOM 2660 C CA . GLN B 1 157 ? 15.062 3.674 12.344 1 97.25 157 GLN B CA 1
ATOM 2661 C C . GLN B 1 157 ? 13.82 4.117 11.57 1 97.25 157 GLN B C 1
ATOM 2663 O O . GLN B 1 157 ? 13.297 3.365 10.75 1 97.25 157 GLN B O 1
ATOM 2668 N N . GLU B 1 158 ? 13.367 5.305 11.961 1 98.25 158 GLU B N 1
ATOM 2669 C CA . GLU B 1 158 ? 12.148 5.793 11.328 1 98.25 158 GLU B CA 1
ATOM 2670 C C . GLU B 1 158 ? 12.461 6.801 10.227 1 98.25 158 GLU B C 1
ATOM 2672 O O . GLU B 1 158 ? 13.117 7.816 10.477 1 98.25 158 GLU B O 1
ATOM 2677 N N . ARG B 1 159 ? 12 6.477 9.094 1 97.94 159 ARG B N 1
ATOM 2678 C CA . ARG B 1 159 ? 12.156 7.328 7.926 1 97.94 159 ARG B CA 1
ATOM 2679 C C . ARG B 1 159 ? 10.828 7.957 7.516 1 97.94 159 ARG B C 1
ATOM 2681 O O . ARG B 1 159 ? 9.836 7.25 7.32 1 97.94 159 ARG B O 1
ATOM 2688 N N . ILE B 1 160 ? 10.875 9.297 7.355 1 98.5 160 ILE B N 1
ATOM 2689 C CA . ILE B 1 160 ? 9.656 9.961 6.895 1 98.5 160 ILE B CA 1
ATOM 2690 C C . ILE B 1 160 ? 9.305 9.484 5.488 1 98.5 160 ILE B C 1
ATOM 2692 O O . ILE B 1 160 ? 10.164 9.461 4.602 1 98.5 160 ILE B O 1
ATOM 2696 N N . ILE B 1 161 ? 8.023 9.086 5.344 1 98.69 161 ILE B N 1
ATOM 2697 C CA . ILE B 1 161 ? 7.621 8.602 4.027 1 98.69 161 ILE B CA 1
ATOM 2698 C C . ILE B 1 161 ? 6.5 9.477 3.475 1 98.69 161 ILE B C 1
ATOM 2700 O O . ILE B 1 161 ? 5.852 9.117 2.492 1 98.69 161 ILE B O 1
ATOM 2704 N N . GLY B 1 162 ? 6.172 10.578 4.148 1 98 162 GLY B N 1
ATOM 2705 C CA . GLY B 1 162 ? 5.219 11.531 3.607 1 98 162 GLY B CA 1
ATOM 2706 C C . GLY B 1 162 ? 4.262 12.078 4.652 1 98 162 GLY B C 1
ATOM 2707 O O . GLY B 1 162 ? 4.445 11.852 5.848 1 98 162 GLY B O 1
ATOM 2708 N N . LEU B 1 163 ? 3.344 12.922 4.164 1 98.44 163 LEU B N 1
ATOM 2709 C CA . LEU B 1 163 ? 2.219 13.445 4.926 1 98.44 163 LEU B CA 1
ATOM 2710 C C . LEU B 1 163 ? 0.895 12.938 4.367 1 98.44 163 LEU B C 1
ATOM 2712 O O . LEU B 1 163 ? 0.705 12.898 3.148 1 98.44 163 LEU B O 1
ATOM 2716 N N . LEU B 1 164 ? 0.114 12.484 5.238 1 98.81 164 LEU B N 1
ATOM 2717 C CA . LEU B 1 164 ? -1.268 12.188 4.875 1 98.81 164 LEU B CA 1
ATOM 2718 C C . LEU B 1 164 ? -2.219 13.227 5.457 1 98.81 164 LEU B C 1
ATOM 2720 O O . LEU B 1 164 ? -2.404 13.289 6.676 1 98.81 164 LEU B O 1
ATOM 2724 N N . ASN B 1 165 ? -2.758 14 4.57 1 98.69 165 ASN B N 1
ATOM 2725 C CA . ASN B 1 165 ? -3.773 14.977 4.965 1 98.69 165 ASN B CA 1
ATOM 2726 C C . ASN B 1 165 ? -5.18 14.391 4.848 1 98.69 165 ASN B C 1
ATOM 2728 O O . ASN B 1 165 ? -5.484 13.68 3.887 1 98.69 165 ASN B O 1
ATOM 2732 N N . VAL B 1 166 ? -6.016 14.625 5.789 1 98.75 166 VAL B N 1
ATOM 2733 C CA . VAL B 1 166 ? -7.379 14.102 5.789 1 98.75 166 VAL B CA 1
ATOM 2734 C C . VAL B 1 166 ? -8.367 15.227 6.09 1 98.75 166 VAL B C 1
ATOM 2736 O O . VAL B 1 166 ? -8.141 16.031 7 1 98.75 166 VAL B O 1
ATOM 2739 N N . GLY B 1 167 ? -9.406 15.312 5.375 1 98.25 167 GLY B N 1
ATOM 2740 C CA . GLY B 1 167 ? -10.469 16.297 5.508 1 98.25 167 GLY B CA 1
ATOM 2741 C C . GLY B 1 167 ? -11.469 16.266 4.371 1 98.25 167 GLY B C 1
ATOM 2742 O O . GLY B 1 167 ? -11.75 15.188 3.824 1 98.25 167 GLY B O 1
ATOM 2743 N N . MET B 1 168 ? -12.031 17.422 4.137 1 97.44 168 MET B N 1
ATOM 2744 C CA . MET B 1 168 ? -12.984 17.578 3.039 1 97.44 168 MET B CA 1
ATOM 2745 C C . MET B 1 168 ? -12.391 18.422 1.922 1 97.44 168 MET B C 1
ATOM 2747 O O . MET B 1 168 ? -11.695 19.406 2.188 1 97.44 168 MET B O 1
ATOM 2751 N N . PRO B 1 169 ? -12.688 18 0.658 1 96.19 169 PRO B N 1
ATOM 2752 C CA . PRO B 1 169 ? -12.188 18.844 -0.422 1 96.19 169 PRO B CA 1
ATOM 2753 C C . PRO B 1 169 ? -12.672 20.297 -0.306 1 96.19 169 PRO B C 1
ATOM 2755 O O . PRO B 1 169 ? -13.875 20.531 -0.124 1 96.19 169 PRO B O 1
ATOM 2758 N N . ALA B 1 170 ? -11.703 21.203 -0.361 1 93.38 170 ALA B N 1
ATOM 2759 C CA . ALA B 1 170 ? -12.039 22.625 -0.236 1 93.38 170 ALA B CA 1
ATOM 2760 C C . ALA B 1 170 ? -12.711 23.141 -1.505 1 93.38 170 ALA B C 1
ATOM 2762 O O . ALA B 1 170 ? -13.367 24.188 -1.483 1 93.38 170 ALA B O 1
ATOM 2763 N N . SER B 1 171 ? -12.43 22.516 -2.586 1 86.38 171 SER B N 1
ATOM 2764 C CA . SER B 1 171 ? -13.031 22.891 -3.859 1 86.38 171 SER B CA 1
ATOM 2765 C C . SER B 1 171 ? -13.672 21.688 -4.555 1 86.38 171 SER B C 1
ATOM 2767 O O . SER B 1 171 ? -13.43 20.547 -4.168 1 86.38 171 SER B O 1
ATOM 2769 N N . ALA B 1 172 ? -14.578 22.078 -5.465 1 78.06 172 ALA B N 1
ATOM 2770 C CA . ALA B 1 172 ? -15.211 21 -6.223 1 78.06 172 ALA B CA 1
ATOM 2771 C C . ALA B 1 172 ? -14.172 20.141 -6.934 1 78.06 172 ALA B C 1
ATOM 2773 O O . ALA B 1 172 ? -13.109 20.641 -7.32 1 78.06 172 ALA B O 1
ATOM 2774 N N . ALA B 1 173 ? -14.633 18.906 -6.855 1 68.88 173 ALA B N 1
ATOM 2775 C CA . ALA B 1 173 ? -13.727 17.938 -7.469 1 68.88 173 ALA B CA 1
ATOM 2776 C C . ALA B 1 173 ? -13.445 18.297 -8.922 1 68.88 173 ALA B C 1
ATOM 2778 O O . ALA B 1 173 ? -14.352 18.703 -9.656 1 68.88 173 ALA B O 1
ATOM 2779 N N . ARG B 1 174 ? -12.141 18.484 -9.164 1 68.94 174 ARG B N 1
ATOM 2780 C CA . ARG B 1 174 ? -11.758 18.594 -10.57 1 68.94 174 ARG B CA 1
ATOM 2781 C C . ARG B 1 174 ? -12.188 17.359 -11.352 1 68.94 174 ARG B C 1
ATOM 2783 O O . ARG B 1 174 ? -12.484 16.312 -10.758 1 68.94 174 ARG B O 1
ATOM 2790 N N . THR B 1 175 ? -12.414 17.562 -12.703 1 73.75 175 THR B N 1
ATOM 2791 C CA . THR B 1 175 ? -12.727 16.422 -13.555 1 73.75 175 THR B CA 1
ATOM 2792 C C . THR B 1 175 ? -11.719 15.297 -13.336 1 73.75 175 THR B C 1
ATOM 2794 O O . THR B 1 175 ? -10.508 15.516 -13.414 1 73.75 175 THR B O 1
ATOM 2797 N N . ALA B 1 176 ? -12.32 14.219 -13.039 1 77.81 176 ALA B N 1
ATOM 2798 C CA . ALA B 1 176 ? -11.477 13.062 -12.734 1 77.81 176 ALA B CA 1
ATOM 2799 C C . ALA B 1 176 ? -10.742 12.578 -13.977 1 77.81 176 ALA B C 1
ATOM 2801 O O . ALA B 1 176 ? -11.352 12.422 -15.047 1 77.81 176 ALA B O 1
ATOM 2802 N N . VAL B 1 177 ? -9.406 12.562 -13.844 1 82.5 177 VAL B N 1
ATOM 2803 C CA . VAL B 1 177 ? -8.602 11.945 -14.891 1 82.5 177 VAL B CA 1
ATOM 2804 C C . VAL B 1 177 ? -8.852 10.438 -14.906 1 82.5 177 VAL B C 1
ATOM 2806 O O . VAL B 1 177 ? -8.922 9.805 -13.844 1 82.5 177 VAL B O 1
ATOM 2809 N N . ALA B 1 178 ? -9.047 9.93 -16.125 1 89.56 178 ALA B N 1
ATOM 2810 C CA . ALA B 1 178 ? -9.281 8.5 -16.25 1 89.56 178 ALA B CA 1
ATOM 2811 C C . ALA B 1 178 ? -8.117 7.695 -15.68 1 89.56 178 ALA B C 1
ATOM 2813 O O . ALA B 1 178 ? -6.953 8.055 -15.875 1 89.56 178 ALA B O 1
ATOM 2814 N N . ARG B 1 179 ? -8.453 6.668 -14.953 1 93.5 179 ARG B N 1
ATOM 2815 C CA . ARG B 1 179 ? -7.418 5.754 -14.477 1 93.5 179 ARG B CA 1
ATOM 2816 C C . ARG B 1 179 ? -6.828 4.945 -15.625 1 93.5 179 ARG B C 1
ATOM 2818 O O . ARG B 1 179 ? -7.531 4.609 -16.578 1 93.5 179 ARG B O 1
ATOM 2825 N N . PRO B 1 180 ? -5.57 4.66 -15.539 1 94.44 180 PRO B N 1
ATOM 2826 C CA . PRO B 1 180 ? -5.02 3.77 -16.562 1 94.44 180 PRO B CA 1
ATOM 2827 C C . PRO B 1 180 ? -5.676 2.391 -16.562 1 94.44 180 PRO B C 1
ATOM 2829 O O . PRO B 1 180 ? -6.051 1.882 -15.5 1 94.44 180 PRO B O 1
ATOM 2832 N N . SER B 1 181 ? -5.816 1.81 -17.781 1 97.12 181 SER B N 1
ATOM 2833 C CA . SER B 1 181 ? -6.277 0.427 -17.875 1 97.12 181 SER B CA 1
ATOM 2834 C C . SER B 1 181 ? -5.254 -0.539 -17.297 1 97.12 181 SER B C 1
ATOM 2836 O O . SER B 1 181 ? -4.047 -0.345 -17.453 1 97.12 181 SER B O 1
ATOM 2838 N N . TRP B 1 182 ? -5.801 -1.584 -16.672 1 98 182 TRP B N 1
ATOM 2839 C CA . TRP B 1 182 ? -4.906 -2.562 -16.062 1 98 182 TRP B CA 1
ATOM 2840 C C . TRP B 1 182 ? -3.938 -3.131 -17.094 1 98 182 TRP B C 1
ATOM 2842 O O . TRP B 1 182 ? -2.822 -3.533 -16.75 1 98 182 TRP B O 1
ATOM 2852 N N . GLN B 1 183 ? -4.203 -3.105 -18.297 1 98.25 183 GLN B N 1
ATOM 2853 C CA . GLN B 1 183 ? -3.391 -3.668 -19.359 1 98.25 183 GLN B CA 1
ATOM 2854 C C . GLN B 1 183 ? -2.098 -2.877 -19.547 1 98.25 183 GLN B C 1
ATOM 2856 O O . GLN B 1 183 ? -1.166 -3.344 -20.203 1 98.25 183 GLN B O 1
ATOM 2861 N N . GLU B 1 184 ? -2.082 -1.664 -19.016 1 97.88 184 GLU B N 1
ATOM 2862 C CA . GLU B 1 184 ? -0.881 -0.841 -19.125 1 97.88 184 GLU B CA 1
ATOM 2863 C C . GLU B 1 184 ? 0.22 -1.346 -18.188 1 97.88 184 GLU B C 1
ATOM 2865 O O . GLU B 1 184 ? 1.393 -1.01 -18.375 1 97.88 184 GLU B O 1
ATOM 2870 N N . TYR B 1 185 ? -0.149 -2.156 -17.172 1 98.38 185 TYR B N 1
ATOM 2871 C CA . TYR B 1 185 ? 0.865 -2.545 -16.188 1 98.38 185 TYR B CA 1
ATOM 2872 C C . TYR B 1 185 ? 0.755 -4.023 -15.852 1 98.38 185 TYR B C 1
ATOM 2874 O O . TYR B 1 185 ? 1.541 -4.543 -15.055 1 98.38 185 TYR B O 1
ATOM 2882 N N . ALA B 1 186 ? -0.216 -4.703 -16.422 1 98.56 186 ALA B N 1
ATOM 2883 C CA . ALA B 1 186 ? -0.373 -6.133 -16.188 1 98.56 186 ALA B CA 1
ATOM 2884 C C . ALA B 1 186 ? -0.6 -6.887 -17.5 1 98.56 186 ALA B C 1
ATOM 2886 O O . ALA B 1 186 ? -1.219 -6.359 -18.422 1 98.56 186 ALA B O 1
ATOM 2887 N N . GLN B 1 187 ? -0.108 -8.078 -17.531 1 98 187 GLN B N 1
ATOM 2888 C CA . GLN B 1 187 ? -0.331 -8.922 -18.703 1 98 187 GLN B CA 1
ATOM 2889 C C . GLN B 1 187 ? -0.574 -10.375 -18.297 1 98 187 GLN B C 1
ATOM 2891 O O . GLN B 1 187 ? -0.009 -10.852 -17.312 1 98 187 GLN B O 1
ATOM 2896 N N . LEU B 1 188 ? -1.415 -11.047 -19.031 1 97.69 188 LEU B N 1
ATOM 2897 C CA . LEU B 1 188 ? -1.529 -12.492 -18.906 1 97.69 188 LEU B CA 1
ATOM 2898 C C . LEU B 1 188 ? -0.276 -13.188 -19.438 1 97.69 188 LEU B C 1
ATOM 2900 O O . LEU B 1 188 ? 0.196 -12.875 -20.531 1 97.69 188 LEU B O 1
ATOM 2904 N N . TRP B 1 189 ? 0.297 -14.016 -18.594 1 97.94 189 TRP B N 1
ATOM 2905 C CA . TRP B 1 189 ? 1.514 -14.719 -18.984 1 97.94 189 TRP B CA 1
ATOM 2906 C C . TRP B 1 189 ? 1.184 -16.078 -19.609 1 97.94 189 TRP B C 1
ATOM 2908 O O . TRP B 1 189 ? 0.35 -16.812 -19.078 1 97.94 189 TRP B O 1
ATOM 2918 N N . HIS B 1 190 ? 1.761 -16.359 -20.672 1 95.75 190 HIS B N 1
ATOM 2919 C CA . HIS B 1 190 ? 1.622 -17.641 -21.359 1 95.75 190 HIS B CA 1
ATOM 2920 C C . HIS B 1 190 ? 2.982 -18.281 -21.609 1 95.75 190 HIS B C 1
ATOM 2922 O O . HIS B 1 190 ? 3.943 -17.594 -21.953 1 95.75 190 HIS B O 1
ATOM 2928 N N . ALA B 1 191 ? 3.039 -19.562 -21.359 1 88.06 191 ALA B N 1
ATOM 2929 C CA . ALA B 1 191 ? 4.277 -20.297 -21.562 1 88.06 191 ALA B CA 1
ATOM 2930 C C . ALA B 1 191 ? 4.578 -20.469 -23.047 1 88.06 191 ALA B C 1
ATOM 2932 O O . ALA B 1 191 ? 3.658 -20.562 -23.859 1 88.06 191 ALA B O 1
#